Protein AF-0000000078267588 (afdb_homodimer)

Secondary structure (DSSP, 8-state):
----SSS-EEEEEHHHHHHHHHHHHTT-SSB--B-HHHHHHT-HHHHHHHHHHTT--EEEESSHHHHHHHHHH-TTSEEEESS---SHHHHHHHHHHT-EEEE-SHHHHHHHHHHHHHHTS-EEEEEEB-SSS-SSSB-GGGHHHHHHHHHT-SSEEEEEEE---SSTT-GGGHHHHHHHHHHHHHHHHHHHHTT---EEE---HHHHHH-GGG--SBB---GGGGT--TTTTSTTGGGGTTPPP-EEEEEEEEEEEEE-TT-EESGGG-EE-SSSEEEEEES--GGGT--GGGTTT-EEEETTEEEEEES---SS-EEEE-TT-TT--TT-EEEEEB-SSTTPBPHHHHHHHHTS-HHHHHHHHTTS-EEEE-/----SSS-EEEEEHHHHHHHHHHHHTT-SSB--B-HHHHHHT-HHHHHHHHHHTT--EEEESSHHHHHHHHHH-TTSEEEESS---SHHHHHHHHHHT-EEEE-SHHHHHHHHHHHHHHTS-EEEEEEB-SSS-SSSB-GGGHHHHHHHHHT-SSEEEEEEE---SSTT-GGGHHHHHHHHHHHHHHHHHHHHTT---EEE---HHHHHH-GGG--SBB---GGGGT--TTTTSTTGGGGTTPPP-EEEEEEEEEEEEE-TT-EESGGG-EE-SSSEEEEEES--GGGT--GGGTTT-EEEETTEEEEEES---SS-EEEE-TT-TT--TT-EEEEEB-SSTTPBPHHHHHHHHTS-HHHHHHHHTTS-EEEE-

Foldseek 3Di:
DFDDPFQKEKEFALVLLLQLVVVLCVLAVAEAEEQELCHLLRHLLSNLVSNVVSPHQHYEYEALVSQLVSCVSPVRHAYEHAPFDDDPVSLLSQLVSQHAYEDADLVSVVSNLVSNVVVVAAHEYEAEEELDQPDGHYHLVCLLVVLVSVVPGDRYAYAAYEYEADDLLPPVCVVVRVSSLVSQVSSVVSNVVSVHHYFYEYAEQSCSQRPSVRSTRYYYYRVSSQQDQSNPPHPSSVSSPPRDHGMWMKGWWADKDWDAFQDADDPPSPDTHNGTFIKTKTFAAVLLVLNQLLEQQAWKAFPNDTWTWYGTGDNGITMTTCRPPVPDDGGGMMTRAADDDPPGHHLQNSCVSNVHHSSSVSSRNSSHHYDYDD/DFDDPFQKEKEFALVLLLQLVVVLCVLAVAEAEEQELCHLLRHLLSNLVSNVVSPHQHYEYEALVSQLVSCVSPVRHAYEHAPFDDDPVSLLSQLVSQHAYEDADLVSVVSNLVSNVVVVAAHEYEAEEELDQPDGHYHLVCLLVSLVSVVPGDRYAYAAYEYEADDLLPPVCVVVRVSSLVSQVSSVVSNVVSVHHYFYEYAEQSCSQRPSVRSTRYYYYRVSSQQDQSNPPHPSSVSSPPRDHGMWMKGWWADKDWDAFQDFDDPPSPDTHNGTFIKTKTFAAVLLVLNQLLEQQAWKAFPNDTWTWYGTGDNGITMTTCRPPVVDDGGGMMTRAADDDPPGHHLQNSCVSNVHHSSSVSSRNSSHHYDYDD

Organism: Desulfomicrobium norvegicum (strain DSM 1741 / NCIMB 8310) (NCBI:txid52561)

Radius of gyration: 27.39 Å; Cα contacts (8 Å, |Δi|>4): 1934; chains: 2; bounding box: 54×85×65 Å

InterPro domains:
  IPR000821 Alanine racemase [MF_01201] (7-374)
  IPR000821 Alanine racemase [PR00992] (28-44)
  IPR000821 Alanine racemase [PR00992] (64-82)
  IPR000821 Alanine racemase [PR00992] (126-138)
  IPR000821 Alanine racemase [PR00992] (160-171)
  IPR000821 Alanine racemase [PR00992] (203-230)
  IPR000821 Alanine racemase [PR00992] (262-277)
  IPR000821 Alanine racemase [PR00992] (279-294)
  IPR000821 Alanine racemase [PR00992] (300-317)
  IPR000821 Alanine racemase [PR00992] (356-369)
  IPR000821 Alanine racemase [PTHR30511] (7-373)
  IPR000821 Alanine racemase [TIGR00492] (11-373)
  IPR001608 Alanine racemase, N-terminal [PF01168] (12-230)
  IPR009006 Alanine racemase/group IV decarboxylase, C-terminal [G3DSA:2.40.37.10] (233-374)
  IPR009006 Alanine racemase/group IV decarboxylase, C-terminal [SSF50621] (241-372)
  IPR011079 Alanine racemase, C-terminal [PF00842] (247-368)
  IPR011079 Alanine racemase, C-terminal [SM01005] (246-373)
  IPR020622 Alanine racemase, pyridoxal-phosphate attachment site [PS00395] (34-43)
  IPR029066 PLP-binding barrel [G3DSA:3.20.20.10] (14-232)
  IPR029066 PLP-binding barrel [SSF51419] (12-247)

Structure (mmCIF, N/CA/C/O backbone):
data_AF-0000000078267588-model_v1
#
loop_
_entity.id
_entity.type
_entity.pdbx_description
1 polymer 'Alanine racemase'
#
loop_
_atom_site.group_PDB
_atom_site.id
_atom_site.type_symbol
_atom_site.label_atom_id
_atom_site.label_alt_id
_atom_site.label_comp_id
_atom_site.label_asym_id
_atom_site.label_entity_id
_atom_site.label_seq_id
_atom_site.pdbx_PDB_ins_code
_atom_site.Cartn_x
_atom_site.Cartn_y
_atom_site.Cartn_z
_atom_site.occupancy
_atom_site.B_iso_or_equiv
_atom_site.auth_seq_id
_atom_site.auth_comp_id
_atom_site.auth_asym_id
_atom_site.auth_atom_id
_atom_site.pdbx_PDB_model_num
ATOM 1 N N . MET A 1 1 ? -3.193 7.891 -9.859 1 79.31 1 MET A N 1
ATOM 2 C CA . MET A 1 1 ? -2.951 6.621 -10.539 1 79.31 1 MET A CA 1
ATOM 3 C C . MET A 1 1 ? -3.145 5.445 -9.586 1 79.31 1 MET A C 1
ATOM 5 O O . MET A 1 1 ? -2.879 5.562 -8.391 1 79.31 1 MET A O 1
ATOM 9 N N . THR A 1 2 ? -3.877 4.469 -10.039 1 88.25 2 THR A N 1
ATOM 10 C CA . THR A 1 2 ? -4.246 3.309 -9.242 1 88.25 2 THR A CA 1
ATOM 11 C C . THR A 1 2 ? -3.574 2.047 -9.773 1 88.25 2 THR A C 1
ATOM 13 O O . THR A 1 2 ? -3.049 2.043 -10.891 1 88.25 2 THR A O 1
ATOM 16 N N . ILE A 1 3 ? -3.496 1.05 -8.938 1 94 3 ILE A N 1
ATOM 17 C CA . ILE A 1 3 ? -3.031 -0.275 -9.336 1 94 3 ILE A CA 1
ATOM 18 C C . ILE A 1 3 ? -3.82 -0.757 -10.555 1 94 3 ILE A C 1
ATOM 20 O O . ILE A 1 3 ? -5.055 -0.762 -10.539 1 94 3 ILE A O 1
ATOM 24 N N . CYS A 1 4 ? -3.168 -1.164 -11.602 1 89.81 4 CYS A N 1
ATOM 25 C CA . CYS A 1 4 ? -3.9 -1.398 -12.836 1 89.81 4 CYS A CA 1
ATOM 26 C C . CYS A 1 4 ? -3.832 -2.867 -13.242 1 89.81 4 CYS A C 1
ATOM 28 O O . CYS A 1 4 ? -4.258 -3.232 -14.336 1 89.81 4 CYS A O 1
ATOM 30 N N . TYR A 1 5 ? -3.406 -3.73 -12.383 1 90.44 5 TYR A N 1
ATOM 31 C CA . TYR A 1 5 ? -3.131 -5.098 -12.812 1 90.44 5 TYR A CA 1
ATOM 32 C C . TYR A 1 5 ? -3.992 -6.094 -12.047 1 90.44 5 TYR A C 1
ATOM 34 O O . TYR A 1 5 ? -3.645 -7.273 -11.945 1 90.44 5 TYR A O 1
ATOM 42 N N . ASN A 1 6 ? -5.098 -5.648 -11.383 1 95.38 6 ASN A N 1
ATOM 43 C CA . ASN A 1 6 ? -5.824 -6.555 -10.5 1 95.38 6 ASN A CA 1
ATOM 44 C C . ASN A 1 6 ? -7.328 -6.496 -10.75 1 95.38 6 ASN A C 1
ATOM 46 O O . ASN A 1 6 ? -7.777 -5.875 -11.719 1 95.38 6 ASN A O 1
ATOM 50 N N . HIS A 1 7 ? -8.078 -7.336 -9.977 1 96 7 HIS A N 1
ATOM 51 C CA . HIS A 1 7 ? -9.523 -7.414 -10.125 1 96 7 HIS A CA 1
ATOM 52 C C . HIS A 1 7 ? -10.234 -6.691 -8.984 1 96 7 HIS A C 1
ATOM 54 O O . HIS A 1 7 ? -11.461 -6.762 -8.867 1 96 7 HIS A O 1
ATOM 60 N N . VAL A 1 8 ? -9.492 -6 -8.188 1 98.25 8 VAL A N 1
ATOM 61 C CA . VAL A 1 8 ? -10.062 -5.285 -7.055 1 98.25 8 VAL A CA 1
ATOM 62 C C . VAL A 1 8 ? -10.711 -3.99 -7.531 1 98.25 8 VAL A C 1
ATOM 64 O O . VAL A 1 8 ? -10.188 -3.314 -8.422 1 98.25 8 VAL A O 1
ATOM 67 N N . ARG A 1 9 ? -11.836 -3.688 -6.969 1 98.12 9 ARG A N 1
ATOM 68 C CA . ARG A 1 9 ? -12.531 -2.439 -7.277 1 98.12 9 ARG A CA 1
ATOM 69 C C . ARG A 1 9 ? -12.875 -1.675 -6.004 1 98.12 9 ARG A C 1
ATOM 71 O O . ARG A 1 9 ? -13.328 -2.266 -5.023 1 98.12 9 ARG A O 1
ATOM 78 N N . THR A 1 10 ? -12.562 -0.437 -6.059 1 98.69 10 THR A N 1
ATOM 79 C CA . THR A 1 10 ? -12.891 0.474 -4.965 1 98.69 10 THR A CA 1
ATOM 80 C C . THR A 1 10 ? -14.047 1.394 -5.355 1 98.69 10 THR A C 1
ATOM 82 O O . THR A 1 10 ? -13.938 2.156 -6.32 1 98.69 10 THR A O 1
ATOM 85 N N . ARG A 1 11 ? -15.156 1.275 -4.684 1 98.62 11 ARG A N 1
ATOM 86 C CA . ARG A 1 11 ? -16.312 2.131 -4.941 1 98.62 11 ARG A CA 1
ATOM 87 C C . ARG A 1 11 ? -16.375 3.281 -3.941 1 98.62 11 ARG A C 1
ATOM 89 O O . ARG A 1 11 ? -16.359 3.059 -2.729 1 98.62 11 ARG A O 1
ATOM 96 N N . ILE A 1 12 ? -16.406 4.488 -4.453 1 98.81 12 ILE A N 1
ATOM 97 C CA . ILE A 1 12 ? -16.391 5.703 -3.641 1 98.81 12 ILE A CA 1
ATOM 98 C C . ILE A 1 12 ? -17.766 6.375 -3.705 1 98.81 12 ILE A C 1
ATOM 100 O O . ILE A 1 12 ? -18.312 6.578 -4.793 1 98.81 12 ILE A O 1
ATOM 104 N N . ARG A 1 13 ? -18.328 6.668 -2.598 1 98.44 13 ARG A N 1
ATOM 105 C CA . ARG A 1 13 ? -19.578 7.414 -2.5 1 98.44 13 ARG A CA 1
ATOM 106 C C . ARG A 1 13 ? -19.312 8.883 -2.197 1 98.44 13 ARG A C 1
ATOM 108 O O . ARG A 1 13 ? -19.297 9.289 -1.033 1 98.44 13 ARG A O 1
ATOM 115 N N . LEU A 1 14 ? -19.312 9.695 -3.199 1 98.56 14 LEU A N 1
ATOM 116 C CA . LEU A 1 14 ? -19.016 11.109 -3.041 1 98.56 14 LEU A CA 1
ATOM 117 C C . LEU A 1 14 ? -20.109 11.82 -2.256 1 98.56 14 LEU A C 1
ATOM 119 O O . LEU A 1 14 ? -19.828 12.758 -1.506 1 98.56 14 LEU A O 1
ATOM 123 N N . GLN A 1 15 ? -21.344 11.336 -2.43 1 98.62 15 GLN A N 1
ATOM 124 C CA . GLN A 1 15 ? -22.422 11.953 -1.676 1 98.62 15 GLN A CA 1
ATOM 125 C C . GLN A 1 15 ? -22.234 11.758 -0.175 1 98.62 15 GLN A C 1
ATOM 127 O O . GLN A 1 15 ? -22.578 12.641 0.619 1 98.62 15 GLN A O 1
ATOM 132 N N . ALA A 1 16 ? -21.766 10.602 0.195 1 98.75 16 ALA A N 1
ATOM 133 C CA . ALA A 1 16 ? -21.469 10.367 1.607 1 98.75 16 ALA A CA 1
ATOM 134 C C . ALA A 1 16 ? -20.406 11.336 2.113 1 98.75 16 ALA A C 1
ATOM 136 O O . ALA A 1 16 ? -20.484 11.82 3.244 1 98.75 16 ALA A O 1
ATOM 137 N N . LEU A 1 17 ? -19.422 11.586 1.288 1 98.69 17 LEU A N 1
ATOM 138 C CA . LEU A 1 17 ? -18.406 12.57 1.623 1 98.69 17 LEU A CA 1
ATOM 139 C C . LEU A 1 17 ? -19.016 13.945 1.865 1 98.69 17 LEU A C 1
ATOM 141 O O . LEU A 1 17 ? -18.688 14.617 2.842 1 98.69 17 LEU A O 1
ATOM 145 N N . VAL A 1 18 ? -19.922 14.344 1.019 1 98.75 18 VAL A N 1
ATOM 146 C CA . VAL A 1 18 ? -20.609 15.625 1.116 1 98.75 18 VAL A CA 1
ATOM 147 C C . VAL A 1 18 ? -21.5 15.648 2.359 1 98.75 18 VAL A C 1
ATOM 149 O O . VAL A 1 18 ? -21.547 16.641 3.082 1 98.75 18 VAL A O 1
ATOM 152 N N . ASP A 1 19 ? -22.219 14.531 2.598 1 98.81 19 ASP A N 1
ATOM 153 C CA . ASP A 1 19 ? -23.062 14.43 3.783 1 98.81 19 ASP A CA 1
ATOM 154 C C . ASP A 1 19 ? -22.234 14.586 5.059 1 98.81 19 ASP A C 1
ATOM 156 O O . ASP A 1 19 ? -22.656 15.25 6.004 1 98.81 19 ASP A O 1
ATOM 160 N N . ASN A 1 20 ? -21.109 13.914 5.098 1 98.88 20 ASN A N 1
ATOM 161 C CA . ASN A 1 20 ? -20.219 14.062 6.242 1 98.88 20 ASN A CA 1
ATOM 162 C C . ASN A 1 20 ? -19.75 15.508 6.406 1 98.88 20 ASN A C 1
ATOM 164 O O . ASN A 1 20 ? -19.703 16.031 7.523 1 98.88 20 ASN A O 1
ATOM 168 N N . TYR A 1 21 ? -19.438 16.188 5.273 1 98.81 21 TYR A N 1
ATOM 169 C CA . TYR A 1 21 ? -19.047 17.594 5.297 1 98.81 21 TYR A CA 1
ATOM 170 C C . TYR A 1 21 ? -20.156 18.453 5.879 1 98.81 21 TYR A C 1
ATOM 172 O O . TYR A 1 21 ? -19.891 19.328 6.711 1 98.81 21 TYR A O 1
ATOM 180 N N . ARG A 1 22 ? -21.328 18.188 5.516 1 98.5 22 ARG A N 1
ATOM 181 C CA . ARG A 1 22 ? -22.469 18.922 6.016 1 98.5 22 ARG A CA 1
ATOM 182 C C . ARG A 1 22 ? -22.672 18.688 7.508 1 98.5 22 ARG A C 1
ATOM 184 O O . ARG A 1 22 ? -23 19.609 8.258 1 98.5 22 ARG A O 1
ATOM 191 N N . LEU A 1 23 ? -22.531 17.422 7.875 1 98.44 23 LEU A N 1
ATOM 192 C CA . LEU A 1 23 ? -22.609 17.125 9.297 1 98.44 23 LEU A CA 1
ATOM 193 C C . LEU A 1 23 ? -21.578 17.906 10.078 1 98.44 23 LEU A C 1
ATOM 195 O O . LEU A 1 23 ? -21.875 18.469 11.141 1 98.44 23 LEU A O 1
ATOM 199 N N . ILE A 1 24 ? -20.375 17.984 9.586 1 98.62 24 ILE A N 1
ATOM 200 C CA . ILE A 1 24 ? -19.281 18.688 10.227 1 98.62 24 ILE A CA 1
ATOM 201 C C . ILE A 1 24 ? -19.594 20.188 10.281 1 98.62 24 ILE A C 1
ATOM 203 O O . ILE A 1 24 ? -19.297 20.859 11.273 1 98.62 24 ILE A O 1
ATOM 207 N N . LEU A 1 25 ? -20.172 20.719 9.195 1 97.88 25 LEU A N 1
ATOM 208 C CA . LEU A 1 25 ? -20.578 22.125 9.141 1 97.88 25 LEU A CA 1
ATOM 209 C C . LEU A 1 25 ? -21.516 22.469 10.297 1 97.88 25 LEU A C 1
ATOM 211 O O . LEU A 1 25 ? -21.531 23.609 10.773 1 97.88 25 LEU A O 1
ATOM 215 N N . GLY A 1 26 ? -22.234 21.469 10.719 1 96.5 26 GLY A N 1
ATOM 216 C CA . GLY A 1 26 ? -23.125 21.672 11.852 1 96.5 26 GLY A CA 1
ATOM 217 C C . GLY A 1 26 ? -22.375 21.797 13.18 1 96.5 26 GLY A C 1
ATOM 218 O O . GLY A 1 26 ? -22.938 22.281 14.164 1 96.5 26 GLY A O 1
ATOM 219 N N . ARG A 1 27 ? -21.125 21.375 13.211 1 95.06 27 ARG A N 1
ATOM 220 C CA . ARG A 1 27 ? -20.312 21.391 14.422 1 95.06 27 ARG A CA 1
ATOM 221 C C . ARG A 1 27 ? -19.281 22.516 14.383 1 95.06 27 ARG A C 1
ATOM 223 O O . ARG A 1 27 ? -18.812 22.969 15.43 1 95.06 27 ARG A O 1
ATOM 230 N N . ALA A 1 28 ? -18.766 22.766 13.195 1 95.44 28 ALA A N 1
ATOM 231 C CA . ALA A 1 28 ? -17.688 23.719 12.984 1 95.44 28 ALA A CA 1
ATOM 232 C C . ALA A 1 28 ? -18.062 24.766 11.93 1 95.44 28 ALA A C 1
ATOM 234 O O . ALA A 1 28 ? -18.656 24.422 10.906 1 95.44 28 ALA A O 1
ATOM 235 N N . MET A 1 29 ? -17.719 26.016 12.141 1 93.06 29 MET A N 1
ATOM 236 C CA . MET A 1 29 ? -18.219 27.125 11.344 1 93.06 29 MET A CA 1
ATOM 237 C C . MET A 1 29 ? -17.484 27.203 10.008 1 93.06 29 MET A C 1
ATOM 239 O O . MET A 1 29 ? -18.062 27.594 8.992 1 93.06 29 MET A O 1
ATOM 243 N N . ASN A 1 30 ? -16.25 26.906 10 1 97.69 30 ASN A N 1
ATOM 244 C CA . ASN A 1 30 ? -15.438 27.109 8.805 1 97.69 30 ASN A CA 1
ATOM 245 C C . ASN A 1 30 ? -14.484 25.938 8.57 1 97.69 30 ASN A C 1
ATOM 247 O O . ASN A 1 30 ? -13.266 26.109 8.555 1 97.69 30 ASN A O 1
ATOM 251 N N . PRO A 1 31 ? -15.102 24.797 8.273 1 98.44 31 PRO A N 1
ATOM 252 C CA . PRO A 1 31 ? -14.242 23.641 8.031 1 98.44 31 PRO A CA 1
ATOM 253 C C . PRO A 1 31 ? -13.492 23.734 6.703 1 98.44 31 PRO A C 1
ATOM 255 O O . PRO A 1 31 ? -14.094 24.062 5.676 1 98.44 31 PRO A O 1
ATOM 258 N N . ALA A 1 32 ? -12.188 23.531 6.734 1 98.81 32 ALA A N 1
ATOM 259 C CA . ALA A 1 32 ? -11.336 23.344 5.562 1 98.81 32 ALA A CA 1
ATOM 260 C C . ALA A 1 32 ? -11.031 21.875 5.328 1 98.81 32 ALA A C 1
ATOM 262 O O . ALA A 1 32 ? -10.117 21.312 5.941 1 98.81 32 ALA A O 1
ATOM 263 N N . PRO A 1 33 ? -11.766 21.219 4.406 1 98.81 33 PRO A N 1
ATOM 264 C CA . PRO A 1 33 ? -11.562 19.781 4.168 1 98.81 33 PRO A CA 1
ATOM 265 C C . PRO A 1 33 ? -10.109 19.438 3.875 1 98.81 33 PRO A C 1
ATOM 267 O O . PRO A 1 33 ? -9.461 20.094 3.055 1 98.81 33 PRO A O 1
ATOM 270 N N . VAL A 1 34 ? -9.648 18.422 4.574 1 98.88 34 VAL A N 1
ATOM 271 C CA . VAL A 1 34 ? -8.32 17.875 4.305 1 98.88 34 VAL A CA 1
ATOM 272 C C . VAL A 1 34 ? -8.43 16.719 3.32 1 98.88 34 VAL A C 1
ATOM 274 O O . VAL A 1 34 ? -8.977 15.664 3.656 1 98.88 34 VAL A O 1
ATOM 277 N N . ILE A 1 35 ? -7.887 16.891 2.145 1 98.5 35 ILE A N 1
ATOM 278 C CA . ILE A 1 35 ? -8.008 15.875 1.096 1 98.5 35 ILE A CA 1
ATOM 279 C C . ILE A 1 35 ? -6.629 15.508 0.566 1 98.5 35 ILE A C 1
ATOM 281 O O . ILE A 1 35 ? -6.418 15.445 -0.647 1 98.5 35 ILE A O 1
ATOM 285 N N . LYS A 1 36 ? -5.668 15.359 1.482 1 98.38 36 LYS A N 1
ATOM 286 C CA . LYS A 1 36 ? -4.309 14.969 1.118 1 98.38 36 LYS A CA 1
ATOM 287 C C . LYS A 1 36 ? -4.219 13.477 0.836 1 98.38 36 LYS A C 1
ATOM 289 O O . LYS A 1 36 ? -5.16 12.727 1.114 1 98.38 36 LYS A O 1
ATOM 294 N N . SER A 1 37 ? -3.027 13.016 0.185 1 98.25 37 SER A N 1
ATOM 295 C CA . SER A 1 37 ? -2.793 11.617 -0.172 1 98.25 37 SER A CA 1
ATOM 296 C C . SER A 1 37 ? -3.914 11.078 -1.051 1 98.25 37 SER A C 1
ATOM 298 O O . SER A 1 37 ? -4.484 10.023 -0.762 1 98.25 37 SER A O 1
ATOM 300 N N . ASP A 1 38 ? -4.223 11.891 -2.107 1 98.19 38 ASP A N 1
ATOM 301 C CA . ASP A 1 38 ? -5.293 11.555 -3.045 1 98.19 38 ASP A CA 1
ATOM 302 C C . ASP A 1 38 ? -6.633 11.43 -2.328 1 98.19 38 ASP A C 1
ATOM 304 O O . ASP A 1 38 ? -7.379 10.477 -2.555 1 98.19 38 ASP A O 1
ATOM 308 N N . ALA A 1 39 ? -6.91 12.367 -1.43 1 98.44 39 ALA A N 1
ATOM 309 C CA . ALA A 1 39 ? -8.117 12.398 -0.603 1 98.44 39 ALA A CA 1
ATOM 310 C C . ALA A 1 39 ? -8.266 11.102 0.19 1 98.44 39 ALA A C 1
ATOM 312 O O . ALA A 1 39 ? -9.32 10.461 0.148 1 98.44 39 ALA A O 1
ATOM 313 N N . TYR A 1 40 ? -7.195 10.773 0.908 1 98.38 40 TYR A N 1
ATOM 314 C CA . TYR A 1 40 ? -7.152 9.547 1.693 1 98.38 40 TYR A CA 1
ATOM 315 C C . TYR A 1 40 ? -7.539 8.344 0.845 1 98.38 40 TYR A C 1
ATOM 317 O O . TYR A 1 40 ? -8.203 7.422 1.33 1 98.38 40 TYR A O 1
ATOM 325 N N . GLY A 1 41 ? -7.234 8.375 -0.43 1 98.19 41 GLY A N 1
ATOM 326 C CA . GLY A 1 41 ? -7.508 7.25 -1.309 1 98.19 41 GLY A CA 1
ATOM 327 C C . GLY 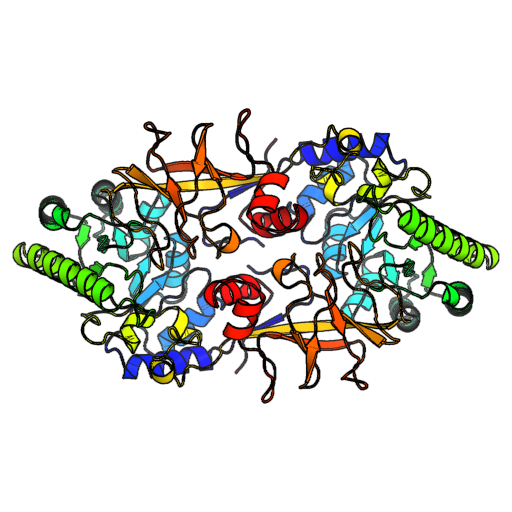A 1 41 ? -8.844 7.359 -2.023 1 98.19 41 GLY A C 1
ATOM 328 O O . GLY A 1 41 ? -9.25 6.438 -2.736 1 98.19 41 GLY A O 1
ATOM 329 N N . HIS A 1 42 ? -9.547 8.492 -1.935 1 98.62 42 HIS A N 1
ATOM 330 C CA . HIS A 1 42 ? -10.883 8.617 -2.498 1 98.62 42 HIS A CA 1
ATOM 331 C C . HIS A 1 42 ? -10.852 9.344 -3.838 1 98.62 42 HIS A C 1
ATOM 333 O O . HIS A 1 42 ? -11.891 9.508 -4.484 1 98.62 42 HIS A O 1
ATOM 339 N N . GLY A 1 43 ? -9.68 9.766 -4.312 1 98.12 43 GLY A N 1
ATOM 340 C CA . GLY A 1 43 ? -9.562 10.555 -5.531 1 98.12 43 GLY A CA 1
ATOM 341 C C . GLY A 1 43 ? -9.672 12.047 -5.293 1 98.12 43 GLY A C 1
ATOM 342 O O . GLY A 1 43 ? -10.766 12.57 -5.098 1 98.12 43 GLY A O 1
ATOM 343 N N . LEU A 1 44 ? -8.523 12.742 -5.41 1 98.19 44 LEU A N 1
ATOM 344 C CA . LEU A 1 44 ? -8.438 14.148 -5.023 1 98.19 44 LEU A CA 1
ATOM 345 C C . LEU A 1 44 ? -9.305 15.016 -5.926 1 98.19 44 LEU A C 1
ATOM 347 O O . LEU A 1 44 ? -10.117 15.805 -5.441 1 98.19 44 LEU A O 1
ATOM 351 N N . PRO A 1 45 ? -9.258 14.883 -7.246 1 97.94 45 PRO A N 1
ATOM 352 C CA . PRO A 1 45 ? -10.047 15.781 -8.094 1 97.94 45 PRO A CA 1
ATOM 353 C C . PRO A 1 45 ? -11.555 15.633 -7.859 1 97.94 45 PRO A C 1
ATOM 355 O O . PRO A 1 45 ? -12.258 16.641 -7.715 1 97.94 45 PRO A O 1
ATOM 358 N N . GLU A 1 46 ? -12.031 14.336 -7.805 1 98.44 46 GLU A N 1
ATOM 359 C CA . GLU A 1 46 ? -13.461 14.086 -7.625 1 98.44 46 GLU A CA 1
ATOM 360 C C . GLU A 1 46 ? -13.93 14.547 -6.25 1 98.44 46 GLU A C 1
ATOM 362 O O . GLU A 1 46 ? -14.984 15.172 -6.129 1 98.44 46 GLU A O 1
ATOM 367 N N . ALA A 1 47 ? -13.141 14.273 -5.23 1 98.5 47 ALA A N 1
ATOM 368 C CA . ALA A 1 47 ? -13.484 14.711 -3.877 1 98.5 47 ALA A CA 1
ATOM 369 C C . ALA A 1 47 ? -13.508 16.234 -3.781 1 98.5 47 ALA A C 1
ATOM 371 O O . ALA A 1 47 ? -14.438 16.812 -3.201 1 98.5 47 ALA A O 1
ATOM 372 N N . ALA A 1 48 ? -12.492 16.859 -4.363 1 98.56 48 ALA A N 1
ATOM 373 C CA . ALA A 1 48 ? -12.383 18.312 -4.336 1 98.56 48 ALA A CA 1
ATOM 374 C C . ALA A 1 48 ? -13.594 18.969 -5 1 98.56 48 ALA A C 1
ATOM 376 O O . ALA A 1 48 ? -14.172 19.922 -4.453 1 98.56 48 ALA A O 1
ATOM 377 N N . GLY A 1 49 ? -13.906 18.484 -6.148 1 98.5 49 GLY A N 1
ATOM 378 C CA . GLY A 1 49 ? -15.062 19.016 -6.852 1 98.5 49 GLY A CA 1
ATOM 379 C C . GLY A 1 49 ? -16.344 18.906 -6.059 1 98.5 49 GLY A C 1
ATOM 380 O O . GLY A 1 49 ? -17.125 19.859 -5.973 1 98.5 49 GLY A O 1
ATOM 381 N N . ALA A 1 50 ? -16.562 17.734 -5.488 1 98.62 50 ALA A N 1
ATOM 382 C CA . ALA A 1 50 ? -17.781 17.484 -4.723 1 98.62 50 ALA A CA 1
ATOM 383 C C . ALA A 1 50 ? -17.859 18.391 -3.498 1 98.62 50 ALA A C 1
ATOM 385 O O . ALA A 1 50 ? -18.922 18.953 -3.199 1 98.62 50 ALA A O 1
ATOM 386 N N . LEU A 1 51 ? -16.781 18.531 -2.838 1 98.69 51 LEU A N 1
ATOM 387 C CA . LEU A 1 51 ? -16.75 19.328 -1.617 1 98.69 51 LEU A CA 1
ATOM 388 C C . LEU A 1 51 ? -16.875 20.812 -1.934 1 98.69 51 LEU A C 1
ATOM 390 O O . LEU A 1 51 ? -17.516 21.562 -1.188 1 98.69 51 LEU A O 1
ATOM 394 N N . PHE A 1 52 ? -16.25 21.25 -3.008 1 98.69 52 PHE A N 1
ATOM 395 C CA . PHE A 1 52 ? -16.391 22.641 -3.432 1 98.69 52 PHE A CA 1
ATOM 396 C C . PHE A 1 52 ? -17.844 22.953 -3.768 1 98.69 52 PHE A C 1
ATOM 398 O O . PHE A 1 52 ? -18.359 23.984 -3.363 1 98.69 52 PHE A O 1
ATOM 405 N N . ALA A 1 53 ? -18.453 22.062 -4.484 1 98.38 53 ALA A N 1
ATOM 406 C CA . ALA A 1 53 ? -19.859 22.234 -4.84 1 98.38 53 ALA A CA 1
ATOM 407 C C . ALA A 1 53 ? -20.734 22.281 -3.592 1 98.38 53 ALA A C 1
ATOM 409 O O . ALA A 1 53 ? -21.766 22.969 -3.58 1 98.38 53 ALA A O 1
ATOM 410 N N . ALA A 1 54 ? -20.297 21.656 -2.576 1 98.12 54 ALA A N 1
ATOM 411 C CA . ALA A 1 54 ? -21.047 21.609 -1.327 1 98.12 54 ALA A CA 1
ATOM 412 C C . ALA A 1 54 ? -20.766 22.844 -0.475 1 98.12 54 ALA A C 1
ATOM 414 O O . ALA A 1 54 ? -21.391 23.047 0.572 1 98.12 54 ALA A O 1
ATOM 415 N N . GLY A 1 55 ? -19.812 23.672 -0.851 1 97.81 55 GLY A N 1
ATOM 416 C CA . GLY A 1 55 ? -19.594 24.922 -0.156 1 97.81 55 GLY A CA 1
ATOM 417 C C . GLY A 1 55 ? -18.203 25.062 0.432 1 97.81 55 GLY A C 1
ATOM 418 O O . GLY A 1 55 ? -17.891 26.078 1.059 1 97.81 55 GLY A O 1
ATOM 419 N N . GLY A 1 56 ? -17.422 24.031 0.244 1 97.75 56 GLY A N 1
ATOM 420 C CA . GLY A 1 56 ? -16.047 24.156 0.697 1 97.75 56 GLY A CA 1
ATOM 421 C C . GLY A 1 56 ? -15.258 25.188 -0.092 1 97.75 56 GLY A C 1
ATOM 422 O O . GLY A 1 56 ? -15.156 25.094 -1.318 1 97.75 56 GLY A O 1
ATOM 423 N N . ARG A 1 57 ? -14.672 26.141 0.628 1 98.06 57 ARG A N 1
ATOM 424 C CA . ARG A 1 57 ? -13.977 27.219 -0.079 1 98.06 57 ARG A CA 1
ATOM 425 C C . ARG A 1 57 ? -12.484 27.188 0.218 1 98.06 57 ARG A C 1
ATOM 427 O O . ARG A 1 57 ? -11.68 27.688 -0.572 1 98.06 57 ARG A O 1
ATOM 434 N N . THR A 1 58 ? -12.07 26.688 1.335 1 98.69 58 THR A N 1
ATOM 435 C CA . THR A 1 58 ? -10.688 26.391 1.7 1 98.69 58 THR A CA 1
ATOM 436 C C . THR A 1 58 ? -10.469 24.891 1.838 1 98.69 58 THR A C 1
ATOM 438 O O . THR A 1 58 ? -11.281 24.188 2.453 1 98.69 58 THR A O 1
ATOM 441 N N . MET A 1 59 ? -9.438 24.344 1.185 1 98.81 59 MET A N 1
ATOM 442 C CA . MET A 1 59 ? -9.117 22.922 1.254 1 98.81 59 MET A CA 1
ATOM 443 C C . MET A 1 59 ? -7.621 22.719 1.442 1 98.81 59 MET A C 1
ATOM 445 O O . MET A 1 59 ? -6.82 23.594 1.108 1 98.81 59 MET A O 1
ATOM 449 N N . ALA A 1 60 ? -7.297 21.609 2.016 1 98.81 60 ALA A N 1
ATOM 450 C CA . ALA A 1 60 ? -5.891 21.359 2.311 1 98.81 60 ALA A CA 1
ATOM 451 C C . ALA A 1 60 ? -5.43 20.047 1.67 1 98.81 60 ALA A C 1
ATOM 453 O O . ALA A 1 60 ? -6.156 19.047 1.69 1 98.81 60 ALA A O 1
ATOM 454 N N . ALA A 1 61 ? -4.297 20.062 1.069 1 98.38 61 ALA A N 1
ATOM 455 C CA . ALA A 1 61 ? -3.586 18.891 0.565 1 98.38 61 ALA A CA 1
ATOM 456 C C . ALA A 1 61 ? -2.24 18.719 1.267 1 98.38 61 ALA A C 1
ATOM 458 O O . ALA A 1 61 ? -1.913 19.484 2.182 1 98.38 61 ALA A O 1
ATOM 459 N N . GLY A 1 62 ? -1.541 17.672 0.886 1 98.12 62 GLY A N 1
ATOM 460 C CA . GLY A 1 62 ? -0.288 17.375 1.564 1 98.12 62 GLY A CA 1
ATOM 461 C C . GLY A 1 62 ? 0.896 18.125 0.974 1 98.12 62 GLY A C 1
ATOM 462 O O . GLY A 1 62 ? 1.219 19.234 1.406 1 98.12 62 GLY A O 1
ATOM 463 N N . THR A 1 63 ? 1.457 17.656 -0.093 1 98.06 63 THR A N 1
ATOM 464 C CA . THR A 1 63 ? 2.621 18.234 -0.749 1 98.06 63 THR A CA 1
ATOM 465 C C . THR A 1 63 ? 2.215 19.422 -1.625 1 98.06 63 THR A C 1
ATOM 467 O O . THR A 1 63 ? 1.038 19.562 -1.962 1 98.06 63 THR A O 1
ATOM 470 N N . VAL A 1 64 ? 3.225 20.219 -1.995 1 98.5 64 VAL A N 1
ATOM 471 C CA . VAL A 1 64 ? 2.977 21.344 -2.902 1 98.5 64 VAL A CA 1
ATOM 472 C C . VAL A 1 64 ? 2.471 20.812 -4.242 1 98.5 64 VAL A C 1
ATOM 474 O O . VAL A 1 64 ? 1.562 21.391 -4.844 1 98.5 64 VAL A O 1
ATOM 477 N N . GLY A 1 65 ? 3.021 19.719 -4.684 1 97.62 65 GLY A N 1
ATOM 478 C CA . GLY A 1 65 ? 2.555 19.109 -5.918 1 97.62 65 GLY A CA 1
ATOM 479 C C . GLY A 1 65 ? 1.089 18.719 -5.879 1 97.62 65 GLY A C 1
ATOM 480 O O . GLY A 1 65 ? 0.35 18.969 -6.832 1 97.62 65 GLY A O 1
ATOM 481 N N . GLU A 1 66 ? 0.718 18.109 -4.828 1 97.5 66 GLU A N 1
ATOM 482 C CA . GLU A 1 66 ? -0.681 17.734 -4.652 1 97.5 66 GLU A CA 1
ATOM 483 C C . GLU A 1 66 ? -1.582 18.953 -4.574 1 97.5 66 GLU A C 1
ATOM 485 O O . GLU A 1 66 ? -2.693 18.953 -5.105 1 97.5 66 GLU A O 1
ATOM 490 N N . ALA A 1 67 ? -1.146 19.938 -3.883 1 98.56 67 ALA A N 1
ATOM 491 C CA . ALA A 1 67 ? -1.888 21.203 -3.789 1 98.56 67 ALA A CA 1
ATOM 492 C C . ALA A 1 67 ? -2.062 21.828 -5.164 1 98.56 67 ALA A C 1
ATOM 494 O O . ALA A 1 67 ? -3.098 22.438 -5.449 1 98.56 67 ALA A O 1
ATOM 495 N N . ALA A 1 68 ? -1.037 21.719 -5.984 1 98.25 68 ALA A N 1
ATOM 496 C CA . ALA A 1 68 ? -1.124 22.234 -7.344 1 98.25 68 ALA A CA 1
ATOM 497 C C . ALA A 1 68 ? -2.232 21.547 -8.133 1 98.25 68 ALA A C 1
ATOM 499 O O . ALA A 1 68 ? -2.996 22.203 -8.844 1 98.25 68 ALA A O 1
ATOM 500 N N . VAL A 1 69 ? -2.318 20.25 -7.965 1 97.5 69 VAL A N 1
ATOM 501 C CA . VAL A 1 69 ? -3.379 19.484 -8.617 1 97.5 69 VAL A CA 1
ATOM 502 C C . VAL A 1 69 ? -4.738 19.969 -8.109 1 97.5 69 VAL A C 1
ATOM 504 O O . VAL A 1 69 ? -5.684 20.109 -8.891 1 97.5 69 VAL A O 1
ATOM 507 N N . LEU A 1 70 ? -4.82 20.109 -6.824 1 98.12 70 LEU A N 1
ATOM 508 C CA . LEU A 1 70 ? -6.051 20.609 -6.215 1 98.12 70 LEU A CA 1
ATOM 509 C C . LEU A 1 70 ? -6.422 21.969 -6.781 1 98.12 70 LEU A C 1
ATOM 511 O O . LEU A 1 70 ? -7.578 22.203 -7.141 1 98.12 70 LEU A O 1
ATOM 515 N N . LYS A 1 71 ? -5.469 22.891 -6.895 1 98.06 71 LYS A N 1
ATOM 516 C CA . LYS A 1 71 ? -5.688 24.234 -7.438 1 98.06 71 LYS A CA 1
ATOM 517 C C . LYS A 1 71 ? -6.156 24.172 -8.891 1 98.06 71 LYS A C 1
ATOM 519 O O . LYS A 1 71 ? -7 24.953 -9.312 1 98.06 71 LYS A O 1
ATOM 524 N N . ASP A 1 72 ? -5.586 23.234 -9.648 1 97.12 72 ASP A N 1
ATOM 525 C CA . ASP A 1 72 ? -5.984 23.047 -11.039 1 97.12 72 ASP A CA 1
ATOM 526 C C . ASP A 1 72 ? -7.406 22.516 -11.133 1 97.12 72 ASP A C 1
ATOM 528 O O . ASP A 1 72 ? -8.125 22.812 -12.086 1 97.12 72 ASP A O 1
ATOM 532 N N . THR A 1 73 ? -7.805 21.734 -10.18 1 97.44 73 THR A N 1
ATOM 533 C CA . THR A 1 73 ? -9.117 21.094 -10.172 1 97.44 73 THR A CA 1
ATOM 534 C C . THR A 1 73 ? -10.203 22.078 -9.789 1 97.44 73 THR A C 1
ATOM 536 O O . THR A 1 73 ? -11.273 22.109 -10.398 1 97.44 73 THR A O 1
ATOM 539 N N . VAL A 1 74 ? -9.891 22.828 -8.703 1 98.12 74 VAL A N 1
ATOM 540 C CA . VAL A 1 74 ? -10.805 23.875 -8.227 1 98.12 74 VAL A CA 1
ATOM 541 C C . VAL A 1 74 ? -10.047 25.188 -8.086 1 98.12 74 VAL A C 1
ATOM 543 O O . VAL A 1 74 ? -9.711 25.609 -6.977 1 98.12 74 VAL A O 1
ATOM 546 N N . PRO A 1 75 ? -9.945 25.969 -9.117 1 97.69 75 PRO A N 1
ATOM 547 C CA . PRO A 1 75 ? -9.109 27.172 -9.117 1 97.69 75 PRO A CA 1
ATOM 548 C C . PRO A 1 75 ? -9.602 28.234 -8.133 1 97.69 75 PRO A C 1
ATOM 550 O O . PRO A 1 75 ? -8.805 29.031 -7.641 1 97.69 75 PRO A O 1
ATOM 553 N N . GLU A 1 76 ? -10.852 28.203 -7.789 1 98 76 GLU A N 1
ATOM 554 C CA . GLU A 1 76 ? -11.43 29.234 -6.945 1 98 76 GLU A CA 1
ATOM 555 C C . GLU A 1 76 ? -11.18 28.953 -5.465 1 98 76 GLU A C 1
ATOM 557 O O . GLU A 1 76 ? -11.336 29.844 -4.625 1 98 76 GLU A O 1
ATOM 562 N N . ALA A 1 77 ? -10.805 27.781 -5.137 1 98.25 77 ALA A N 1
ATOM 563 C CA . ALA A 1 77 ? -10.609 27.406 -3.738 1 98.25 77 ALA A CA 1
ATOM 564 C C . ALA A 1 77 ? -9.297 27.984 -3.195 1 98.25 77 ALA A C 1
ATOM 566 O O . ALA A 1 77 ? -8.305 28.062 -3.92 1 98.25 77 ALA A O 1
ATOM 567 N N . GLU A 1 78 ? -9.328 28.484 -1.956 1 98.69 78 GLU A N 1
ATOM 568 C CA . GLU A 1 78 ? -8.07 28.656 -1.235 1 98.69 78 GLU A CA 1
ATOM 569 C C . GLU A 1 78 ? -7.445 27.312 -0.893 1 98.69 78 GLU A C 1
ATOM 571 O O . GLU A 1 78 ? -8.078 26.469 -0.246 1 98.69 78 GLU A O 1
ATOM 576 N N . VAL A 1 79 ? -6.234 27.062 -1.361 1 98.75 79 VAL A N 1
ATOM 577 C CA . VAL A 1 79 ? -5.617 25.75 -1.207 1 98.75 79 VAL A CA 1
ATOM 578 C C . VAL A 1 79 ? -4.414 25.844 -0.271 1 98.75 79 VAL A C 1
ATOM 580 O O . VAL A 1 79 ? -3.557 26.719 -0.444 1 98.75 79 VAL A O 1
ATOM 583 N N . ILE A 1 80 ? -4.395 24.969 0.717 1 98.88 80 ILE A N 1
ATOM 584 C CA . ILE A 1 80 ? -3.318 24.906 1.699 1 98.88 80 ILE A CA 1
ATOM 585 C C . ILE A 1 80 ? -2.445 23.688 1.446 1 98.88 80 ILE A C 1
ATOM 587 O O . ILE A 1 80 ? -2.957 22.578 1.256 1 98.88 80 ILE A O 1
ATOM 591 N N . SER A 1 81 ? -1.149 23.844 1.381 1 98.69 81 SER A N 1
ATOM 592 C CA . SER A 1 81 ? -0.205 22.734 1.392 1 98.69 81 SER A CA 1
ATOM 593 C C . SER A 1 81 ? 0.324 22.469 2.797 1 98.69 81 SER A C 1
ATOM 595 O O . SER A 1 81 ? 1.127 23.25 3.32 1 98.69 81 SER A O 1
ATOM 597 N N . LEU A 1 82 ? -0.02 21.328 3.314 1 98.56 82 LEU A N 1
ATOM 598 C CA . LEU A 1 82 ? 0.217 21.047 4.727 1 98.56 82 LEU A CA 1
ATOM 599 C C . LEU A 1 82 ? 1.676 20.672 4.969 1 98.56 82 LEU A C 1
ATOM 601 O O . LEU A 1 82 ? 2.193 20.859 6.07 1 98.56 82 LEU A O 1
ATOM 605 N N . LEU A 1 83 ? 2.365 20.141 4.004 1 98.06 83 LEU A N 1
ATOM 606 C CA . LEU A 1 83 ? 3.768 19.781 4.172 1 98.06 83 LEU A CA 1
ATOM 607 C C . LEU A 1 83 ? 4.676 20.969 3.846 1 98.06 83 LEU A C 1
ATOM 609 O O . LEU A 1 83 ? 5.852 20.969 4.215 1 98.06 83 LEU A O 1
ATOM 613 N N . GLY A 1 84 ? 4.145 21.953 3.076 1 98.06 84 GLY A N 1
ATOM 614 C CA . GLY A 1 84 ? 4.941 23.109 2.684 1 98.06 84 GLY A CA 1
ATOM 615 C C . GLY A 1 84 ? 5.996 22.781 1.646 1 98.06 84 GLY A C 1
ATOM 616 O O . GLY A 1 84 ? 6.152 21.625 1.259 1 98.06 84 GLY A O 1
ATOM 617 N N . PRO A 1 85 ? 6.676 23.812 1.182 1 98.12 85 PRO A N 1
ATOM 618 C CA . PRO A 1 85 ? 7.711 23.625 0.161 1 98.12 85 PRO A CA 1
ATOM 619 C C . PRO A 1 85 ? 8.992 23.016 0.729 1 98.12 85 PRO A C 1
ATOM 621 O O . PRO A 1 85 ? 9.391 23.359 1.848 1 98.12 85 PRO A O 1
ATOM 624 N N . LEU A 1 86 ? 9.625 22.172 -0.062 1 96.62 86 LEU A N 1
ATOM 625 C CA . LEU A 1 86 ? 10.797 21.469 0.431 1 96.62 86 LEU A CA 1
ATOM 626 C C . LEU A 1 86 ? 11.984 21.656 -0.509 1 96.62 86 LEU A C 1
ATOM 628 O O . LEU A 1 86 ? 13.133 21.406 -0.128 1 96.62 86 LEU A O 1
ATOM 632 N N . ASP A 1 87 ? 11.734 22.047 -1.748 1 95.44 87 ASP A N 1
ATOM 633 C CA . ASP A 1 87 ? 12.797 22.266 -2.727 1 95.44 87 ASP A CA 1
ATOM 634 C C . ASP A 1 87 ? 12.469 23.438 -3.645 1 95.44 87 ASP A C 1
ATOM 636 O O . ASP A 1 87 ? 11.422 24.078 -3.506 1 95.44 87 ASP A O 1
ATOM 640 N N . ALA A 1 88 ? 13.375 23.75 -4.543 1 96.25 88 ALA A N 1
ATOM 641 C CA . ALA A 1 88 ? 13.25 24.938 -5.391 1 96.25 88 ALA A CA 1
ATOM 642 C C . ALA A 1 88 ? 11.969 24.875 -6.227 1 96.25 88 ALA A C 1
ATOM 644 O O . ALA A 1 88 ? 11.297 25.891 -6.418 1 96.25 88 ALA A O 1
ATOM 645 N N . GLY A 1 89 ? 11.664 23.688 -6.719 1 97 89 GLY A N 1
ATOM 646 C CA . GLY A 1 89 ? 10.445 23.531 -7.488 1 97 89 GLY A CA 1
ATOM 647 C C . GLY A 1 89 ? 9.188 23.812 -6.68 1 97 89 GLY A C 1
ATOM 648 O O . GLY A 1 89 ? 8.258 24.453 -7.184 1 97 89 GLY A O 1
ATOM 649 N N . ASP A 1 90 ? 9.172 23.391 -5.496 1 98.12 90 ASP A N 1
ATOM 650 C CA . ASP A 1 90 ? 8.047 23.656 -4.605 1 98.12 90 ASP A CA 1
ATOM 651 C C . ASP A 1 90 ? 7.879 25.141 -4.359 1 98.12 90 ASP A C 1
ATOM 653 O O . ASP A 1 90 ? 6.762 25.672 -4.418 1 98.12 90 ASP A O 1
ATOM 657 N N . TYR A 1 91 ? 9 25.797 -4.031 1 98.44 91 TYR A N 1
ATOM 658 C CA . TYR A 1 91 ? 8.938 27.234 -3.742 1 98.44 91 TYR A CA 1
ATOM 659 C C . TYR A 1 91 ? 8.391 28 -4.934 1 98.44 91 TYR A C 1
ATOM 661 O O . TYR A 1 91 ? 7.531 28.875 -4.773 1 98.44 91 TYR A O 1
ATOM 669 N N . ALA A 1 92 ? 8.867 27.672 -6.098 1 98.19 92 ALA A N 1
ATOM 670 C CA . ALA A 1 92 ? 8.375 28.328 -7.309 1 98.19 92 ALA A CA 1
ATOM 671 C C . ALA A 1 92 ? 6.887 28.031 -7.516 1 98.19 92 ALA A C 1
ATOM 673 O O . ALA A 1 92 ? 6.117 28.938 -7.848 1 98.19 92 ALA A O 1
ATOM 674 N N . CYS A 1 93 ? 6.496 26.797 -7.309 1 98.12 93 CYS A N 1
ATOM 675 C CA . CYS A 1 93 ? 5.125 26.359 -7.535 1 98.12 93 CYS A CA 1
ATOM 676 C C . CYS A 1 93 ? 4.164 27.078 -6.594 1 98.12 93 CYS A C 1
ATOM 678 O O . CYS A 1 93 ? 3.082 27.5 -7.008 1 98.12 93 CYS A O 1
ATOM 680 N N . VAL A 1 94 ? 4.555 27.188 -5.371 1 98.31 94 VAL A N 1
ATOM 681 C CA . VAL A 1 94 ? 3.746 27.875 -4.371 1 98.31 94 VAL A CA 1
ATOM 682 C C . VAL A 1 94 ? 3.441 29.297 -4.836 1 98.31 94 VAL A C 1
ATOM 684 O O . VAL A 1 94 ? 2.303 29.75 -4.734 1 98.31 94 VAL A O 1
ATOM 687 N N . CYS A 1 95 ? 4.445 29.984 -5.336 1 97.69 95 CYS A N 1
ATOM 688 C CA . CYS A 1 95 ? 4.312 31.375 -5.781 1 97.69 95 CYS A CA 1
ATOM 689 C C . CYS A 1 95 ? 3.488 31.453 -7.062 1 97.69 95 CYS A C 1
ATOM 691 O O . CYS A 1 95 ? 2.633 32.344 -7.199 1 97.69 95 CYS A O 1
ATOM 693 N N . GLU A 1 96 ? 3.699 30.484 -7.914 1 96.25 96 GLU A N 1
ATOM 694 C CA . GLU A 1 96 ? 3.074 30.516 -9.234 1 96.25 96 GLU A CA 1
ATOM 695 C C . GLU A 1 96 ? 1.591 30.172 -9.148 1 96.25 96 GLU A C 1
ATOM 697 O O . GLU A 1 96 ? 0.784 30.672 -9.93 1 96.25 96 GLU A O 1
ATOM 702 N N . ARG A 1 97 ? 1.19 29.328 -8.227 1 96.31 97 ARG A N 1
ATOM 703 C CA . ARG A 1 97 ? -0.163 28.781 -8.211 1 96.31 97 ARG A CA 1
ATOM 704 C C . ARG A 1 97 ? -0.986 29.391 -7.082 1 96.31 97 ARG A C 1
ATOM 706 O O . ARG A 1 97 ? -2.127 28.984 -6.852 1 96.31 97 ARG A O 1
ATOM 713 N N . ASP A 1 98 ? -0.437 30.328 -6.344 1 95.88 98 ASP A N 1
ATOM 714 C CA . ASP A 1 98 ? -1.131 30.969 -5.234 1 95.88 98 ASP A CA 1
ATOM 715 C C . ASP A 1 98 ? -1.58 29.938 -4.195 1 95.88 98 ASP A C 1
ATOM 717 O O . ASP A 1 98 ? -2.762 29.891 -3.846 1 95.88 98 ASP A O 1
ATOM 721 N N . ILE A 1 99 ? -0.695 29.109 -3.789 1 98.5 99 ILE A N 1
ATOM 722 C CA . ILE A 1 99 ? -0.917 28.109 -2.752 1 98.5 99 ILE A CA 1
ATOM 723 C C . ILE A 1 99 ? -0.499 28.672 -1.395 1 98.5 99 ILE A C 1
ATOM 725 O O . ILE A 1 99 ? 0.56 29.281 -1.272 1 98.5 99 ILE A O 1
ATOM 729 N N . VAL A 1 100 ? -1.396 28.594 -0.391 1 98.75 100 VAL A N 1
ATOM 730 C CA . VAL A 1 100 ? -1.003 28.922 0.976 1 98.75 100 VAL A CA 1
ATOM 731 C C . VAL A 1 100 ? -0.143 27.797 1.549 1 98.75 100 VAL A C 1
ATOM 733 O O . VAL A 1 100 ? -0.637 26.703 1.798 1 98.75 100 VAL A O 1
ATOM 736 N N . ALA A 1 101 ? 1.094 28.062 1.805 1 98.12 101 ALA A N 1
ATOM 737 C CA . ALA A 1 101 ? 2.008 27 2.213 1 98.12 101 ALA A CA 1
ATOM 738 C C . ALA A 1 101 ? 2.242 27.031 3.721 1 98.12 101 ALA A C 1
ATOM 740 O O . ALA A 1 101 ? 2.408 28.109 4.309 1 98.12 101 ALA A O 1
ATOM 741 N N . PHE A 1 102 ? 2.207 25.844 4.293 1 98.62 102 PHE A N 1
ATOM 742 C CA . PHE A 1 102 ? 2.674 25.734 5.668 1 98.62 102 PHE A CA 1
ATOM 743 C C . PHE A 1 102 ? 4.164 26.031 5.762 1 98.62 102 PHE A C 1
ATOM 745 O O . PHE A 1 102 ? 4.957 25.547 4.961 1 98.62 102 PHE A O 1
ATOM 752 N N . VAL A 1 103 ? 4.52 26.828 6.738 1 98.62 103 VAL A N 1
ATOM 753 C CA . VAL A 1 103 ? 5.91 27.172 7.008 1 98.62 103 VAL A CA 1
ATOM 754 C C . VAL A 1 103 ? 6.207 26.984 8.492 1 98.62 103 VAL A C 1
ATOM 756 O O . VAL A 1 103 ? 5.457 27.469 9.352 1 98.62 103 VAL A O 1
ATOM 759 N N . GLY A 1 104 ? 7.266 26.25 8.75 1 98.06 104 GLY A N 1
ATOM 760 C CA . GLY A 1 104 ? 7.617 25.969 10.133 1 98.06 104 GLY A CA 1
ATOM 761 C C . GLY A 1 104 ? 9.078 26.219 10.438 1 98.06 104 GLY A C 1
ATOM 762 O O . GLY A 1 104 ? 9.594 25.75 11.461 1 98.06 104 GLY A O 1
ATOM 763 N N . ALA A 1 105 ? 9.789 26.906 9.523 1 97.44 105 ALA A N 1
ATOM 764 C CA . ALA A 1 105 ? 11.188 27.281 9.695 1 97.44 105 ALA A CA 1
ATOM 765 C C . ALA A 1 105 ? 11.492 28.625 9.062 1 97.44 105 ALA A C 1
ATOM 767 O O . ALA A 1 105 ? 10.953 28.953 8 1 97.44 105 ALA A O 1
ATOM 768 N N . THR A 1 106 ? 12.383 29.375 9.742 1 97.5 106 THR A N 1
ATOM 769 C CA . THR A 1 106 ? 12.75 30.703 9.25 1 97.5 106 THR A CA 1
ATOM 770 C C . THR A 1 106 ? 13.328 30.625 7.844 1 97.5 106 THR A C 1
ATOM 772 O O . THR A 1 106 ? 13.055 31.469 7 1 97.5 106 THR A O 1
ATOM 775 N N . GLU A 1 107 ? 14.086 29.609 7.598 1 96.75 107 GLU A N 1
ATOM 776 C CA . GLU A 1 107 ? 14.688 29.422 6.281 1 96.75 107 GLU A CA 1
ATOM 777 C C . GLU A 1 107 ? 13.617 29.328 5.195 1 96.75 107 GLU A C 1
ATOM 779 O O . GLU A 1 107 ? 13.812 29.844 4.086 1 96.75 107 GLU A O 1
ATOM 784 N N . GLN A 1 108 ? 12.555 28.734 5.43 1 98.06 108 GLN A N 1
ATOM 785 C CA . GLN A 1 108 ? 11.461 28.625 4.469 1 98.06 108 GLN A CA 1
ATOM 786 C C . GLN A 1 108 ? 10.891 30 4.141 1 98.06 108 GLN A C 1
ATOM 788 O O . GLN A 1 108 ? 10.57 30.281 2.984 1 98.06 108 GLN A O 1
ATOM 793 N N . LEU A 1 109 ? 10.727 30.828 5.195 1 98.5 109 LEU A N 1
ATOM 794 C CA . LEU A 1 109 ? 10.227 32.188 4.988 1 98.5 109 LEU A CA 1
ATOM 795 C C . LEU A 1 109 ? 11.156 32.969 4.062 1 98.5 109 LEU A C 1
ATOM 797 O O . LEU A 1 109 ? 10.688 33.656 3.143 1 98.5 109 LEU A O 1
ATOM 801 N N . LEU A 1 110 ? 12.422 32.812 4.324 1 98.38 110 LEU A N 1
ATOM 802 C CA . LEU A 1 110 ? 13.406 33.562 3.543 1 98.38 110 LEU A CA 1
ATOM 803 C C . LEU A 1 110 ? 13.438 33.062 2.102 1 98.38 110 LEU A C 1
ATOM 805 O O . LEU A 1 110 ? 13.523 33.844 1.168 1 98.38 110 LEU A O 1
ATOM 809 N N . LEU A 1 111 ? 13.367 31.781 1.918 1 98.19 111 LEU A N 1
ATOM 810 C CA . LEU A 1 111 ? 13.367 31.203 0.578 1 98.19 111 LEU A CA 1
ATOM 811 C C . LEU A 1 111 ? 12.094 31.578 -0.175 1 98.19 111 LEU A C 1
ATOM 813 O O . LEU A 1 111 ? 12.133 31.797 -1.389 1 98.19 111 LEU A O 1
ATOM 817 N N . LEU A 1 112 ? 10.977 31.656 0.516 1 98.62 112 LEU A N 1
ATOM 818 C CA . LEU A 1 112 ? 9.727 32.094 -0.098 1 98.62 112 LEU A CA 1
ATOM 819 C C . LEU A 1 112 ? 9.812 33.562 -0.52 1 98.62 112 LEU A C 1
ATOM 821 O O . LEU A 1 112 ? 9.289 33.938 -1.569 1 98.62 112 LEU A O 1
ATOM 825 N N . GLU A 1 113 ? 10.43 34.375 0.368 1 98.56 113 GLU A N 1
ATOM 826 C CA . GLU A 1 113 ? 10.633 35.781 0.026 1 98.56 113 GLU A CA 1
ATOM 827 C C . GLU A 1 113 ? 11.383 35.906 -1.296 1 98.56 113 GLU A C 1
ATOM 829 O O . GLU A 1 113 ? 10.984 36.688 -2.158 1 98.56 113 GLU A O 1
ATOM 834 N N . GLU A 1 114 ? 12.43 35.156 -1.404 1 98.25 114 GLU A N 1
ATOM 835 C CA . GLU A 1 114 ? 13.234 35.188 -2.621 1 98.25 114 GLU A CA 1
ATOM 836 C C . GLU A 1 114 ? 12.43 34.719 -3.83 1 98.25 114 GLU A C 1
ATOM 838 O O . GLU A 1 114 ? 12.445 35.344 -4.879 1 98.25 114 GLU A O 1
ATOM 843 N N . ALA A 1 115 ? 11.758 33.594 -3.703 1 98.12 115 ALA A N 1
ATOM 844 C CA . ALA A 1 115 ? 10.969 33.031 -4.801 1 98.12 115 ALA A CA 1
ATOM 845 C C . ALA A 1 115 ? 9.859 34 -5.223 1 98.12 115 ALA A C 1
ATOM 847 O O . ALA A 1 115 ? 9.602 34.156 -6.418 1 98.12 115 ALA A O 1
ATOM 848 N N . ALA A 1 116 ? 9.219 34.562 -4.246 1 98.31 116 ALA A N 1
ATOM 849 C CA . ALA A 1 116 ? 8.117 35.5 -4.516 1 98.31 116 ALA A CA 1
ATOM 850 C C . ALA A 1 116 ? 8.617 36.75 -5.211 1 98.31 116 ALA A C 1
ATOM 852 O O . ALA A 1 116 ? 7.969 37.25 -6.133 1 98.31 116 ALA A O 1
ATOM 853 N N . ARG A 1 117 ? 9.695 37.25 -4.734 1 97.75 117 ARG A N 1
ATOM 854 C CA . ARG A 1 117 ? 10.305 38.406 -5.383 1 97.75 117 ARG A CA 1
ATOM 855 C C . ARG A 1 117 ? 10.586 38.125 -6.852 1 97.75 117 ARG A C 1
ATOM 857 O O . ARG A 1 117 ? 10.273 38.938 -7.719 1 97.75 117 ARG A O 1
ATOM 864 N N . HIS A 1 118 ? 11.164 37 -7.129 1 96.94 118 HIS A N 1
ATOM 865 C CA . HIS A 1 118 ? 11.484 36.594 -8.492 1 96.94 118 HIS A CA 1
ATOM 866 C C . HIS A 1 118 ? 10.219 36.469 -9.336 1 96.94 118 HIS A C 1
ATOM 868 O O . HIS A 1 118 ? 10.227 36.812 -10.523 1 96.94 118 HIS A O 1
ATOM 874 N N . ALA A 1 119 ? 9.195 35.969 -8.734 1 96.38 119 ALA A N 1
ATOM 875 C CA . ALA A 1 119 ? 7.93 35.781 -9.445 1 96.38 119 ALA A CA 1
ATOM 876 C C . ALA A 1 119 ? 7.133 37.062 -9.539 1 96.38 119 ALA A C 1
ATOM 878 O O . ALA A 1 119 ? 6.148 37.156 -10.273 1 96.38 119 ALA A O 1
ATOM 879 N N . GLY A 1 120 ? 7.473 38.094 -8.812 1 96.88 120 GLY A N 1
ATOM 880 C CA . GLY A 1 120 ? 6.77 39.344 -8.805 1 96.88 120 GLY A CA 1
ATOM 881 C C . GLY A 1 120 ? 5.414 39.281 -8.125 1 96.88 120 GLY A C 1
ATOM 882 O O . GLY A 1 120 ? 4.445 39.875 -8.594 1 96.88 120 GLY A O 1
ATOM 883 N N . THR A 1 121 ? 5.34 38.469 -7.102 1 97.44 121 THR A N 1
ATOM 884 C CA . THR A 1 121 ? 4.07 38.281 -6.402 1 97.44 121 THR A CA 1
ATOM 885 C C . THR A 1 121 ? 4.27 38.344 -4.891 1 97.44 121 THR A C 1
ATOM 887 O O . THR A 1 121 ? 5.391 38.531 -4.414 1 97.44 121 THR A O 1
ATOM 890 N N . THR A 1 122 ? 3.201 38.406 -4.152 1 97.62 122 THR A N 1
ATOM 891 C CA . THR A 1 122 ? 3.186 38.219 -2.709 1 97.62 122 THR A CA 1
ATOM 892 C C . THR A 1 122 ? 2.547 36.875 -2.346 1 97.62 122 THR A C 1
ATOM 894 O O . THR A 1 122 ? 1.451 36.562 -2.812 1 97.62 122 THR A O 1
ATOM 897 N N . VAL A 1 123 ? 3.229 36.125 -1.596 1 97.94 123 VAL A N 1
ATOM 898 C CA . VAL A 1 123 ? 2.752 34.781 -1.269 1 97.94 123 VAL A CA 1
ATOM 899 C C . VAL A 1 123 ? 2.17 34.781 0.144 1 97.94 123 VAL A C 1
ATOM 901 O O . VAL A 1 123 ? 2.67 35.469 1.033 1 97.94 123 VAL A O 1
ATOM 904 N N . ARG A 1 124 ? 1.035 34.031 0.334 1 98.06 124 ARG A N 1
ATOM 905 C CA . ARG A 1 124 ? 0.427 33.812 1.644 1 98.06 124 ARG A CA 1
ATOM 906 C C . ARG A 1 124 ? 0.974 32.562 2.307 1 98.06 124 ARG A C 1
ATOM 908 O O . ARG A 1 124 ? 1.212 31.547 1.637 1 98.06 124 ARG A O 1
ATOM 915 N N . VAL A 1 125 ? 1.241 32.656 3.59 1 98.75 125 VAL A N 1
ATOM 916 C CA . VAL A 1 125 ? 1.758 31.5 4.293 1 98.75 125 VAL A CA 1
ATOM 917 C C . VAL A 1 125 ? 0.912 31.219 5.535 1 98.75 125 VAL A C 1
ATOM 919 O O . VAL A 1 125 ? 0.245 32.125 6.051 1 98.75 125 VAL A O 1
ATOM 922 N N . ALA A 1 126 ? 0.81 29.984 5.887 1 98.88 126 ALA A N 1
ATOM 923 C CA . ALA A 1 126 ? 0.307 29.516 7.18 1 98.88 126 ALA A CA 1
ATOM 924 C C . ALA A 1 126 ? 1.454 29.156 8.117 1 98.88 126 ALA A C 1
ATOM 926 O O . ALA A 1 126 ? 2.219 28.219 7.828 1 98.88 126 ALA A O 1
ATOM 927 N N . LEU A 1 127 ? 1.59 29.875 9.18 1 98.88 127 LEU A N 1
ATOM 928 C CA . LEU A 1 127 ? 2.646 29.594 10.148 1 98.88 127 LEU A CA 1
ATOM 929 C C . LEU A 1 127 ? 2.311 28.375 10.992 1 98.88 127 LEU A C 1
ATOM 931 O O . LEU A 1 127 ? 1.304 28.359 11.703 1 98.88 127 LEU A O 1
ATOM 935 N N . LYS A 1 128 ? 3.105 27.406 10.875 1 98.81 128 LYS A N 1
ATOM 936 C CA . LYS A 1 128 ? 2.928 26.188 11.656 1 98.81 128 LYS A CA 1
ATOM 937 C C . LYS A 1 128 ? 3.773 26.234 12.93 1 98.81 128 LYS A C 1
ATOM 939 O O . LYS A 1 128 ? 4.984 26.438 12.867 1 98.81 128 LYS A O 1
ATOM 944 N N . PHE A 1 129 ? 3.16 26.047 14.031 1 98.69 129 PHE A N 1
ATOM 945 C CA . PHE A 1 129 ? 3.861 25.969 15.305 1 98.69 129 PHE A CA 1
ATOM 946 C C . PHE A 1 129 ? 3.66 24.594 15.945 1 98.69 129 PHE A C 1
ATOM 948 O O . PHE A 1 129 ? 2.578 24.016 15.852 1 98.69 129 PHE A O 1
ATOM 955 N N . ASP A 1 130 ? 4.664 24.094 16.516 1 98.06 130 ASP A N 1
ATOM 956 C CA . ASP A 1 130 ? 4.57 22.844 17.266 1 98.06 130 ASP A CA 1
ATOM 957 C C . ASP A 1 130 ? 4.137 23.094 18.703 1 98.06 130 ASP A C 1
ATOM 959 O O . ASP A 1 130 ? 4.883 23.688 19.484 1 98.06 130 ASP A O 1
ATOM 963 N N . THR A 1 131 ? 3.029 22.547 19.016 1 98 131 THR A N 1
ATOM 964 C CA . THR A 1 131 ? 2.521 22.781 20.375 1 98 131 THR A CA 1
ATOM 965 C C . THR A 1 131 ? 2.621 21.516 21.219 1 98 131 THR A C 1
ATOM 967 O O . THR A 1 131 ? 2.223 21.516 22.391 1 98 131 THR A O 1
ATOM 970 N N . GLY A 1 132 ? 3.158 20.484 20.594 1 95.62 132 GLY A N 1
ATOM 971 C CA . GLY A 1 132 ? 3.254 19.328 21.469 1 95.62 132 GLY A CA 1
ATOM 972 C C . GLY A 1 132 ? 3.52 18.031 20.703 1 95.62 132 GLY A C 1
ATOM 973 O O . GLY A 1 132 ? 3.924 17.031 21.297 1 95.62 132 GLY A O 1
ATOM 974 N N . MET A 1 133 ? 3.352 17.938 19.406 1 95.5 133 MET A N 1
ATOM 975 C CA . MET A 1 133 ? 3.521 16.734 18.609 1 95.5 133 MET A CA 1
ATOM 976 C C . MET A 1 133 ? 4.996 16.484 18.312 1 95.5 133 MET A C 1
ATOM 978 O O . MET A 1 133 ? 5.375 15.383 17.922 1 95.5 133 MET A O 1
ATOM 982 N N . ALA A 1 134 ? 5.836 17.5 18.453 1 95.38 134 ALA A N 1
ATOM 983 C CA . ALA A 1 134 ? 7.254 17.422 18.109 1 95.38 134 ALA A CA 1
ATOM 984 C C . ALA A 1 134 ? 7.441 16.875 16.703 1 95.38 134 ALA A C 1
ATOM 986 O O . ALA A 1 134 ? 8.188 15.914 16.5 1 95.38 134 ALA A O 1
ATOM 987 N N . ARG A 1 135 ? 6.805 17.406 15.734 1 93.38 135 ARG A N 1
ATOM 988 C CA . ARG A 1 135 ? 6.836 16.969 14.336 1 93.38 135 ARG A CA 1
ATOM 989 C C . ARG A 1 135 ? 7.273 18.109 13.422 1 93.38 135 ARG A C 1
ATOM 991 O O . ARG A 1 135 ? 8.461 18.25 13.125 1 93.38 135 ARG A O 1
ATOM 998 N N . LEU A 1 136 ? 6.387 19 13.016 1 95.06 136 LEU A N 1
ATOM 999 C CA . LEU A 1 136 ? 6.746 20.141 12.18 1 95.06 136 LEU A CA 1
ATOM 1000 C C . LEU A 1 136 ? 6.367 21.453 12.867 1 95.06 136 LEU A C 1
ATOM 1002 O O . LEU A 1 136 ? 5.488 21.484 13.734 1 95.06 136 LEU A O 1
ATOM 1006 N N . GLY A 1 137 ? 7.113 22.531 12.5 1 97.94 137 GLY A N 1
ATOM 1007 C CA . GLY A 1 137 ? 6.684 23.859 12.898 1 97.94 137 GLY A CA 1
ATOM 1008 C C . GLY A 1 137 ? 7.684 24.562 13.789 1 97.94 137 GLY A C 1
ATOM 1009 O O . GLY A 1 137 ? 8.633 23.953 14.289 1 97.94 137 GLY A O 1
ATOM 1010 N N . PHE A 1 138 ? 7.473 25.828 14.039 1 98.25 138 PHE A N 1
ATOM 1011 C CA . PHE A 1 138 ? 8.242 26.641 14.969 1 98.25 138 PHE A CA 1
ATOM 1012 C C . PHE A 1 138 ? 7.961 26.234 16.406 1 98.25 138 PHE A C 1
ATOM 1014 O O . PHE A 1 138 ? 6.879 25.734 16.719 1 98.25 138 PHE A O 1
ATOM 1021 N N . ALA A 1 139 ? 8.961 26.422 17.234 1 97.12 139 ALA A N 1
ATOM 1022 C CA . ALA A 1 139 ? 8.695 26.297 18.656 1 97.12 139 ALA A CA 1
ATOM 1023 C C . ALA A 1 139 ? 7.809 27.438 19.156 1 97.12 139 ALA A C 1
ATOM 1025 O O . ALA A 1 139 ? 7.812 28.531 18.594 1 97.12 139 ALA A O 1
ATOM 1026 N N . PRO A 1 140 ? 7.07 27.156 20.234 1 97 140 PRO A N 1
ATOM 1027 C CA . PRO A 1 140 ? 6.176 28.188 20.734 1 97 140 PRO A CA 1
ATOM 1028 C C . PRO A 1 140 ? 6.91 29.484 21.094 1 97 140 PRO A C 1
ATOM 1030 O O . PRO A 1 140 ? 6.391 30.578 20.859 1 97 140 PRO A O 1
ATOM 1033 N N . ASP A 1 141 ? 8.117 29.406 21.562 1 96.25 141 ASP A N 1
ATOM 1034 C CA . ASP A 1 141 ? 8.844 30.578 22.047 1 96.25 141 ASP A CA 1
ATOM 1035 C C . ASP A 1 141 ? 9.5 31.328 20.875 1 96.25 141 ASP A C 1
ATOM 1037 O O . ASP A 1 141 ? 10.117 32.375 21.078 1 96.25 141 ASP A O 1
ATOM 1041 N N . GLU A 1 142 ? 9.281 30.828 19.688 1 97.69 142 GLU A N 1
ATOM 1042 C CA . GLU A 1 142 ? 9.852 31.469 18.5 1 97.69 142 GLU A CA 1
ATOM 1043 C C . GLU A 1 142 ? 8.867 32.469 17.891 1 97.69 142 GLU A C 1
ATOM 1045 O O . GLU A 1 142 ? 9.203 33.156 16.938 1 97.69 142 GLU A O 1
ATOM 1050 N N . ALA A 1 143 ? 7.684 32.594 18.438 1 98.25 143 ALA A N 1
ATOM 1051 C CA . ALA A 1 143 ? 6.609 33.375 17.828 1 98.25 143 ALA A CA 1
ATOM 1052 C C . ALA A 1 143 ? 7.043 34.812 17.594 1 98.25 143 ALA A C 1
ATOM 1054 O O . ALA A 1 143 ? 6.84 35.375 16.516 1 98.25 143 ALA A O 1
ATOM 1055 N N . ALA A 1 144 ? 7.645 35.438 18.578 1 97.94 144 ALA A N 1
ATOM 1056 C CA . ALA A 1 144 ? 8.086 36.812 18.453 1 97.94 144 ALA A CA 1
ATOM 1057 C C . ALA A 1 144 ? 9.156 36.938 17.375 1 97.94 144 ALA A C 1
ATOM 1059 O O . ALA A 1 144 ? 9.133 37.906 16.578 1 97.94 144 ALA A O 1
ATOM 1060 N N . GLY A 1 145 ? 10.07 36.031 17.391 1 98.12 145 GLY A N 1
ATOM 1061 C CA . GLY A 1 145 ? 11.109 36.031 16.375 1 98.12 145 GLY A CA 1
ATOM 1062 C C . GLY A 1 145 ? 10.57 35.875 14.969 1 98.12 145 GLY A C 1
ATOM 1063 O O . GLY A 1 145 ? 11.07 36.5 14.031 1 98.12 145 GLY A O 1
ATOM 1064 N N . VAL A 1 146 ? 9.617 35 14.812 1 98.56 146 VAL A N 1
ATOM 1065 C CA . VAL A 1 146 ? 8.969 34.812 13.516 1 98.56 146 VAL A CA 1
ATOM 1066 C C . VAL A 1 146 ? 8.32 36.125 13.062 1 98.56 146 VAL A C 1
ATOM 1068 O O . VAL A 1 146 ? 8.438 36.5 11.891 1 98.56 146 VAL A O 1
ATOM 1071 N N . ALA A 1 147 ? 7.617 36.812 13.969 1 98.25 147 ALA A N 1
ATOM 1072 C CA . ALA A 1 147 ? 7.016 38.094 13.656 1 98.25 147 ALA A CA 1
ATOM 1073 C C . ALA A 1 147 ? 8.07 39.094 13.211 1 98.25 147 ALA A C 1
ATOM 1075 O O . ALA A 1 147 ? 7.863 39.844 12.25 1 98.25 147 ALA A O 1
ATOM 1076 N N . ASP A 1 148 ? 9.219 39.094 13.938 1 98.06 148 ASP A N 1
ATOM 1077 C CA . ASP A 1 148 ? 10.32 39.969 13.562 1 98.06 148 ASP A CA 1
ATOM 1078 C C . ASP A 1 148 ? 10.789 39.656 12.133 1 98.06 148 ASP A C 1
ATOM 1080 O O . ASP A 1 148 ? 11.023 40.594 11.359 1 98.06 148 ASP A O 1
ATOM 1084 N N . THR A 1 149 ? 10.953 38.406 11.859 1 98.25 149 THR A N 1
ATOM 1085 C CA . THR A 1 149 ? 11.375 38 10.523 1 98.25 149 THR A CA 1
ATOM 1086 C C . THR A 1 149 ? 10.391 38.5 9.469 1 98.25 149 THR A C 1
ATOM 1088 O O . THR A 1 149 ? 10.789 39.062 8.445 1 98.25 149 THR A O 1
ATOM 1091 N N . LEU A 1 150 ? 9.141 38.344 9.695 1 98.25 150 LEU A N 1
ATOM 1092 C CA . LEU A 1 150 ? 8.086 38.688 8.75 1 98.25 150 LEU A CA 1
ATOM 1093 C C . LEU A 1 150 ? 8.07 40.219 8.523 1 98.25 150 LEU A C 1
ATOM 1095 O O . LEU A 1 150 ? 7.758 40.656 7.426 1 98.25 150 LEU A O 1
ATOM 1099 N N . ASP A 1 151 ? 8.352 40.969 9.547 1 96.81 151 ASP A N 1
ATOM 1100 C CA . ASP A 1 151 ? 8.391 42.438 9.453 1 96.81 151 ASP A CA 1
ATOM 1101 C C . ASP A 1 151 ? 9.414 42.906 8.414 1 96.81 151 ASP A C 1
ATOM 1103 O O . ASP A 1 151 ? 9.266 43.969 7.816 1 96.81 151 ASP A O 1
ATOM 1107 N N . GLY A 1 152 ? 10.383 42.094 8.211 1 96.5 152 GLY A N 1
ATOM 1108 C CA . GLY A 1 152 ? 11.445 42.469 7.281 1 96.5 152 GLY A CA 1
ATOM 1109 C C . GLY A 1 152 ? 11.211 41.906 5.883 1 96.5 152 GLY A C 1
ATOM 1110 O O . GLY A 1 152 ? 12.023 42.156 4.98 1 96.5 152 GLY A O 1
ATOM 1111 N N . LEU A 1 153 ? 10.133 41.25 5.695 1 97.94 153 LEU A N 1
ATOM 1112 C CA . LEU A 1 153 ? 9.844 40.656 4.398 1 97.94 153 LEU A CA 1
ATOM 1113 C C . LEU A 1 153 ? 8.781 41.438 3.65 1 97.94 153 LEU A C 1
ATOM 1115 O O . LEU A 1 153 ? 7.852 41.969 4.266 1 97.94 153 LEU A O 1
ATOM 1119 N N . GLU A 1 154 ? 8.922 41.531 2.371 1 98.06 154 GLU A N 1
ATOM 1120 C CA . GLU A 1 154 ? 8.031 42.344 1.56 1 98.06 154 GLU A CA 1
ATOM 1121 C C . GLU A 1 154 ? 7.039 41.5 0.777 1 98.06 154 GLU A C 1
ATOM 1123 O O . GLU A 1 154 ? 5.934 41.938 0.463 1 98.06 154 GLU A O 1
ATOM 1128 N N . HIS A 1 155 ? 7.438 40.281 0.51 1 98.25 155 HIS A N 1
ATOM 1129 C CA . HIS A 1 155 ? 6.66 39.5 -0.444 1 98.25 155 HIS A CA 1
ATOM 1130 C C . HIS A 1 155 ? 6.031 38.281 0.225 1 98.25 155 HIS A C 1
ATOM 1132 O O . HIS A 1 155 ? 5.473 37.406 -0.451 1 98.25 155 HIS A O 1
ATOM 1138 N N . VAL A 1 156 ? 6.145 38.156 1.489 1 98.44 156 VAL A N 1
ATOM 1139 C CA . VAL A 1 156 ? 5.543 37.062 2.246 1 98.44 156 VAL A CA 1
ATOM 1140 C C . VAL A 1 156 ? 4.562 37.625 3.273 1 98.44 156 VAL A C 1
ATOM 1142 O O . VAL A 1 156 ? 4.918 38.5 4.062 1 98.44 156 VAL A O 1
ATOM 1145 N N . ARG A 1 157 ? 3.361 37.125 3.234 1 97.88 157 ARG A N 1
ATOM 1146 C CA . ARG A 1 157 ? 2.326 37.562 4.168 1 97.88 157 ARG A CA 1
ATOM 1147 C C . ARG A 1 157 ? 1.767 36.375 4.953 1 97.88 157 ARG A C 1
ATOM 1149 O O . ARG A 1 157 ? 1.25 35.438 4.363 1 97.88 157 ARG A O 1
ATOM 1156 N N . ALA A 1 158 ? 1.862 36.469 6.234 1 98.44 158 ALA A N 1
ATOM 1157 C CA . ALA A 1 158 ? 1.229 35.438 7.074 1 98.44 158 ALA A CA 1
ATOM 1158 C C . ALA A 1 158 ? -0.279 35.656 7.152 1 98.44 158 ALA A C 1
ATOM 1160 O O . ALA A 1 158 ? -0.741 36.75 7.523 1 98.44 158 ALA A O 1
ATOM 1161 N N . THR A 1 159 ? -1.026 34.625 6.801 1 98.25 159 THR A N 1
ATOM 1162 C CA . THR A 1 159 ? -2.479 34.781 6.812 1 98.25 159 THR A CA 1
ATOM 1163 C C . THR A 1 159 ? -3.115 33.781 7.773 1 98.25 159 THR A C 1
ATOM 1165 O O . THR A 1 159 ? -4.293 33.906 8.117 1 98.25 159 THR A O 1
ATOM 1168 N N . MET A 1 160 ? -2.383 32.781 8.211 1 98.69 160 MET A N 1
ATOM 1169 C CA . MET A 1 160 ? -2.875 31.734 9.117 1 98.69 160 MET A CA 1
ATOM 1170 C C . MET A 1 160 ? -1.796 31.312 10.109 1 98.69 160 MET A C 1
ATOM 1172 O O . MET A 1 160 ? -0.604 31.469 9.836 1 98.69 160 MET A O 1
ATOM 1176 N N . THR A 1 161 ? -2.188 30.938 11.211 1 98.81 161 THR A N 1
ATOM 1177 C CA . THR A 1 161 ? -1.36 30.234 12.188 1 98.81 161 THR A CA 1
ATOM 1178 C C . THR A 1 161 ? -2.002 28.906 12.57 1 98.81 161 THR A C 1
ATOM 1180 O O . THR A 1 161 ? -3.191 28.844 12.891 1 98.81 161 THR A O 1
ATOM 1183 N N . CYS A 1 162 ? -1.214 27.891 12.5 1 98.75 162 CYS A N 1
ATOM 1184 C CA . CYS A 1 162 ? -1.761 26.547 12.664 1 98.75 162 CYS A CA 1
ATOM 1185 C C . CYS A 1 162 ? -0.884 25.719 13.594 1 98.75 162 CYS A C 1
ATOM 1187 O O . CYS A 1 162 ? 0.298 26.016 13.773 1 98.75 162 CYS A O 1
ATOM 1189 N N . SER A 1 163 ? -1.441 24.781 14.18 1 98.62 163 SER A N 1
ATOM 1190 C CA . SER A 1 163 ? -0.789 23.688 14.883 1 98.62 163 SER A CA 1
ATOM 1191 C C . SER A 1 163 ? -1.56 22.375 14.711 1 98.62 163 SER A C 1
ATOM 1193 O O . SER A 1 163 ? -2.42 22.266 13.836 1 98.62 163 SER A O 1
ATOM 1195 N N . HIS A 1 164 ? -1.116 21.344 15.344 1 97.94 164 HIS A N 1
ATOM 1196 C CA . HIS A 1 164 ? -1.784 20.047 15.273 1 97.94 164 HIS A CA 1
ATOM 1197 C C . HIS A 1 164 ? -1.846 19.391 16.641 1 97.94 164 HIS A C 1
ATOM 1199 O O . HIS A 1 164 ? -0.884 19.453 17.406 1 97.94 164 HIS A O 1
ATOM 1205 N N . LEU A 1 165 ? -2.932 18.75 16.906 1 98.38 165 LEU A N 1
ATOM 1206 C CA . LEU A 1 165 ? -3.15 18.109 18.188 1 98.38 165 LEU A CA 1
ATOM 1207 C C . LEU A 1 165 ? -2.713 16.656 18.156 1 98.38 165 LEU A C 1
ATOM 1209 O O . LEU A 1 165 ? -3.039 15.922 17.219 1 98.38 165 LEU A O 1
ATOM 1213 N N . ALA A 1 166 ? -2.119 16.203 19.219 1 97.56 166 ALA A N 1
ATOM 1214 C CA . ALA A 1 166 ? -1.514 14.875 19.281 1 97.56 166 ALA A CA 1
ATOM 1215 C C . ALA A 1 166 ? -2.533 13.828 19.719 1 97.56 166 ALA A C 1
ATOM 1217 O O . ALA A 1 166 ? -2.416 12.656 19.359 1 97.56 166 ALA A O 1
ATOM 1218 N N . THR A 1 167 ? -3.537 14.234 20.531 1 98.12 167 THR A N 1
ATOM 1219 C CA . THR A 1 167 ? -4.363 13.227 21.188 1 98.12 167 THR A CA 1
ATOM 1220 C C . THR A 1 167 ? -5.816 13.695 21.281 1 98.12 167 THR A C 1
ATOM 1222 O O . THR A 1 167 ? -6.5 13.422 22.266 1 98.12 167 THR A O 1
ATOM 1225 N N . ALA A 1 168 ? -6.234 14.453 20.328 1 98.12 168 ALA A N 1
ATOM 1226 C CA . ALA A 1 168 ? -7.582 15.016 20.375 1 98.12 168 ALA A CA 1
ATOM 1227 C C . ALA A 1 168 ? -8.641 13.922 20.312 1 98.12 168 ALA A C 1
ATOM 1229 O O . ALA A 1 168 ? -9.805 14.156 20.641 1 98.12 168 ALA A O 1
ATOM 1230 N N . ASP A 1 169 ? -8.266 12.719 19.859 1 97.56 169 ASP A N 1
ATOM 1231 C CA . ASP A 1 169 ? -9.195 11.609 19.688 1 97.56 169 ASP A CA 1
ATOM 1232 C C . ASP A 1 169 ? -9.219 10.727 20.938 1 97.56 169 ASP A C 1
ATOM 1234 O O . ASP A 1 169 ? -9.922 9.711 20.984 1 97.56 169 ASP A O 1
ATOM 1238 N N . ASP A 1 170 ? -8.453 11.047 21.969 1 97.94 170 ASP A N 1
ATOM 1239 C CA . ASP A 1 170 ? -8.352 10.227 23.172 1 97.94 170 ASP A CA 1
ATOM 1240 C C . ASP A 1 170 ? -8.977 10.93 24.375 1 97.94 170 ASP A C 1
ATOM 1242 O O . ASP A 1 170 ? -8.367 11.812 24.969 1 97.94 170 ASP A O 1
ATOM 1246 N N . PRO A 1 171 ? -10.141 10.445 24.797 1 97.81 171 PRO A N 1
ATOM 1247 C CA . PRO A 1 171 ? -10.797 11.078 25.938 1 97.81 171 PRO A CA 1
ATOM 1248 C C . PRO A 1 171 ? -9.945 11.023 27.203 1 97.81 171 PRO A C 1
ATOM 1250 O O . PRO A 1 171 ? -10.164 11.805 28.141 1 97.81 171 PRO A O 1
ATOM 1253 N N . GLY A 1 172 ? -9.031 10.125 27.234 1 97.69 172 GLY A N 1
ATOM 1254 C CA . GLY A 1 172 ? -8.172 9.992 28.406 1 97.69 172 GLY A CA 1
ATOM 1255 C C . GLY A 1 172 ? -7.027 10.992 28.406 1 97.69 172 GLY A C 1
ATOM 1256 O O . GLY A 1 172 ? -6.273 11.07 29.391 1 97.69 172 GLY A O 1
ATOM 1257 N N . GLN A 1 173 ? -6.918 11.844 27.422 1 97.88 173 GLN A N 1
ATOM 1258 C CA . GLN A 1 173 ? -5.789 12.766 27.297 1 97.88 173 GLN A CA 1
ATOM 1259 C C . GLN A 1 173 ? -6.266 14.203 27.109 1 97.88 173 GLN A C 1
ATOM 1261 O O . GLN A 1 173 ? -5.617 14.984 26.406 1 97.88 173 GLN A O 1
ATOM 1266 N N . VAL A 1 174 ? -7.367 14.523 27.656 1 98 174 VAL A N 1
ATOM 1267 C CA . VAL A 1 174 ? -7.988 15.836 27.516 1 98 174 VAL A CA 1
ATOM 1268 C C . VAL A 1 174 ? -7.055 16.922 28.047 1 98 174 VAL A C 1
ATOM 1270 O O . VAL A 1 174 ? -6.977 18.016 27.5 1 98 174 VAL A O 1
ATOM 1273 N N . GLU A 1 175 ? -6.367 16.609 29.156 1 98.06 175 GLU A N 1
ATOM 1274 C CA . GLU A 1 175 ? -5.48 17.594 29.766 1 98.06 175 GLU A CA 1
ATOM 1275 C C . GLU A 1 175 ? -4.348 17.984 28.812 1 98.06 175 GLU A C 1
ATOM 1277 O O . GLU A 1 175 ? -3.979 19.156 28.719 1 98.06 175 GLU A O 1
ATOM 1282 N N . TYR A 1 176 ? -3.803 17.016 28.172 1 98.25 176 TYR A N 1
ATOM 1283 C CA . TYR A 1 176 ? -2.725 17.312 27.234 1 98.25 176 TYR A CA 1
ATOM 1284 C C . TYR A 1 176 ? -3.23 18.141 26.078 1 98.25 176 TYR A C 1
ATOM 1286 O O . TYR A 1 176 ? -2.529 19.047 25.594 1 98.25 176 TYR A O 1
ATOM 1294 N N . VAL A 1 177 ? -4.426 17.859 25.594 1 98.56 177 VAL A N 1
ATOM 1295 C CA . VAL A 1 177 ? -5.047 18.641 24.531 1 98.56 177 VAL A CA 1
ATOM 1296 C C . VAL A 1 177 ? -5.211 20.094 24.969 1 98.56 177 VAL A C 1
ATOM 1298 O O . VAL A 1 177 ? -4.906 21.016 24.219 1 98.56 177 VAL A O 1
ATOM 1301 N N . ARG A 1 178 ? -5.652 20.266 26.156 1 98.19 178 ARG A N 1
ATOM 1302 C CA . ARG A 1 178 ? -5.824 21.609 26.719 1 98.19 178 ARG A CA 1
ATOM 1303 C C . ARG A 1 178 ? -4.488 22.344 26.797 1 98.19 178 ARG A C 1
ATOM 1305 O O . ARG A 1 178 ? -4.402 23.531 26.5 1 98.19 178 ARG A O 1
ATOM 1312 N N . GLU A 1 179 ? -3.51 21.609 27.219 1 98.31 179 GLU A N 1
ATOM 1313 C CA . GLU A 1 179 ? -2.176 22.188 27.281 1 98.31 179 GLU A CA 1
ATOM 1314 C C . GLU A 1 179 ? -1.709 22.672 25.906 1 98.31 179 GLU A C 1
ATOM 1316 O O . GLU A 1 179 ? -1.141 23.766 25.797 1 98.31 179 GLU A O 1
ATOM 1321 N N . GLN A 1 180 ? -1.914 21.891 24.891 1 98.56 180 GLN A N 1
ATOM 1322 C CA . GLN A 1 180 ? -1.576 22.312 23.547 1 98.56 180 GLN A CA 1
ATOM 1323 C C . GLN A 1 180 ? -2.371 23.547 23.141 1 98.56 180 GLN A C 1
ATOM 1325 O O . GLN A 1 180 ? -1.832 24.453 22.5 1 98.56 180 GLN A O 1
ATOM 1330 N N . GLY A 1 181 ? -3.654 23.484 23.484 1 98.75 181 GLY A N 1
ATOM 1331 C CA . GLY A 1 181 ? -4.496 24.641 23.203 1 98.75 181 GLY A CA 1
ATOM 1332 C C . GLY A 1 181 ? -3.996 25.922 23.859 1 98.75 181 GLY A C 1
ATOM 1333 O O . GLY A 1 181 ? -3.984 26.984 23.234 1 98.75 181 GLY A O 1
ATOM 1334 N N . ASP A 1 182 ? -3.572 25.812 25.125 1 98.62 182 ASP A N 1
ATOM 1335 C CA . ASP A 1 182 ? -3.053 26.969 25.859 1 98.62 182 ASP A CA 1
ATOM 1336 C C . ASP A 1 182 ? -1.782 27.5 25.203 1 98.62 182 ASP A C 1
ATOM 1338 O O . ASP A 1 182 ? -1.604 28.719 25.094 1 98.62 182 ASP A O 1
ATOM 1342 N N . ARG A 1 183 ? -0.896 26.625 24.828 1 98.56 183 ARG A N 1
ATOM 1343 C CA . ARG A 1 183 ? 0.319 27.047 24.125 1 98.56 183 ARG A CA 1
ATOM 1344 C C . ARG A 1 183 ? -0.016 27.766 22.828 1 98.56 183 ARG A C 1
ATOM 1346 O O . ARG A 1 183 ? 0.583 28.797 22.516 1 98.56 183 ARG A O 1
ATOM 1353 N N . PHE A 1 184 ? -0.996 27.25 22.141 1 98.75 184 PHE A N 1
ATOM 1354 C CA . PHE A 1 184 ? -1.411 27.844 20.891 1 98.75 184 PHE A CA 1
ATOM 1355 C C . PHE A 1 184 ? -1.972 29.25 21.109 1 98.75 184 PHE A C 1
ATOM 1357 O O . PHE A 1 184 ? -1.662 30.172 20.359 1 98.75 184 PHE A O 1
ATOM 1364 N N . ALA A 1 185 ? -2.77 29.359 22.125 1 98.56 185 ALA A N 1
ATOM 1365 C CA . ALA A 1 185 ? -3.352 30.641 22.453 1 98.56 185 ALA A CA 1
ATOM 1366 C C . ALA A 1 185 ? -2.266 31.672 22.766 1 98.56 185 ALA A C 1
ATOM 1368 O O . ALA A 1 185 ? -2.385 32.844 22.391 1 98.56 185 ALA A O 1
ATOM 1369 N N . ARG A 1 186 ? -1.234 31.25 23.453 1 98.5 186 ARG A N 1
ATOM 1370 C CA . ARG A 1 186 ? -0.129 32.156 23.766 1 98.5 186 ARG A CA 1
ATOM 1371 C C . ARG A 1 186 ? 0.603 32.594 22.5 1 98.5 186 ARG A C 1
ATOM 1373 O O . ARG A 1 186 ? 1.006 33.75 22.375 1 98.5 186 ARG A O 1
ATOM 1380 N N . ILE A 1 187 ? 0.788 31.672 21.594 1 98.75 187 ILE A N 1
ATOM 1381 C CA . ILE A 1 187 ? 1.414 31.969 20.312 1 98.75 187 ILE A CA 1
ATOM 1382 C C . ILE A 1 187 ? 0.599 33.031 19.578 1 98.75 187 ILE A C 1
ATOM 1384 O O . ILE A 1 187 ? 1.148 34.031 19.094 1 98.75 187 ILE A O 1
ATOM 1388 N N . LEU A 1 188 ? -0.711 32.812 19.5 1 98.62 188 LEU A N 1
ATOM 1389 C CA . LEU A 1 188 ? -1.603 33.75 18.812 1 98.62 188 LEU A CA 1
ATOM 1390 C C . LEU A 1 188 ? -1.519 35.156 19.438 1 98.62 188 LEU A C 1
ATOM 1392 O O . LEU A 1 188 ? -1.449 36.156 18.719 1 98.62 188 LEU 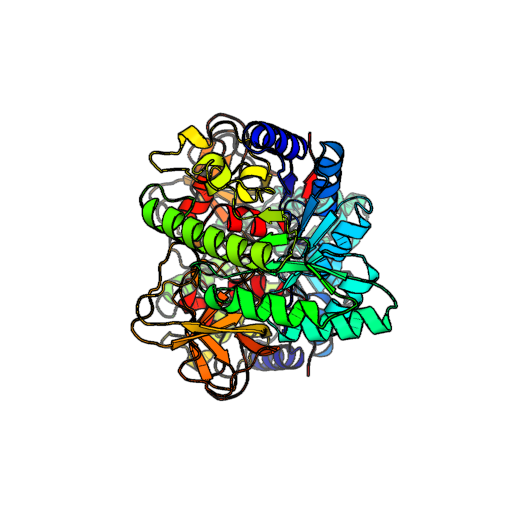A O 1
ATOM 1396 N N . LYS A 1 189 ? -1.567 35.156 20.734 1 98.38 189 LYS A N 1
ATOM 1397 C CA . LYS A 1 189 ? -1.479 36.438 21.453 1 98.38 189 LYS A CA 1
ATOM 1398 C C . LYS A 1 189 ? -0.204 37.188 21.078 1 98.38 189 LYS A C 1
ATOM 1400 O O . LYS A 1 189 ? -0.239 38.375 20.828 1 98.38 189 LYS A O 1
ATOM 1405 N N . THR A 1 190 ? 0.885 36.469 21.078 1 98.44 190 THR A N 1
ATOM 1406 C CA . THR A 1 190 ? 2.172 37.062 20.719 1 98.44 190 THR A CA 1
ATOM 1407 C C . THR A 1 190 ? 2.143 37.594 19.297 1 98.44 190 THR A C 1
ATOM 1409 O O . THR A 1 190 ? 2.578 38.719 19.062 1 98.44 190 THR A O 1
ATOM 1412 N N . LEU A 1 191 ? 1.652 36.812 18.344 1 98.44 191 LEU A N 1
ATOM 1413 C CA . LEU A 1 191 ? 1.613 37.219 16.938 1 98.44 191 LEU A CA 1
ATOM 1414 C C . LEU A 1 191 ? 0.695 38.438 16.75 1 98.44 191 LEU A C 1
ATOM 1416 O O . LEU A 1 191 ? 1.039 39.375 16.016 1 98.44 191 LEU A O 1
ATOM 1420 N N . HIS A 1 192 ? -0.458 38.406 17.422 1 97.62 192 HIS A N 1
ATOM 1421 C CA . HIS A 1 192 ? -1.403 39.531 17.312 1 97.62 192 HIS A CA 1
ATOM 1422 C C . HIS A 1 192 ? -0.821 40.812 17.922 1 97.62 192 HIS A C 1
ATOM 1424 O O . HIS A 1 192 ? -1.021 41.875 17.375 1 97.62 192 HIS A O 1
ATOM 1430 N N . ALA A 1 193 ? -0.199 40.656 19 1 97.44 193 ALA A N 1
ATOM 1431 C CA . ALA A 1 193 ? 0.425 41.781 19.641 1 97.44 193 ALA A CA 1
ATOM 1432 C C . ALA A 1 193 ? 1.461 42.438 18.734 1 97.44 193 ALA A C 1
ATOM 1434 O O . ALA A 1 193 ? 1.738 43.656 18.859 1 97.44 193 ALA A O 1
ATOM 1435 N N . ARG A 1 194 ? 1.979 41.656 17.875 1 96.56 194 ARG A N 1
ATOM 1436 C CA . ARG A 1 194 ? 2.98 42.156 16.938 1 96.56 194 ARG A CA 1
ATOM 1437 C C . ARG A 1 194 ? 2.326 42.656 15.648 1 96.56 194 ARG A C 1
ATOM 1439 O O . ARG A 1 194 ? 3.014 42.969 14.664 1 96.56 194 ARG A O 1
ATOM 1446 N N . GLY A 1 195 ? 0.991 42.719 15.586 1 95.75 195 GLY A N 1
ATOM 1447 C CA . GLY A 1 195 ? 0.249 43.312 14.492 1 95.75 195 GLY A CA 1
ATOM 1448 C C . GLY A 1 195 ? -0.09 42.344 13.383 1 95.75 195 GLY A C 1
ATOM 1449 O O . GLY A 1 195 ? -0.559 42.75 12.312 1 95.75 195 GLY A O 1
ATOM 1450 N N . LEU A 1 196 ? 0.216 41.062 13.562 1 96.69 196 LEU A N 1
ATOM 1451 C CA . LEU A 1 196 ? -0.129 40.062 12.547 1 96.69 196 LEU A CA 1
ATOM 1452 C C . LEU A 1 196 ? -1.596 39.656 12.656 1 96.69 196 LEU A C 1
ATOM 1454 O O . LEU A 1 196 ? -2.035 39.188 13.711 1 96.69 196 LEU A O 1
ATOM 1458 N N . ASP A 1 197 ? -2.385 39.875 11.68 1 95.06 197 ASP A N 1
ATOM 1459 C CA . ASP A 1 197 ? -3.773 39.438 11.578 1 95.06 197 ASP A CA 1
ATOM 1460 C C . ASP A 1 197 ? -3.875 38.094 10.914 1 95.06 197 ASP A C 1
ATOM 1462 O O . ASP A 1 197 ? -3.988 37.969 9.688 1 95.06 197 ASP A O 1
ATOM 1466 N N . VAL A 1 198 ? -3.861 37 11.602 1 97.94 198 VAL A N 1
ATOM 1467 C CA . VAL A 1 198 ? -3.814 35.656 11.094 1 97.94 198 VAL A CA 1
ATOM 1468 C C . VAL A 1 198 ? -5.039 34.875 11.578 1 97.94 198 VAL A C 1
ATOM 1470 O O . VAL A 1 198 ? -5.484 35.062 12.711 1 97.94 198 VAL A O 1
ATOM 1473 N N . ARG A 1 199 ? -5.66 34.062 10.656 1 97.88 199 ARG A N 1
ATOM 1474 C CA . ARG A 1 199 ? -6.648 33.094 11.078 1 97.88 199 ARG A CA 1
ATOM 1475 C C . ARG A 1 199 ? -5.988 31.953 11.859 1 97.88 199 ARG A C 1
ATOM 1477 O O . ARG A 1 199 ? -4.879 31.531 11.523 1 97.88 199 ARG A O 1
ATOM 1484 N N . ALA A 1 200 ? -6.684 31.531 12.844 1 98.62 200 ALA A N 1
ATOM 1485 C CA . ALA A 1 200 ? -6.156 30.469 13.688 1 98.62 200 ALA A CA 1
ATOM 1486 C C . ALA A 1 200 ? -6.793 29.125 13.328 1 98.62 200 ALA A C 1
ATOM 1488 O O . ALA A 1 200 ? -8.008 29.047 13.117 1 98.62 200 ALA A O 1
ATOM 1489 N N . SER A 1 201 ? -6.012 28.078 13.203 1 98.75 201 SER A N 1
ATOM 1490 C CA . SER A 1 201 ? -6.496 26.734 12.898 1 98.75 201 SER A CA 1
ATOM 1491 C C . SER A 1 201 ? -5.793 25.688 13.766 1 98.75 201 SER A C 1
ATOM 1493 O O . SER A 1 201 ? -4.578 25.516 13.664 1 98.75 201 SER A O 1
ATOM 1495 N N . LEU A 1 202 ? -6.547 24.984 14.531 1 98.69 202 LEU A N 1
ATOM 1496 C CA . LEU A 1 202 ? -5.973 24 15.438 1 98.69 202 LEU A CA 1
ATOM 1497 C C . LEU A 1 202 ? -6.754 22.703 15.383 1 98.69 202 LEU A C 1
ATOM 1499 O O . LEU A 1 202 ? -6.172 21.609 15.484 1 98.69 202 LEU A O 1
ATOM 1503 N N . ALA A 1 203 ? -8.062 22.75 15.156 1 98.56 203 ALA A N 1
ATOM 1504 C CA . ALA A 1 203 ? -8.977 21.641 15.359 1 98.56 203 ALA A CA 1
ATOM 1505 C C . ALA A 1 203 ? -8.906 20.656 14.195 1 98.56 203 ALA A C 1
ATOM 1507 O O . ALA A 1 203 ? -9.18 21.031 13.047 1 98.56 203 ALA A O 1
ATOM 1508 N N . ASN A 1 204 ? -8.477 19.469 14.508 1 98.31 204 ASN A N 1
ATOM 1509 C CA . ASN A 1 204 ? -8.648 18.344 13.602 1 98.31 204 ASN A CA 1
ATOM 1510 C C . ASN A 1 204 ? -9.984 17.641 13.828 1 98.31 204 ASN A C 1
ATOM 1512 O O . ASN A 1 204 ? -10.828 18.125 14.578 1 98.31 204 ASN A O 1
ATOM 1516 N N . SER A 1 205 ? -10.203 16.5 13.188 1 98.56 205 SER A N 1
ATOM 1517 C CA . SER A 1 205 ? -11.484 15.805 13.312 1 98.56 205 SER A CA 1
ATOM 1518 C C . SER A 1 205 ? -11.828 15.539 14.773 1 98.56 205 SER A C 1
ATOM 1520 O O . SER A 1 205 ? -12.945 15.812 15.219 1 98.56 205 SER A O 1
ATOM 1522 N N . GLY A 1 206 ? -10.859 14.977 15.531 1 98.31 206 GLY A N 1
ATOM 1523 C CA . GLY A 1 206 ? -11.109 14.719 16.938 1 98.31 206 GLY A CA 1
ATOM 1524 C C . GLY A 1 206 ? -11.531 15.953 17.703 1 98.31 206 GLY A C 1
ATOM 1525 O O . GLY A 1 206 ? -12.477 15.914 18.5 1 98.31 206 GLY A O 1
ATOM 1526 N N . ALA A 1 207 ? -10.875 17.047 17.469 1 98.62 207 ALA A N 1
ATOM 1527 C CA . ALA A 1 207 ? -11.148 18.281 18.203 1 98.62 207 ALA A CA 1
ATOM 1528 C C . ALA A 1 207 ? -12.469 18.906 17.766 1 98.62 207 ALA A C 1
ATOM 1530 O O . ALA A 1 207 ? -13.18 19.5 18.562 1 98.62 207 ALA A O 1
ATOM 1531 N N . ILE A 1 208 ? -12.797 18.75 16.484 1 98.62 208 ILE A N 1
ATOM 1532 C CA . ILE A 1 208 ? -14.055 19.281 15.984 1 98.62 208 ILE A CA 1
ATOM 1533 C C . ILE A 1 208 ? -15.219 18.688 16.766 1 98.62 208 ILE A C 1
ATOM 1535 O O . ILE A 1 208 ? -16.141 19.406 17.188 1 98.62 208 ILE A O 1
ATOM 1539 N N . PHE A 1 209 ? -15.109 17.438 17.094 1 98.06 209 PHE A N 1
ATOM 1540 C CA . PHE A 1 209 ? -16.219 16.734 17.734 1 98.06 209 PHE A CA 1
ATOM 1541 C C . PHE A 1 209 ? -16.047 16.703 19.25 1 98.06 209 PHE A C 1
ATOM 1543 O O . PHE A 1 209 ? -17.016 16.656 19.984 1 98.06 209 PHE A O 1
ATOM 1550 N N . GLY A 1 210 ? -14.828 16.844 19.688 1 98 210 GLY A N 1
ATOM 1551 C CA . GLY A 1 210 ? -14.594 16.562 21.109 1 98 210 GLY A CA 1
ATOM 1552 C C . GLY A 1 210 ? -14.133 17.781 21.891 1 98 210 GLY A C 1
ATOM 1553 O O . GLY A 1 210 ? -14.18 17.781 23.109 1 98 210 GLY A O 1
ATOM 1554 N N . HIS A 1 211 ? -13.648 18.797 21.234 1 98.06 211 HIS A N 1
ATOM 1555 C CA . HIS A 1 211 ? -13.062 19.953 21.891 1 98.06 211 HIS A CA 1
ATOM 1556 C C . HIS A 1 211 ? -13.5 21.25 21.203 1 98.06 211 HIS A C 1
ATOM 1558 O O . HIS A 1 211 ? -12.664 21.984 20.672 1 98.06 211 HIS A O 1
ATOM 1564 N N . PRO A 1 212 ? -14.797 21.641 21.344 1 96.75 212 PRO A N 1
ATOM 1565 C CA . PRO A 1 212 ? -15.328 22.797 20.625 1 96.75 212 PRO A CA 1
ATOM 1566 C C . PRO A 1 212 ? -14.617 24.094 20.984 1 96.75 212 PRO A C 1
ATOM 1568 O O . PRO A 1 212 ? -14.578 25.031 20.188 1 96.75 212 PRO A O 1
ATOM 1571 N N . ASP A 1 213 ? -13.984 24.141 22.141 1 97.06 213 ASP A N 1
ATOM 1572 C CA . ASP A 1 213 ? -13.281 25.328 22.594 1 97.06 213 ASP A CA 1
ATOM 1573 C C . ASP A 1 213 ? -12.008 25.562 21.781 1 97.06 213 ASP A C 1
ATOM 1575 O O . ASP A 1 213 ? -11.414 26.641 21.859 1 97.06 213 ASP A O 1
ATOM 1579 N N . LEU A 1 214 ? -11.648 24.641 20.922 1 98.25 214 LEU A N 1
ATOM 1580 C CA . LEU A 1 214 ? -10.398 24.734 20.172 1 98.25 214 LEU A CA 1
ATOM 1581 C C . LEU A 1 214 ? -10.664 24.922 18.688 1 98.25 214 LEU A C 1
ATOM 1583 O O . LEU A 1 214 ? -9.773 24.75 17.859 1 98.25 214 LEU A O 1
ATOM 1587 N N . HIS A 1 215 ? -11.859 25.281 18.266 1 98.19 215 HIS A N 1
ATOM 1588 C CA . HIS A 1 215 ? -12.25 25.359 16.875 1 98.19 215 HIS A CA 1
ATOM 1589 C C . HIS A 1 215 ? -11.523 26.5 16.172 1 98.19 215 HIS A C 1
ATOM 1591 O O . HIS A 1 215 ? -11.148 26.375 15 1 98.19 215 HIS A O 1
ATOM 1597 N N . HIS A 1 216 ? -11.367 27.688 16.922 1 97.94 216 HIS A N 1
ATOM 1598 C CA . HIS A 1 216 ? -10.758 28.891 16.359 1 97.94 216 HIS A CA 1
ATOM 1599 C C . HIS A 1 216 ? -11.406 29.266 15.031 1 97.94 216 HIS A C 1
ATOM 1601 O O . HIS A 1 216 ? -12.625 29.188 14.883 1 97.94 216 HIS A O 1
ATOM 1607 N N . ASP A 1 217 ? -10.625 29.875 14.086 1 98.25 217 ASP A N 1
ATOM 1608 C CA . ASP A 1 217 ? -11.203 30.5 12.906 1 98.25 217 ASP A CA 1
ATOM 1609 C C . ASP A 1 217 ? -11.43 29.469 11.797 1 98.25 217 ASP A C 1
ATOM 1611 O O . ASP A 1 217 ? -12.32 29.641 10.953 1 98.25 217 ASP A O 1
ATOM 1615 N N . LEU A 1 218 ? -10.641 28.469 11.703 1 98.44 218 LEU A N 1
ATOM 1616 C CA . LEU A 1 218 ? -10.648 27.469 10.648 1 98.44 218 LEU A CA 1
ATOM 1617 C C . LEU A 1 218 ? -10.398 26.078 11.234 1 98.44 218 LEU A C 1
ATOM 1619 O O . LEU A 1 218 ? -9.5 25.891 12.047 1 98.44 218 LEU A O 1
ATOM 1623 N N . GLN A 1 219 ? -11.258 25.078 10.898 1 98.69 219 GLN A N 1
ATOM 1624 C CA . GLN A 1 219 ? -11.094 23.703 11.352 1 98.69 219 GLN A CA 1
ATOM 1625 C C . GLN A 1 219 ? -10.672 22.797 10.195 1 98.69 219 GLN A C 1
ATOM 1627 O O . GLN A 1 219 ? -10.992 23.062 9.039 1 98.69 219 GLN A O 1
ATOM 1632 N N . ARG A 1 220 ? -9.969 21.781 10.469 1 98.75 220 ARG A N 1
ATOM 1633 C CA . ARG A 1 220 ? -9.414 20.922 9.43 1 98.75 220 ARG A CA 1
ATOM 1634 C C . ARG A 1 220 ? -9.867 19.469 9.609 1 98.75 220 ARG A C 1
ATOM 1636 O O . ARG A 1 220 ? -9.109 18.625 10.094 1 98.75 220 ARG A O 1
ATOM 1643 N N . PRO A 1 221 ? -11.062 19.172 9.18 1 98.75 221 PRO A N 1
ATOM 1644 C CA . PRO A 1 221 ? -11.523 17.781 9.234 1 98.75 221 PRO A CA 1
ATOM 1645 C C . PRO A 1 221 ? -10.836 16.875 8.219 1 98.75 221 PRO A C 1
ATOM 1647 O O . PRO A 1 221 ? -10.773 17.219 7.031 1 98.75 221 PRO A O 1
ATOM 1650 N N . GLY A 1 222 ? -10.297 15.781 8.68 1 98.56 222 GLY A N 1
ATOM 1651 C CA . GLY A 1 222 ? -9.734 14.742 7.836 1 98.56 222 GLY A CA 1
ATOM 1652 C C . GLY A 1 222 ? -10.555 13.469 7.836 1 98.56 222 GLY A C 1
ATOM 1653 O O . GLY A 1 222 ? -11.492 13.328 7.043 1 98.56 222 GLY A O 1
ATOM 1654 N N . ILE A 1 223 ? -10.367 12.586 8.875 1 98.75 223 ILE A N 1
ATOM 1655 C CA . ILE A 1 223 ? -10.922 11.242 8.891 1 98.75 223 ILE A CA 1
ATOM 1656 C C . ILE A 1 223 ? -12.445 11.305 8.977 1 98.75 223 ILE A C 1
ATOM 1658 O O . ILE A 1 223 ? -13.148 10.461 8.422 1 98.75 223 ILE A O 1
ATOM 1662 N N . ALA A 1 224 ? -12.992 12.32 9.625 1 98.81 224 ALA A N 1
ATOM 1663 C CA . ALA A 1 224 ? -14.438 12.469 9.773 1 98.81 224 ALA A CA 1
ATOM 1664 C C . ALA A 1 224 ? -15.102 12.672 8.414 1 98.81 224 ALA A C 1
ATOM 1666 O O . ALA A 1 224 ? -16.219 12.188 8.188 1 98.81 224 ALA A O 1
ATOM 1667 N N . LEU A 1 225 ? -14.438 13.352 7.516 1 98.69 225 LEU A N 1
ATOM 1668 C CA . LEU A 1 225 ? -14.961 13.57 6.172 1 98.69 225 LEU A CA 1
ATOM 1669 C C . LEU A 1 225 ? -15.203 12.242 5.465 1 98.69 225 LEU A C 1
ATOM 1671 O O . LEU A 1 225 ? -16.125 12.125 4.648 1 98.69 225 LEU A O 1
ATOM 1675 N N . TYR A 1 226 ? -14.422 11.281 5.848 1 98.81 226 TYR A N 1
ATOM 1676 C CA . TYR A 1 226 ? -14.422 10.016 5.125 1 98.81 226 TYR A CA 1
ATOM 1677 C C . TYR A 1 226 ? -15.195 8.945 5.887 1 98.81 226 TYR A C 1
ATOM 1679 O O . TYR A 1 226 ? -15.117 7.758 5.566 1 98.81 226 TYR A O 1
ATOM 1687 N N . GLY A 1 227 ? -15.891 9.383 6.898 1 98.56 227 GLY A N 1
ATOM 1688 C CA . GLY A 1 227 ? -16.812 8.5 7.598 1 98.56 227 GLY A CA 1
ATOM 1689 C C . GLY A 1 227 ? -16.203 7.859 8.836 1 98.56 227 GLY A C 1
ATOM 1690 O O . GLY A 1 227 ? -16.844 7.059 9.508 1 98.56 227 GLY A O 1
ATOM 1691 N N . GLY A 1 228 ? -14.945 8.18 9.117 1 98.38 228 GLY A N 1
ATOM 1692 C CA . GLY A 1 228 ? -14.32 7.652 10.312 1 98.38 228 GLY A CA 1
ATOM 1693 C C . GLY A 1 228 ? -14.68 8.43 11.57 1 98.38 228 GLY A C 1
ATOM 1694 O O . GLY A 1 228 ? -14.508 9.648 11.617 1 98.38 228 GLY A O 1
ATOM 1695 N N . ASN A 1 229 ? -15.195 7.742 12.547 1 98.25 229 ASN A N 1
ATOM 1696 C CA . ASN A 1 229 ? -15.414 8.328 13.867 1 98.25 229 ASN A CA 1
ATOM 1697 C C . ASN A 1 229 ? -14.117 8.383 14.672 1 98.25 229 ASN A C 1
ATOM 1699 O O . ASN A 1 229 ? -13.57 7.348 15.055 1 98.25 229 ASN A O 1
ATOM 1703 N N . PRO A 1 230 ? -13.617 9.578 14.969 1 97.88 230 PRO A N 1
ATOM 1704 C CA . PRO A 1 230 ? -12.344 9.664 15.688 1 97.88 230 PRO A CA 1
ATOM 1705 C C . PRO A 1 230 ? -12.398 9.023 17.078 1 97.88 230 PRO A C 1
ATOM 1707 O O . PRO A 1 230 ? -11.359 8.742 17.672 1 97.88 230 PRO A O 1
ATOM 1710 N N . PHE A 1 231 ? -13.609 8.75 17.578 1 98.25 231 PHE A N 1
ATOM 1711 C CA . PHE A 1 231 ? -13.75 8.273 18.938 1 98.25 231 PHE A CA 1
ATOM 1712 C C . PHE A 1 231 ? -14.25 6.832 18.969 1 98.25 231 PHE A C 1
ATOM 1714 O O . PHE A 1 231 ? -14.75 6.355 19.984 1 98.25 231 PHE A O 1
ATOM 1721 N N . HIS A 1 232 ? -14.203 6.199 17.844 1 97.62 232 HIS A N 1
ATOM 1722 C CA . HIS A 1 232 ? -14.656 4.812 17.781 1 97.62 232 HIS A CA 1
ATOM 1723 C C . HIS A 1 232 ? -14.023 3.982 18.891 1 97.62 232 HIS A C 1
ATOM 1725 O O . HIS A 1 232 ? -12.805 4.031 19.094 1 97.62 232 HIS A O 1
ATOM 1731 N N . GLY A 1 233 ? -14.805 3.242 19.562 1 97 233 GLY A N 1
ATOM 1732 C CA . GLY A 1 233 ? -14.32 2.324 20.578 1 97 233 GLY A CA 1
ATOM 1733 C C . GLY A 1 233 ? -14.016 3.006 21.891 1 97 233 GLY A C 1
ATOM 1734 O O . GLY A 1 233 ? -13.531 2.367 22.828 1 97 233 GLY A O 1
ATOM 1735 N N . THR A 1 234 ? -14.219 4.281 22.031 1 97.88 234 THR A N 1
ATOM 1736 C CA . THR A 1 234 ? -13.977 5.008 23.281 1 97.88 234 THR A CA 1
ATOM 1737 C C . THR A 1 234 ? -15.297 5.434 23.906 1 97.88 234 THR A C 1
ATOM 1739 O O . THR A 1 234 ? -16.359 5.293 23.297 1 97.88 234 THR A O 1
ATOM 1742 N N . PRO A 1 235 ? -15.266 5.977 25.141 1 97.88 235 PRO A N 1
ATOM 1743 C CA . PRO A 1 235 ? -16.484 6.465 25.781 1 97.88 235 PRO A CA 1
ATOM 1744 C C . PRO A 1 235 ? -17.094 7.664 25.062 1 97.88 235 PRO A C 1
ATOM 1746 O O . PRO A 1 235 ? -18.234 8.039 25.344 1 97.88 235 PRO A O 1
ATOM 1749 N N . TRP A 1 236 ? -16.375 8.266 24.094 1 98.31 236 TRP A N 1
ATOM 1750 C CA . TRP A 1 236 ? -16.859 9.438 23.391 1 98.31 236 TRP A CA 1
ATOM 1751 C C . TRP A 1 236 ? -17.391 9.062 22 1 98.31 236 TRP A C 1
ATOM 1753 O O . TRP A 1 236 ? -17.578 9.93 21.141 1 98.31 236 TRP A O 1
ATOM 1763 N N . GLU A 1 237 ? -17.562 7.836 21.766 1 97.94 237 GLU A N 1
ATOM 1764 C CA . GLU A 1 237 ? -17.953 7.359 20.453 1 97.94 237 GLU A CA 1
ATOM 1765 C C . GLU A 1 237 ? -19.219 8.062 19.953 1 97.94 237 GLU A C 1
ATOM 1767 O O . GLU A 1 237 ? -19.359 8.344 18.766 1 97.94 237 GLU A O 1
ATOM 1772 N N . GLU A 1 238 ? -20.141 8.398 20.828 1 97.69 238 GLU A N 1
ATOM 1773 C CA . GLU A 1 238 ? -21.406 9.023 20.469 1 97.69 238 GLU A CA 1
ATOM 1774 C C . GLU A 1 238 ? -21.203 10.398 19.859 1 97.69 238 GLU A C 1
ATOM 1776 O O . GLU A 1 238 ? -22.047 10.875 19.094 1 97.69 238 GLU A O 1
ATOM 1781 N N . LYS A 1 239 ? -20.094 11.031 20.094 1 96.56 239 LYS A N 1
ATOM 1782 C CA . LYS A 1 239 ? -19.812 12.375 19.594 1 96.56 239 LYS A CA 1
ATOM 1783 C C . LYS A 1 239 ? -19.594 12.359 18.078 1 96.56 239 LYS A C 1
ATOM 1785 O O . LYS A 1 239 ? -19.734 13.391 17.422 1 96.56 239 LYS A O 1
ATOM 1790 N N . GLY A 1 240 ? -19.203 11.203 17.594 1 95.38 240 GLY A N 1
ATOM 1791 C CA . GLY A 1 240 ? -18.953 11.109 16.172 1 95.38 240 GLY A CA 1
ATOM 1792 C C . GLY A 1 240 ? -19.984 10.297 15.422 1 95.38 240 GLY A C 1
ATOM 1793 O O . GLY A 1 240 ? -19.734 9.82 14.312 1 95.38 240 GLY A O 1
ATOM 1794 N N . VAL A 1 241 ? -21.172 10.133 16 1 95.25 241 VAL A N 1
ATOM 1795 C CA . VAL A 1 241 ? -22.234 9.352 15.375 1 95.25 241 VAL A CA 1
ATOM 1796 C C . VAL A 1 241 ? -22.812 10.117 14.195 1 95.25 241 VAL A C 1
ATOM 1798 O O . VAL A 1 241 ? -22.844 11.352 14.203 1 95.25 241 VAL A O 1
ATOM 1801 N N . GLY A 1 242 ? -23.203 9.445 13.156 1 97 242 GLY A N 1
ATOM 1802 C CA . GLY A 1 242 ? -23.844 10.062 12 1 97 242 GLY A CA 1
ATOM 1803 C C . GLY A 1 242 ? -22.953 10.117 10.781 1 97 242 GLY A C 1
ATOM 1804 O O . GLY A 1 242 ? -23.422 10.328 9.664 1 97 242 GLY A O 1
ATOM 1805 N N . LEU A 1 243 ? -21.688 9.906 10.984 1 98.25 243 LEU A N 1
ATOM 1806 C CA . LEU A 1 243 ? -20.75 9.883 9.859 1 98.25 243 LEU A CA 1
ATOM 1807 C C . LEU A 1 243 ? -20.984 8.656 8.984 1 98.25 243 LEU A C 1
ATOM 1809 O O . LEU A 1 243 ? -21.172 7.547 9.492 1 98.25 243 LEU A O 1
ATOM 1813 N N . LYS A 1 244 ? -20.969 8.867 7.691 1 98.12 244 LYS A N 1
ATOM 1814 C CA . LYS A 1 244 ? -21.312 7.824 6.73 1 98.12 244 LYS A CA 1
ATOM 1815 C C . LYS A 1 244 ? -20.062 7.246 6.066 1 98.12 244 LYS A C 1
ATOM 1817 O O . LYS A 1 244 ? -19.141 7.98 5.734 1 98.12 244 LYS A O 1
ATOM 1822 N N . PRO A 1 245 ? -20.109 5.891 5.887 1 97.94 245 PRO A N 1
ATOM 1823 C CA . PRO A 1 245 ? -19 5.281 5.137 1 97.94 245 PRO A CA 1
ATOM 1824 C C . PRO A 1 245 ? -18.922 5.789 3.699 1 97.94 245 PRO A C 1
ATOM 1826 O O . PRO A 1 245 ? -19.938 5.969 3.041 1 97.94 245 PRO A O 1
ATOM 1829 N N . THR A 1 246 ? -17.688 5.977 3.223 1 98.75 246 THR A N 1
ATOM 1830 C CA . THR A 1 246 ? -17.516 6.609 1.921 1 98.75 246 THR A CA 1
ATOM 1831 C C . THR A 1 246 ? -16.859 5.645 0.938 1 98.75 246 THR A C 1
ATOM 1833 O O . THR A 1 246 ? -16.766 5.938 -0.257 1 98.75 246 THR A O 1
ATOM 1836 N N . MET A 1 247 ? -16.438 4.48 1.388 1 98.81 247 MET A N 1
ATOM 1837 C CA . MET A 1 247 ? -15.648 3.586 0.546 1 98.81 247 MET A CA 1
ATOM 1838 C C . MET A 1 247 ? -16.078 2.137 0.734 1 98.81 247 MET A C 1
ATOM 1840 O O . MET A 1 247 ? -16.344 1.703 1.857 1 98.81 247 MET A O 1
ATOM 1844 N N . GLN A 1 248 ? -16.234 1.435 -0.281 1 98.62 248 GLN A N 1
ATOM 1845 C CA . GLN A 1 248 ? -16.359 -0.02 -0.288 1 98.62 248 GLN A CA 1
ATOM 1846 C C . GLN A 1 248 ? -15.344 -0.65 -1.234 1 98.62 248 GLN A C 1
ATOM 1848 O O . GLN A 1 248 ? -15.031 -0.087 -2.287 1 98.62 248 GLN A O 1
ATOM 1853 N N . VAL A 1 249 ? -14.828 -1.772 -0.907 1 98.94 249 VAL A N 1
ATOM 1854 C CA . VAL A 1 249 ? -13.82 -2.441 -1.72 1 98.94 249 VAL A CA 1
ATOM 1855 C C . VAL A 1 249 ? -14.188 -3.912 -1.899 1 98.94 249 VAL A C 1
ATOM 1857 O O . VAL A 1 249 ? -14.477 -4.609 -0.924 1 98.94 249 VAL A O 1
ATOM 1860 N N . SER A 1 250 ? -14.203 -4.34 -3.117 1 98.81 250 SER A N 1
ATOM 1861 C CA . SER A 1 250 ? -14.594 -5.719 -3.402 1 98.81 250 SER A CA 1
ATOM 1862 C C . SER A 1 250 ? -13.703 -6.332 -4.48 1 98.81 250 SER A C 1
ATOM 1864 O O . SER A 1 250 ? -12.938 -5.621 -5.137 1 98.81 250 SER A O 1
ATOM 1866 N N . SER A 1 251 ? -13.711 -7.582 -4.523 1 98.56 251 SER A N 1
ATOM 1867 C CA . SER A 1 251 ? -13.164 -8.398 -5.598 1 98.56 251 SER A CA 1
ATOM 1868 C C . SER A 1 251 ? -14.086 -9.562 -5.941 1 98.56 251 SER A C 1
ATOM 1870 O O . SER A 1 251 ? -15.305 -9.406 -5.965 1 98.56 251 SER A O 1
ATOM 1872 N N . ARG A 1 252 ? -13.461 -10.711 -6.371 1 98.12 252 ARG A N 1
ATOM 1873 C CA . ARG A 1 252 ? -14.32 -11.805 -6.805 1 98.12 252 ARG A CA 1
ATOM 1874 C C . ARG A 1 252 ? -13.758 -13.148 -6.355 1 98.12 252 ARG A C 1
ATOM 1876 O O . ARG A 1 252 ? -12.547 -13.312 -6.234 1 98.12 252 ARG A O 1
ATOM 1883 N N . LEU A 1 253 ? -14.68 -14.078 -6.129 1 98.19 253 LEU A N 1
ATOM 1884 C CA . LEU A 1 253 ? -14.305 -15.477 -5.926 1 98.19 253 LEU A CA 1
ATOM 1885 C C . LEU A 1 253 ? -13.836 -16.109 -7.23 1 98.19 253 LEU A C 1
ATOM 1887 O O . LEU A 1 253 ? -14.531 -16.031 -8.25 1 98.19 253 LEU A O 1
ATOM 1891 N N . MET A 1 254 ? -12.68 -16.719 -7.188 1 97.62 254 MET A N 1
ATOM 1892 C CA . MET A 1 254 ? -12.109 -17.297 -8.406 1 97.62 254 MET A CA 1
ATOM 1893 C C . MET A 1 254 ? -12.438 -18.781 -8.516 1 97.62 254 MET A C 1
ATOM 1895 O O . MET A 1 254 ? -12.719 -19.281 -9.609 1 97.62 254 MET A O 1
ATOM 1899 N N . GLN A 1 255 ? -12.297 -19.453 -7.402 1 97.25 255 GLN A N 1
ATOM 1900 C CA . GLN A 1 255 ? -12.461 -20.906 -7.379 1 97.25 255 GLN A CA 1
ATOM 1901 C C . GLN A 1 255 ? -12.945 -21.375 -6.012 1 97.25 255 GLN A C 1
ATOM 1903 O O . GLN A 1 255 ? -12.711 -20.719 -5 1 97.25 255 GLN A O 1
ATOM 1908 N N . ILE A 1 256 ? -13.711 -22.406 -6 1 97.56 256 ILE A N 1
ATOM 1909 C CA . ILE A 1 256 ? -14.195 -23.047 -4.785 1 97.56 256 ILE A CA 1
ATOM 1910 C C . ILE A 1 256 ? -13.797 -24.531 -4.789 1 97.56 256 ILE A C 1
ATOM 1912 O O . ILE A 1 256 ? -13.875 -25.188 -5.824 1 97.56 256 ILE A O 1
ATOM 1916 N N . ARG A 1 257 ? -13.352 -25.016 -3.641 1 95.69 257 ARG A N 1
ATOM 1917 C CA . ARG A 1 257 ? -13.023 -26.422 -3.525 1 95.69 257 ARG A CA 1
ATOM 1918 C C . ARG A 1 257 ? -13.43 -26.969 -2.158 1 95.69 257 ARG A C 1
ATOM 1920 O O . ARG A 1 257 ? -13.469 -26.234 -1.177 1 95.69 257 ARG A O 1
ATOM 1927 N N . THR A 1 258 ? -13.766 -28.203 -2.174 1 96.62 258 THR A N 1
ATOM 1928 C CA . THR A 1 258 ? -13.938 -28.922 -0.922 1 96.62 258 THR A CA 1
ATOM 1929 C C . THR A 1 258 ? -12.648 -29.641 -0.53 1 96.62 258 THR A C 1
ATOM 1931 O O . THR A 1 258 ? -12.086 -30.391 -1.325 1 96.62 258 THR A O 1
ATOM 1934 N N . ILE A 1 259 ? -12.188 -29.406 0.688 1 97.31 259 ILE A N 1
ATOM 1935 C CA . ILE A 1 259 ? -10.945 -30.031 1.116 1 97.31 259 ILE A CA 1
ATOM 1936 C C . ILE A 1 259 ? -11.219 -30.969 2.293 1 97.31 259 ILE A C 1
ATOM 1938 O O . ILE A 1 259 ? -12.102 -30.688 3.115 1 97.31 259 ILE A O 1
ATOM 1942 N N . PRO A 1 260 ? -10.562 -32.094 2.326 1 96.75 260 PRO A N 1
ATOM 1943 C CA . PRO A 1 260 ? -10.758 -33.031 3.436 1 96.75 260 PRO A CA 1
ATOM 1944 C C . PRO A 1 260 ? -10.117 -32.531 4.734 1 96.75 260 PRO A C 1
ATOM 1946 O O . PRO A 1 260 ? -9.297 -31.625 4.719 1 96.75 260 PRO A O 1
ATOM 1949 N N . ALA A 1 261 ? -10.539 -33.156 5.832 1 97.75 261 ALA A N 1
ATOM 1950 C CA . ALA A 1 261 ? -9.867 -32.938 7.109 1 97.75 261 ALA A CA 1
ATOM 1951 C C . ALA A 1 261 ? -8.367 -33.188 6.996 1 97.75 261 ALA A C 1
ATOM 1953 O O . ALA A 1 261 ? -7.945 -34.156 6.336 1 97.75 261 ALA A O 1
ATOM 1954 N N . GLY A 1 262 ? -7.613 -32.25 7.547 1 97.75 262 GLY A N 1
ATOM 1955 C CA . GLY A 1 262 ? -6.172 -32.438 7.578 1 97.75 262 GLY A CA 1
ATOM 1956 C C . GLY A 1 262 ? -5.445 -31.703 6.469 1 97.75 262 GLY A C 1
ATOM 1957 O O . GLY A 1 262 ? -4.227 -31.531 6.531 1 97.75 262 GLY A O 1
ATOM 1958 N N . GLN A 1 263 ? -6.141 -31.328 5.426 1 97.25 263 GLN A N 1
ATOM 1959 C CA . GLN A 1 263 ? -5.516 -30.578 4.344 1 97.25 263 GLN A CA 1
ATOM 1960 C C . GLN A 1 263 ? -5.188 -29.156 4.781 1 97.25 263 GLN A C 1
ATOM 1962 O O . GLN A 1 263 ? -6.027 -28.453 5.359 1 97.25 263 GLN A O 1
ATOM 1967 N N . SER A 1 264 ? -3.912 -28.719 4.516 1 97.75 264 SER A N 1
ATOM 1968 C CA . SER A 1 264 ? -3.5 -27.359 4.828 1 97.75 264 SER A CA 1
ATOM 1969 C C . SER A 1 264 ? -3.838 -26.406 3.688 1 97.75 264 SER A C 1
ATOM 1971 O O . SER A 1 264 ? -4.145 -26.828 2.576 1 97.75 264 SER A O 1
ATOM 1973 N N . VAL A 1 265 ? -3.895 -25.125 4.02 1 97.56 265 VAL A N 1
ATOM 1974 C CA . VAL A 1 265 ? -4.277 -24.109 3.053 1 97.56 265 VAL A CA 1
ATOM 1975 C C . VAL A 1 265 ? -3.188 -23.047 2.965 1 97.56 265 VAL A C 1
ATOM 1977 O O . VAL A 1 265 ? -2.715 -22.547 3.988 1 97.56 265 VAL A O 1
ATOM 1980 N N . SER A 1 266 ? -2.75 -22.75 1.741 1 96.12 266 SER A N 1
ATOM 1981 C CA . SER A 1 266 ? -1.912 -21.594 1.434 1 96.12 266 SER A CA 1
ATOM 1982 C C . SER A 1 266 ? -0.469 -21.828 1.87 1 96.12 266 SER A C 1
ATOM 1984 O O . SER A 1 266 ? -0.079 -22.953 2.166 1 96.12 266 SER A O 1
ATOM 1986 N N . TYR A 1 267 ? 0.359 -20.766 1.779 1 96.75 267 TYR A N 1
ATOM 1987 C CA . TYR A 1 267 ? 1.781 -20.812 2.102 1 96.75 267 TYR A CA 1
ATOM 1988 C C . TYR A 1 267 ? 1.995 -21.141 3.574 1 96.75 267 TYR A C 1
ATOM 1990 O O . TYR A 1 267 ? 1.261 -20.656 4.438 1 96.75 267 TYR A O 1
ATOM 1998 N N . GLY A 1 268 ? 3.029 -21.906 3.818 1 96.62 268 GLY A N 1
ATOM 1999 C CA . GLY A 1 268 ? 3.48 -22.141 5.18 1 96.62 268 GLY A CA 1
ATOM 2000 C C . GLY A 1 268 ? 2.588 -23.094 5.945 1 96.62 268 GLY A C 1
ATOM 2001 O O . GLY A 1 268 ? 2.91 -23.5 7.066 1 96.62 268 GLY A O 1
ATOM 2002 N N . ARG A 1 269 ? 1.454 -23.453 5.328 1 97.44 269 ARG A N 1
ATOM 2003 C CA . ARG A 1 269 ? 0.535 -24.406 5.941 1 97.44 269 ARG A CA 1
ATOM 2004 C C . ARG A 1 269 ? 0.111 -23.938 7.332 1 97.44 269 ARG A C 1
ATOM 2006 O O . ARG A 1 269 ? 0.131 -24.719 8.289 1 97.44 269 ARG A O 1
ATOM 2013 N N . THR A 1 270 ? -0.264 -22.656 7.457 1 97.5 270 THR A N 1
ATOM 2014 C CA . THR A 1 270 ? -0.544 -22.094 8.766 1 97.5 270 THR A CA 1
ATOM 2015 C C . THR A 1 270 ? -1.977 -22.391 9.195 1 97.5 270 THR A C 1
ATOM 2017 O O . THR A 1 270 ? -2.377 -22.078 10.32 1 97.5 270 THR A O 1
ATOM 2020 N N . PHE A 1 271 ? -2.789 -22.891 8.281 1 98.31 271 PHE A N 1
ATOM 2021 C CA . PHE A 1 271 ? -4.133 -23.375 8.578 1 98.31 271 PHE A CA 1
ATOM 2022 C C . PHE A 1 271 ? -4.301 -24.812 8.102 1 98.31 271 PHE A C 1
ATOM 2024 O O . PHE A 1 271 ? -3.857 -25.172 7.008 1 98.31 271 PHE A O 1
ATOM 2031 N N . THR A 1 272 ? -4.906 -25.609 8.891 1 98.25 272 THR A N 1
ATOM 2032 C CA . THR A 1 272 ? -5.258 -26.984 8.562 1 98.25 272 THR A CA 1
ATOM 2033 C C . THR A 1 272 ? -6.742 -27.234 8.805 1 98.25 272 THR A C 1
ATOM 2035 O O . THR A 1 272 ? -7.266 -26.906 9.875 1 98.25 272 THR A O 1
ATOM 2038 N N . ALA A 1 273 ? -7.391 -27.828 7.855 1 98.06 273 ALA A N 1
ATOM 2039 C CA . ALA A 1 273 ? -8.828 -28.062 7.949 1 98.06 273 ALA A CA 1
ATOM 2040 C C . ALA A 1 273 ? -9.148 -29.062 9.07 1 98.06 273 ALA A C 1
ATOM 2042 O O . ALA A 1 273 ? -8.664 -30.188 9.062 1 98.06 273 ALA A O 1
ATOM 2043 N N . PRO A 1 274 ? -9.992 -28.609 10 1 97.75 274 PRO A N 1
ATOM 2044 C CA . PRO A 1 274 ? -10.352 -29.531 11.086 1 97.75 274 PRO A CA 1
ATOM 2045 C C . PRO A 1 274 ? -11.352 -30.594 10.641 1 97.75 274 PRO A C 1
ATOM 2047 O O . PRO A 1 274 ? -11.484 -31.625 11.297 1 97.75 274 PRO A O 1
ATOM 2050 N N . ALA A 1 275 ? -12.102 -30.406 9.648 1 97.94 275 ALA A N 1
ATOM 2051 C CA . ALA A 1 275 ? -13.086 -31.266 8.984 1 97.94 275 ALA A CA 1
ATOM 2052 C C . ALA A 1 275 ? -13.188 -30.922 7.496 1 97.94 275 ALA A C 1
ATOM 2054 O O . ALA A 1 275 ? -12.531 -30 7.02 1 97.94 275 ALA A O 1
ATOM 2055 N N . GLU A 1 276 ? -13.906 -31.766 6.879 1 97.75 276 GLU A N 1
ATOM 2056 C CA . GLU A 1 276 ? -14.172 -31.422 5.484 1 97.75 276 GLU A CA 1
ATOM 2057 C C . GLU A 1 276 ? -14.812 -30.047 5.371 1 97.75 276 GLU A C 1
ATOM 2059 O O . GLU A 1 276 ? -15.734 -29.719 6.121 1 97.75 276 GLU A O 1
ATOM 2064 N N . MET A 1 277 ? -14.289 -29.203 4.465 1 96.69 277 MET A N 1
ATOM 2065 C CA . MET A 1 277 ? -14.867 -27.875 4.375 1 96.69 277 MET A CA 1
ATOM 2066 C C . MET A 1 277 ? -14.734 -27.312 2.959 1 96.69 277 MET A C 1
ATOM 2068 O O . MET A 1 277 ? -13.875 -27.766 2.193 1 96.69 277 MET A O 1
ATOM 2072 N N . ARG A 1 278 ? -15.625 -26.359 2.662 1 97.81 278 ARG A N 1
ATOM 2073 C CA . ARG A 1 278 ? -15.578 -25.625 1.401 1 97.81 278 ARG A CA 1
ATOM 2074 C C . ARG A 1 278 ? -14.719 -24.375 1.527 1 97.81 278 ARG A C 1
ATOM 2076 O O . ARG A 1 278 ? -14.93 -23.562 2.43 1 97.81 278 ARG A O 1
ATOM 2083 N N . VAL A 1 279 ? -13.742 -24.281 0.646 1 98.38 279 VAL A N 1
ATOM 2084 C CA . VAL A 1 279 ? -12.805 -23.172 0.66 1 98.38 279 VAL A CA 1
ATOM 2085 C C . VAL A 1 279 ? -12.906 -22.391 -0.645 1 98.38 279 VAL A C 1
ATOM 2087 O O . VAL A 1 279 ? -13.047 -22.969 -1.721 1 98.38 279 VAL A O 1
ATOM 2090 N N . GLY A 1 280 ? -12.984 -21.062 -0.513 1 98.69 280 GLY A N 1
ATOM 2091 C CA . GLY A 1 280 ? -12.961 -20.172 -1.668 1 98.69 280 GLY A CA 1
ATOM 2092 C C . GLY A 1 280 ? -11.656 -19.422 -1.814 1 98.69 280 GLY A C 1
ATOM 2093 O O . GLY A 1 280 ? -11.031 -19.047 -0.818 1 98.69 280 GLY A O 1
ATOM 2094 N N . ILE A 1 281 ? -11.25 -19.219 -3.045 1 98.69 281 ILE A N 1
ATOM 2095 C CA . ILE A 1 281 ? -10.078 -18.391 -3.334 1 98.69 281 ILE A CA 1
ATOM 2096 C C . ILE A 1 281 ? -10.516 -17.062 -3.93 1 98.69 281 ILE A C 1
ATOM 2098 O O . ILE A 1 281 ? -11.211 -17.031 -4.949 1 98.69 281 ILE A O 1
ATOM 2102 N N . VAL A 1 282 ? -10.117 -15.984 -3.303 1 98.88 282 VAL A N 1
ATOM 2103 C CA . VAL A 1 282 ? -10.492 -14.633 -3.693 1 98.88 282 VAL A CA 1
ATOM 2104 C C . VAL A 1 282 ? -9.328 -13.969 -4.441 1 98.88 282 VAL A C 1
ATOM 2106 O O . VAL A 1 282 ? -8.172 -14.125 -4.055 1 98.88 282 VAL A O 1
ATOM 2109 N N . ALA A 1 283 ? -9.656 -13.195 -5.461 1 98.5 283 ALA A N 1
ATOM 2110 C CA . ALA A 1 283 ? -8.656 -12.5 -6.262 1 98.5 283 ALA A CA 1
ATOM 2111 C C . ALA A 1 283 ? -8.203 -11.211 -5.582 1 98.5 283 ALA A C 1
ATOM 2113 O O . ALA A 1 283 ? -8.414 -10.117 -6.105 1 98.5 283 ALA A O 1
ATOM 2114 N N . VAL A 1 284 ? -7.527 -11.32 -4.504 1 98.75 284 VAL A N 1
ATOM 2115 C CA . VAL A 1 284 ? -6.969 -10.172 -3.797 1 98.75 284 VAL A CA 1
ATOM 2116 C C . VAL A 1 284 ? -5.816 -10.625 -2.902 1 98.75 284 VAL A C 1
ATOM 2118 O O . VAL A 1 284 ? -5.859 -11.719 -2.336 1 98.75 284 VAL A O 1
ATOM 2121 N N . GLY A 1 285 ? -4.816 -9.828 -2.768 1 98.75 285 GLY A N 1
ATOM 2122 C CA . GLY A 1 285 ? -3.699 -10.094 -1.874 1 98.75 285 GLY A CA 1
ATOM 2123 C C . GLY A 1 285 ? -2.908 -8.852 -1.521 1 98.75 285 GLY A C 1
ATOM 2124 O O . GLY A 1 285 ? -3.379 -7.727 -1.723 1 98.75 285 GLY A O 1
ATOM 2125 N N . TYR A 1 286 ? -1.705 -9.102 -0.947 1 98.75 286 TYR A N 1
ATOM 2126 C CA . TYR A 1 286 ? -0.983 -7.969 -0.373 1 98.75 286 TYR A CA 1
ATOM 2127 C C . TYR A 1 286 ? -0.454 -7.051 -1.466 1 98.75 286 TYR A C 1
ATOM 2129 O O . TYR A 1 286 ? -0.224 -5.859 -1.228 1 98.75 286 TYR A O 1
ATOM 2137 N N . ALA A 1 287 ? -0.239 -7.508 -2.713 1 98.56 287 ALA A N 1
ATOM 2138 C CA . ALA A 1 287 ? 0.177 -6.637 -3.807 1 98.56 287 ALA A CA 1
ATOM 2139 C C . ALA A 1 287 ? -0.958 -5.711 -4.234 1 98.56 287 ALA A C 1
ATOM 2141 O O . ALA A 1 287 ? -0.736 -4.742 -4.961 1 98.56 287 ALA A O 1
ATOM 2142 N N . ASP A 1 288 ? -2.164 -6.02 -3.777 1 98.5 288 ASP A N 1
ATOM 2143 C CA . ASP A 1 288 ? -3.342 -5.191 -4.023 1 98.5 288 ASP A CA 1
ATOM 2144 C C . ASP A 1 288 ? -3.658 -4.316 -2.811 1 98.5 288 ASP A C 1
ATOM 2146 O O . ASP A 1 288 ? -4.762 -3.783 -2.693 1 98.5 288 ASP A O 1
ATOM 2150 N N . ASN A 1 289 ? -2.736 -4.281 -1.918 1 98.56 289 ASN A N 1
ATOM 2151 C CA . ASN A 1 289 ? -2.814 -3.471 -0.708 1 98.56 289 ASN A CA 1
ATOM 2152 C C . ASN A 1 289 ? -3.814 -4.047 0.291 1 98.56 289 ASN A C 1
ATOM 2154 O O . ASN A 1 289 ? -4.43 -3.305 1.059 1 98.56 289 ASN A O 1
ATOM 2158 N N . TYR A 1 290 ? -4.141 -5.324 0.187 1 98.88 290 TYR A N 1
ATOM 2159 C CA . TYR A 1 290 ? -4.77 -6.102 1.249 1 98.88 290 TYR A CA 1
ATOM 2160 C C . TYR A 1 290 ? -3.727 -6.855 2.066 1 98.88 290 TYR A C 1
ATOM 2162 O O . TYR A 1 290 ? -3.303 -7.949 1.684 1 98.88 290 TYR A O 1
ATOM 2170 N N . SER A 1 291 ? -3.43 -6.375 3.182 1 98.81 291 SER A N 1
ATOM 2171 C CA . SER A 1 291 ? -2.211 -6.641 3.938 1 98.81 291 SER A CA 1
ATOM 2172 C C . SER A 1 291 ? -2.076 -8.125 4.262 1 98.81 291 SER A C 1
ATOM 2174 O O . SER A 1 291 ? -3.057 -8.781 4.621 1 98.81 291 SER A O 1
ATOM 2176 N N . ARG A 1 292 ? -0.817 -8.609 4.199 1 98.75 292 ARG A N 1
ATOM 2177 C CA . ARG A 1 292 ? -0.515 -9.961 4.664 1 98.75 292 ARG A CA 1
ATOM 2178 C C . ARG A 1 292 ? -0.792 -10.102 6.156 1 98.75 292 ARG A C 1
ATOM 2180 O O . ARG A 1 292 ? -1.056 -11.203 6.645 1 98.75 292 ARG A O 1
ATOM 2187 N N . GLY A 1 293 ? -0.759 -8.969 6.883 1 98.44 293 GLY A N 1
ATOM 2188 C CA . GLY A 1 293 ? -1.036 -8.961 8.312 1 98.44 293 GLY A CA 1
ATOM 2189 C C . GLY A 1 293 ? -2.451 -9.391 8.648 1 98.44 293 GLY A C 1
ATOM 2190 O O . GLY A 1 293 ? -2.762 -9.672 9.805 1 98.44 293 GLY A O 1
ATOM 2191 N N . LEU A 1 294 ? -3.324 -9.523 7.695 1 98.81 294 LEU A N 1
ATOM 2192 C CA . LEU A 1 294 ? -4.719 -9.898 7.887 1 98.81 294 LEU A CA 1
ATOM 2193 C C . LEU A 1 294 ? -4.879 -11.414 7.883 1 98.81 294 LEU A C 1
ATOM 2195 O O . LEU A 1 294 ? -5.969 -11.938 8.125 1 98.81 294 LEU A O 1
ATOM 2199 N N . SER A 1 295 ? -3.797 -12.141 7.652 1 98.81 295 SER A N 1
ATOM 2200 C CA . SER A 1 295 ? -3.791 -13.602 7.566 1 98.81 295 SER A CA 1
ATOM 2201 C C . SER A 1 295 ? -4.398 -14.227 8.812 1 98.81 295 SER A C 1
ATOM 2203 O O . SER A 1 295 ? -3.955 -13.961 9.93 1 98.81 295 SER A O 1
ATOM 2205 N N . GLY A 1 296 ? -5.379 -15.016 8.578 1 98.19 296 GLY A N 1
ATOM 2206 C CA . GLY A 1 296 ? -5.973 -15.789 9.656 1 98.19 296 GLY A CA 1
ATOM 2207 C C . GLY A 1 296 ? -6.734 -14.945 10.656 1 98.19 296 GLY A C 1
ATOM 2208 O O . GLY A 1 296 ? -7.148 -15.43 11.711 1 98.19 296 GLY A O 1
ATOM 2209 N N . LYS A 1 297 ? -6.953 -13.641 10.422 1 98.44 297 LYS A N 1
ATOM 2210 C CA . LYS A 1 297 ? -7.562 -12.734 11.391 1 98.44 297 LYS A CA 1
ATOM 2211 C C . LYS A 1 297 ? -8.82 -12.086 10.82 1 98.44 297 LYS A C 1
ATOM 2213 O O . LYS A 1 297 ? -9.781 -11.836 11.547 1 98.44 297 LYS A O 1
ATOM 2218 N N . ALA A 1 298 ? -8.836 -11.852 9.555 1 98.81 298 ALA A N 1
ATOM 2219 C CA . ALA A 1 298 ? -9.859 -11.008 8.938 1 98.81 298 ALA A CA 1
ATOM 2220 C C . ALA A 1 298 ? -11.047 -11.844 8.469 1 98.81 298 ALA A C 1
ATOM 2222 O O . ALA A 1 298 ? -10.992 -13.078 8.469 1 98.81 298 ALA A O 1
ATOM 2223 N N . ARG A 1 299 ? -12.086 -11.203 8.188 1 98.75 299 ARG A N 1
ATOM 2224 C CA . ARG A 1 299 ? -13.266 -11.734 7.508 1 98.75 299 ARG A CA 1
ATOM 2225 C C . ARG A 1 299 ? -13.602 -10.914 6.27 1 98.75 299 ARG A C 1
ATOM 2227 O O . ARG A 1 299 ? -13.219 -9.75 6.172 1 98.75 299 ARG A O 1
ATOM 2234 N N . MET A 1 300 ? -14.219 -11.555 5.383 1 98.88 300 MET A N 1
ATOM 2235 C CA . MET A 1 300 ? -14.812 -10.891 4.227 1 98.88 300 MET A CA 1
ATOM 2236 C C . MET A 1 300 ? -16.328 -11.078 4.211 1 98.88 300 MET A C 1
ATOM 2238 O O . MET A 1 300 ? -16.875 -11.797 5.051 1 98.88 300 MET A O 1
ATOM 2242 N N . LEU A 1 301 ? -16.984 -10.297 3.352 1 98.88 301 LEU A N 1
ATOM 2243 C CA . LEU A 1 301 ? -18.438 -10.375 3.27 1 98.88 301 LEU A CA 1
ATOM 2244 C C . LEU A 1 301 ? -18.875 -10.945 1.924 1 98.88 301 LEU A C 1
ATOM 2246 O O . LEU A 1 301 ? -18.547 -10.383 0.875 1 98.88 301 LEU A O 1
ATOM 2250 N N . LEU A 1 302 ? -19.578 -12.055 1.964 1 98.69 302 LEU A N 1
ATOM 2251 C CA . LEU A 1 302 ? -20.094 -12.734 0.783 1 98.69 302 LEU A CA 1
ATOM 2252 C C . LEU A 1 302 ? -21.578 -13.094 0.968 1 98.69 302 LEU A C 1
ATOM 2254 O O . LEU A 1 302 ? -21.922 -13.812 1.903 1 98.69 302 LEU A O 1
ATOM 2258 N N . HIS A 1 303 ? -22.422 -12.586 0.093 1 97.88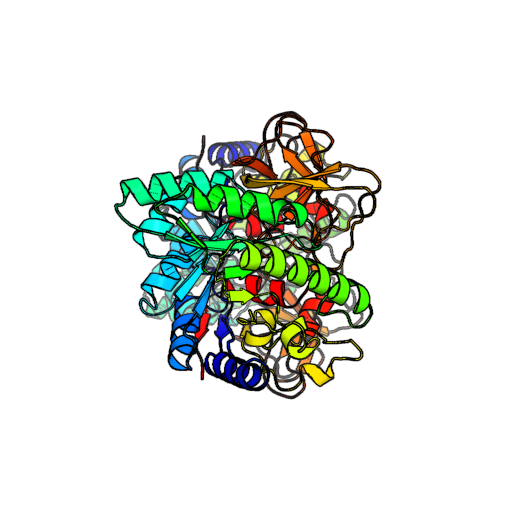 303 HIS A N 1
ATOM 2259 C CA . HIS A 1 303 ? -23.859 -12.852 0.156 1 97.88 303 HIS A CA 1
ATOM 2260 C C . HIS A 1 303 ? -24.422 -12.5 1.528 1 97.88 303 HIS A C 1
ATOM 2262 O O . HIS A 1 303 ? -25.203 -13.266 2.094 1 97.88 303 HIS A O 1
ATOM 2268 N N . GLY A 1 304 ? -23.953 -11.398 2.018 1 97.19 304 GLY A N 1
ATOM 2269 C CA . GLY A 1 304 ? -24.484 -10.867 3.271 1 97.19 304 GLY A CA 1
ATOM 2270 C C . GLY A 1 304 ? -23.984 -11.625 4.488 1 97.19 304 GLY A C 1
ATOM 2271 O O . GLY A 1 304 ? -24.438 -11.383 5.605 1 97.19 304 GLY A O 1
ATOM 2272 N N . LYS A 1 305 ? -23.031 -12.523 4.309 1 97.88 305 LYS A N 1
ATOM 2273 C CA . LYS A 1 305 ? -22.484 -13.312 5.41 1 97.88 305 LYS A CA 1
ATOM 2274 C C . LYS A 1 305 ? -20.984 -13.102 5.551 1 97.88 305 LYS A C 1
ATOM 2276 O O . LYS A 1 305 ? -20.281 -12.961 4.551 1 97.88 305 LYS A O 1
ATOM 2281 N N . ARG A 1 306 ? -20.562 -13.117 6.812 1 98.44 306 ARG A N 1
ATOM 2282 C CA . ARG A 1 306 ? -19.125 -13.023 7.082 1 98.44 306 ARG A CA 1
ATOM 2283 C C . ARG A 1 306 ? -18.438 -14.352 6.824 1 98.44 306 ARG A C 1
ATOM 2285 O O . ARG A 1 306 ? -18.906 -15.406 7.246 1 98.44 306 ARG A O 1
ATOM 2292 N N . VAL A 1 307 ? -17.359 -14.344 6.133 1 98.75 307 VAL A N 1
ATOM 2293 C CA . VAL A 1 307 ? -16.578 -15.547 5.879 1 98.75 307 VAL A CA 1
ATOM 2294 C C . VAL A 1 307 ? -15.133 -15.336 6.34 1 98.75 307 VAL A C 1
ATOM 2296 O O . VAL A 1 307 ? -14.484 -14.367 5.93 1 98.75 307 VAL A O 1
ATOM 2299 N N . PRO A 1 308 ? -14.562 -16.188 7.141 1 98.81 308 PRO A N 1
ATOM 2300 C CA . PRO A 1 308 ? -13.211 -16.016 7.688 1 98.81 308 PRO A CA 1
ATOM 2301 C C . PRO A 1 308 ? -12.125 -16.188 6.633 1 98.81 308 PRO A C 1
ATOM 2303 O O . PRO A 1 308 ? -12.234 -17.047 5.762 1 98.81 308 PRO A O 1
ATOM 2306 N N . VAL A 1 309 ? -11.094 -15.383 6.691 1 98.88 309 VAL A N 1
ATOM 2307 C CA . VAL A 1 309 ? -9.875 -15.57 5.918 1 98.88 309 VAL A CA 1
ATOM 2308 C C . VAL A 1 309 ? -9.078 -16.75 6.484 1 98.88 309 VAL A C 1
ATOM 2310 O O . VAL A 1 309 ? -8.867 -16.828 7.695 1 98.88 309 VAL A O 1
ATOM 2313 N N . LEU A 1 310 ? -8.633 -17.641 5.574 1 98.69 310 LEU A N 1
ATOM 2314 C CA . LEU A 1 310 ? -7.895 -18.828 5.984 1 98.69 310 LEU A CA 1
ATOM 2315 C C . LEU A 1 310 ? -6.434 -18.734 5.555 1 98.69 310 LEU A C 1
ATOM 2317 O O . LEU A 1 310 ? -6.141 -18.359 4.418 1 98.69 310 LEU A O 1
ATOM 2321 N N . GLY A 1 311 ? -5.543 -19.156 6.469 1 97.94 311 GLY A N 1
ATOM 2322 C CA . GLY A 1 311 ? -4.133 -19.219 6.121 1 97.94 311 GLY A CA 1
ATOM 2323 C C . GLY A 1 311 ? -3.525 -17.859 5.832 1 97.94 311 GLY A C 1
ATOM 2324 O O . GLY A 1 311 ? -3.879 -16.875 6.473 1 97.94 311 GLY A O 1
ATOM 2325 N N . ARG A 1 312 ? -2.535 -17.859 4.891 1 98.25 312 ARG A N 1
ATOM 2326 C CA . ARG A 1 312 ? -1.791 -16.641 4.586 1 98.25 312 ARG A CA 1
ATOM 2327 C C . ARG A 1 312 ? -2.443 -15.867 3.443 1 98.25 312 ARG A C 1
ATOM 2329 O O . ARG A 1 312 ? -2.875 -16.469 2.453 1 98.25 312 ARG A O 1
ATOM 2336 N N . VAL A 1 313 ? -2.576 -14.57 3.629 1 98.75 313 VAL A N 1
ATOM 2337 C CA . VAL A 1 313 ? -2.822 -13.711 2.479 1 98.75 313 VAL A CA 1
ATOM 2338 C C . VAL A 1 313 ? -1.636 -13.781 1.519 1 98.75 313 VAL A C 1
ATOM 2340 O O . VAL A 1 313 ? -0.5 -13.492 1.904 1 98.75 313 VAL A O 1
ATOM 2343 N N . CYS A 1 314 ? -1.865 -14.18 0.29 1 98.44 314 CYS A N 1
ATOM 2344 C CA . CYS A 1 314 ? -0.815 -14.281 -0.717 1 98.44 314 CYS A CA 1
ATOM 2345 C C . CYS A 1 314 ? -0.674 -12.977 -1.496 1 98.44 314 CYS A C 1
ATOM 2347 O O . CYS A 1 314 ? -1.12 -11.93 -1.038 1 98.44 314 CYS A O 1
ATOM 2349 N N . MET A 1 315 ? 0.085 -13.008 -2.605 1 98.38 315 MET A N 1
ATOM 2350 C CA . MET A 1 315 ? 0.398 -11.789 -3.348 1 98.38 315 MET A CA 1
ATOM 2351 C C . MET A 1 315 ? -0.853 -11.219 -4.004 1 98.38 315 MET A C 1
ATOM 2353 O O . MET A 1 315 ? -1.138 -10.023 -3.871 1 98.38 315 MET A O 1
ATOM 2357 N N . GLN A 1 316 ? -1.647 -12.164 -4.648 1 98.5 316 GLN A N 1
ATOM 2358 C CA . GLN A 1 316 ? -2.85 -11.695 -5.332 1 98.5 316 GLN A CA 1
ATOM 2359 C C . GLN A 1 316 ? -4.035 -12.609 -5.043 1 98.5 316 GLN A C 1
ATOM 2361 O O . GLN A 1 316 ? -5.035 -12.586 -5.762 1 98.5 316 GLN A O 1
ATOM 2366 N N . LEU A 1 317 ? -3.902 -13.477 -4.047 1 98.62 317 LEU A N 1
ATOM 2367 C CA . LEU A 1 317 ? -4.941 -14.453 -3.713 1 98.62 317 LEU A CA 1
ATOM 2368 C C . LEU A 1 317 ? -5.117 -14.555 -2.201 1 98.62 317 LEU A C 1
ATOM 2370 O O . LEU A 1 317 ? -4.145 -14.477 -1.45 1 98.62 317 LEU A O 1
ATOM 2374 N N . THR A 1 318 ? -6.344 -14.789 -1.811 1 98.81 318 THR A N 1
ATOM 2375 C CA . THR A 1 318 ? -6.672 -15.031 -0.41 1 98.81 318 THR A CA 1
ATOM 2376 C C . THR A 1 318 ? -7.727 -16.125 -0.286 1 98.81 318 THR A C 1
ATOM 2378 O O . THR A 1 318 ? -8.711 -16.141 -1.03 1 98.81 318 THR A O 1
ATOM 2381 N N . ALA A 1 319 ? -7.496 -17.047 0.594 1 98.81 319 ALA A N 1
ATOM 2382 C CA . ALA A 1 319 ? -8.461 -18.125 0.824 1 98.81 319 ALA A CA 1
ATOM 2383 C C . ALA A 1 319 ? -9.469 -17.734 1.903 1 98.81 319 ALA A C 1
ATOM 2385 O O . ALA A 1 319 ? -9.117 -17.062 2.877 1 98.81 319 ALA A O 1
ATOM 2386 N N . VAL A 1 320 ? -10.703 -18.172 1.77 1 98.88 320 VAL A N 1
ATOM 2387 C CA . VAL A 1 320 ? -11.742 -17.906 2.76 1 98.88 320 VAL A CA 1
ATOM 2388 C C . VAL A 1 320 ? -12.531 -19.188 3.027 1 98.88 320 VAL A C 1
ATOM 2390 O O . VAL A 1 320 ? -12.594 -20.078 2.176 1 98.88 320 VAL A O 1
ATOM 2393 N N . ASP A 1 321 ? -13.133 -19.281 4.188 1 98.81 321 ASP A N 1
ATOM 2394 C CA . ASP A 1 321 ? -14.016 -20.375 4.598 1 98.81 321 ASP A CA 1
ATOM 2395 C C . ASP A 1 321 ? -15.43 -20.172 4.066 1 98.81 321 ASP A C 1
ATOM 2397 O O . ASP A 1 321 ? -16.109 -19.219 4.457 1 98.81 321 ASP A O 1
ATOM 2401 N N . LEU A 1 322 ? -15.914 -21.078 3.297 1 98.62 322 LEU A N 1
ATOM 2402 C CA . LEU A 1 322 ? -17.234 -20.922 2.697 1 98.62 322 LEU A CA 1
ATOM 2403 C C . LEU A 1 322 ? -18.234 -21.875 3.344 1 98.62 322 LEU A C 1
ATOM 2405 O O . LEU A 1 322 ? -19.328 -22.094 2.818 1 98.62 322 LEU A O 1
ATOM 2409 N N . SER A 1 323 ? -17.875 -22.5 4.43 1 97.62 323 SER A N 1
ATOM 2410 C CA . SER A 1 323 ? -18.75 -23.469 5.094 1 97.62 323 SER A CA 1
ATOM 2411 C C . SER A 1 323 ? -20.109 -22.875 5.41 1 97.62 323 SER A C 1
ATOM 2413 O O . SER A 1 323 ? -21.125 -23.562 5.387 1 97.62 323 SER A O 1
ATOM 2415 N N . GLY A 1 324 ? -20.203 -21.609 5.656 1 96.56 324 GLY A N 1
ATOM 2416 C CA . GLY A 1 324 ? -21.438 -20.953 6.051 1 96.56 324 GLY A CA 1
ATOM 2417 C C . GLY A 1 324 ? -22.188 -20.344 4.879 1 96.56 324 GLY A C 1
ATOM 2418 O O . GLY A 1 324 ? -23.219 -19.703 5.066 1 96.56 324 GLY A O 1
ATOM 2419 N N . VAL A 1 325 ? -21.703 -20.578 3.674 1 97.94 325 VAL A N 1
ATOM 2420 C CA . VAL A 1 325 ? -22.328 -19.953 2.512 1 97.94 325 VAL A CA 1
ATOM 2421 C C . VAL A 1 325 ? -22.453 -20.969 1.381 1 97.94 325 VAL A C 1
ATOM 2423 O O . VAL A 1 325 ? -21.812 -20.828 0.339 1 97.94 325 VAL A O 1
ATOM 2426 N N . PRO A 1 326 ? -23.328 -21.891 1.423 1 96.94 326 PRO A N 1
ATOM 2427 C CA . PRO A 1 326 ? -23.453 -22.969 0.44 1 96.94 326 PRO A CA 1
ATOM 2428 C C . PRO A 1 326 ? -23.797 -22.469 -0.956 1 96.94 326 PRO A C 1
ATOM 2430 O O . PRO A 1 326 ? -23.516 -23.141 -1.951 1 96.94 326 PRO A O 1
ATOM 2433 N N . GLU A 1 327 ? -24.359 -21.281 -1.067 1 97.81 327 GLU A N 1
ATOM 2434 C CA . GLU A 1 327 ? -24.781 -20.766 -2.361 1 97.81 327 GLU A CA 1
ATOM 2435 C C . GLU A 1 327 ? -23.625 -20.094 -3.098 1 97.81 327 GLU A C 1
ATOM 2437 O O . GLU A 1 327 ? -23.781 -19.656 -4.242 1 97.81 327 GLU A O 1
ATOM 2442 N N . ALA A 1 328 ? -22.484 -19.969 -2.418 1 98.38 328 ALA A N 1
ATOM 2443 C CA . ALA A 1 328 ? -21.328 -19.312 -3.027 1 98.38 328 ALA A CA 1
ATOM 2444 C C . ALA A 1 328 ? -20.953 -19.984 -4.352 1 98.38 328 ALA A C 1
ATOM 2446 O O . ALA A 1 328 ? -21 -21.203 -4.473 1 98.38 328 ALA A O 1
ATOM 2447 N N . ALA A 1 329 ? -20.562 -19.172 -5.332 1 97.56 329 ALA A N 1
ATOM 2448 C CA . ALA A 1 329 ? -20.141 -19.641 -6.645 1 97.56 329 ALA A CA 1
ATOM 2449 C C . ALA A 1 329 ? -18.969 -18.812 -7.172 1 97.56 329 ALA A C 1
ATOM 2451 O O . ALA A 1 329 ? -18.812 -17.641 -6.797 1 97.56 329 ALA A O 1
ATOM 2452 N N . ALA A 1 330 ? -18.188 -19.453 -8.039 1 96.62 330 ALA A N 1
ATOM 2453 C CA . ALA A 1 330 ? -17.141 -18.688 -8.727 1 96.62 330 ALA A CA 1
ATOM 2454 C C . ALA A 1 330 ? -17.734 -17.484 -9.438 1 96.62 330 ALA A C 1
ATOM 2456 O O . ALA A 1 330 ? -18.797 -17.562 -10.047 1 96.62 330 ALA A O 1
ATOM 2457 N N . GLY A 1 331 ? -17.062 -16.344 -9.305 1 97 331 GLY A N 1
ATOM 2458 C CA . GLY A 1 331 ? -17.547 -15.125 -9.93 1 97 331 GLY A CA 1
ATOM 2459 C C . GLY A 1 331 ? -18.297 -14.211 -8.969 1 97 331 GLY A C 1
ATOM 2460 O O . GLY A 1 331 ? -18.469 -13.023 -9.242 1 97 331 GLY A O 1
ATOM 2461 N N . ASP A 1 332 ? -18.688 -14.758 -7.832 1 98.38 332 ASP A N 1
ATOM 2462 C CA . ASP A 1 332 ? -19.422 -13.945 -6.855 1 98.38 332 ASP A CA 1
ATOM 2463 C C . ASP A 1 332 ? -18.562 -12.781 -6.367 1 98.38 332 ASP A C 1
ATOM 2465 O O . ASP A 1 332 ? -17.359 -12.93 -6.16 1 98.38 332 ASP A O 1
ATOM 2469 N N . GLU A 1 333 ? -19.234 -11.648 -6.219 1 98.44 333 GLU A N 1
ATOM 2470 C CA . GLU A 1 333 ? -18.578 -10.5 -5.613 1 98.44 333 GLU A CA 1
ATOM 2471 C C . GLU A 1 333 ? -18.406 -10.688 -4.109 1 98.44 333 GLU A C 1
ATOM 2473 O O . GLU A 1 333 ? -19.328 -11.156 -3.426 1 98.44 333 GLU A O 1
ATOM 2478 N N . ILE A 1 334 ? -17.281 -10.414 -3.598 1 98.81 334 ILE A N 1
ATOM 2479 C CA . ILE A 1 334 ? -16.953 -10.555 -2.184 1 98.81 334 ILE A CA 1
ATOM 2480 C C . ILE A 1 334 ? -16.266 -9.281 -1.687 1 98.81 334 ILE A C 1
ATOM 2482 O O . ILE A 1 334 ? -15.422 -8.711 -2.377 1 98.81 334 ILE A O 1
ATOM 2486 N N . PHE A 1 335 ? -16.609 -8.773 -0.467 1 98.94 335 PHE A N 1
ATOM 2487 C CA . PHE A 1 335 ? -16.172 -7.461 0.01 1 98.94 335 PHE A CA 1
ATOM 2488 C C . PHE A 1 335 ? -15.109 -7.605 1.099 1 98.94 335 PHE A C 1
ATOM 2490 O O . PHE A 1 335 ? -15.281 -8.391 2.037 1 98.94 335 PHE A O 1
ATOM 2497 N N . MET A 1 336 ? -14.008 -6.855 0.948 1 98.88 336 MET A N 1
ATOM 2498 C CA . MET A 1 336 ? -13.031 -6.691 2.02 1 98.88 336 MET A CA 1
ATOM 2499 C C . MET A 1 336 ? -13.422 -5.539 2.939 1 98.88 336 MET A C 1
ATOM 2501 O O . MET A 1 336 ? -13.055 -5.527 4.117 1 98.88 336 MET A O 1
ATOM 2505 N N . LEU A 1 337 ? -14.062 -4.566 2.355 1 98.94 337 LEU A N 1
ATOM 2506 C CA . LEU A 1 337 ? -14.547 -3.375 3.039 1 98.94 337 LEU A CA 1
ATOM 2507 C C . LEU A 1 337 ? -15.953 -3.012 2.564 1 98.94 337 LEU A C 1
ATOM 2509 O O . LEU A 1 337 ? -16.203 -2.951 1.359 1 98.94 337 LEU A O 1
ATOM 2513 N N . GLY A 1 338 ? -16.797 -2.719 3.498 1 98.62 338 GLY A N 1
ATOM 2514 C CA . GLY A 1 338 ? -18.172 -2.363 3.162 1 98.62 338 GLY A CA 1
ATOM 2515 C C . GLY A 1 338 ? -19.047 -3.568 2.883 1 98.62 338 GLY A C 1
ATOM 2516 O O . GLY A 1 338 ? -18.984 -4.57 3.598 1 98.62 338 GLY A O 1
ATOM 2517 N N . GLY A 1 339 ? -19.875 -3.527 1.834 1 97 339 GLY A N 1
ATOM 2518 C CA . GLY A 1 339 ? -20.906 -4.488 1.525 1 97 339 GLY A CA 1
ATOM 2519 C C . GLY A 1 339 ? -22.281 -4.055 2.006 1 97 339 GLY A C 1
ATOM 2520 O O . GLY A 1 339 ? -22.453 -2.924 2.461 1 97 339 GLY A O 1
ATOM 2521 N N . GLU A 1 340 ? -23.234 -4.91 1.759 1 90.94 340 GLU A N 1
ATOM 2522 C CA . GLU A 1 340 ? -24.609 -4.57 2.111 1 90.94 340 GLU A CA 1
ATOM 2523 C C . GLU A 1 340 ? -25.078 -5.363 3.33 1 90.94 340 GLU A C 1
ATOM 2525 O O . GLU A 1 340 ? -24.516 -6.422 3.637 1 90.94 340 GLU A O 1
ATOM 2530 N N . GLY A 1 341 ? -26 -4.703 3.994 1 92.75 341 GLY A N 1
ATOM 2531 C CA . GLY A 1 341 ? -26.656 -5.402 5.09 1 92.75 341 GLY A CA 1
ATOM 2532 C C . GLY A 1 341 ? -25.984 -5.152 6.434 1 92.75 341 GLY A C 1
ATOM 2533 O O . GLY A 1 341 ? -25.062 -4.352 6.535 1 92.75 341 GLY A O 1
ATOM 2534 N N . PRO A 1 342 ? -26.469 -5.77 7.445 1 95.25 342 PRO A N 1
ATOM 2535 C CA . PRO A 1 342 ? -26.047 -5.484 8.82 1 95.25 342 PRO A CA 1
ATOM 2536 C C . PRO A 1 342 ? -24.641 -6.008 9.125 1 95.25 342 PRO A C 1
ATOM 2538 O O . PRO A 1 342 ? -24.047 -5.621 10.125 1 95.25 342 PRO A O 1
ATOM 2541 N N . PHE A 1 343 ? -24.141 -6.84 8.219 1 97.19 343 PHE A N 1
ATOM 2542 C CA . PHE A 1 343 ? -22.844 -7.441 8.508 1 97.19 343 PHE A CA 1
ATOM 2543 C C . PHE A 1 343 ? -21.734 -6.785 7.684 1 97.19 343 PHE A C 1
ATOM 2545 O O . PHE A 1 343 ? -20.625 -7.297 7.613 1 97.19 343 PHE A O 1
ATOM 2552 N N . ALA A 1 344 ? -22.109 -5.648 7.066 1 98.19 344 ALA A N 1
ATOM 2553 C CA . ALA A 1 344 ? -21.109 -4.91 6.309 1 98.19 344 ALA A CA 1
ATOM 2554 C C . ALA A 1 344 ? -19.844 -4.684 7.141 1 98.19 344 ALA A C 1
ATOM 2556 O O . ALA A 1 344 ? -19.922 -4.434 8.352 1 98.19 344 ALA A O 1
ATOM 2557 N N . ILE A 1 345 ? -18.734 -4.781 6.492 1 98.75 345 ILE A N 1
ATOM 2558 C CA . ILE A 1 345 ? -17.453 -4.637 7.184 1 98.75 345 ILE A CA 1
ATOM 2559 C C . ILE A 1 345 ? -17.078 -3.162 7.266 1 98.75 345 ILE A C 1
ATOM 2561 O O . ILE A 1 345 ? -16.906 -2.498 6.238 1 98.75 345 ILE A O 1
ATOM 2565 N N . SER A 1 346 ? -16.875 -2.627 8.414 1 98.38 346 SER A N 1
ATOM 2566 C CA . SER A 1 346 ? -16.5 -1.229 8.602 1 98.38 346 SER A CA 1
ATOM 2567 C C . SER A 1 346 ? -14.992 -1.042 8.492 1 98.38 346 SER A C 1
ATOM 2569 O O . SER A 1 346 ? -14.227 -2.002 8.633 1 98.38 346 SER A O 1
ATOM 2571 N N . ALA A 1 347 ? -14.625 0.169 8.242 1 98.69 347 ALA A N 1
ATOM 2572 C CA . ALA A 1 347 ? -13.203 0.481 8.203 1 98.69 347 ALA A CA 1
ATOM 2573 C C . ALA A 1 347 ? -12.555 0.24 9.562 1 98.69 347 ALA A C 1
ATOM 2575 O O . ALA A 1 347 ? -11.391 -0.171 9.641 1 98.69 347 ALA A O 1
ATOM 2576 N N . ASP A 1 348 ? -13.281 0.497 10.633 1 98.38 348 ASP A N 1
ATOM 2577 C CA . ASP A 1 348 ? -12.766 0.28 11.984 1 98.38 348 ASP A CA 1
ATOM 2578 C C . ASP A 1 348 ? -12.492 -1.201 12.234 1 98.38 348 ASP A C 1
ATOM 2580 O O . ASP A 1 348 ? -11.469 -1.557 12.82 1 98.38 348 ASP A O 1
ATOM 2584 N N . GLU A 1 349 ? -13.391 -2.049 11.844 1 98.44 349 GLU A N 1
ATOM 2585 C CA . GLU A 1 349 ? -13.203 -3.486 12.023 1 98.44 349 GLU A CA 1
ATOM 2586 C C . GLU A 1 349 ? -11.992 -3.982 11.242 1 98.44 349 GLU A C 1
ATOM 2588 O O . GLU A 1 349 ? -11.148 -4.703 11.781 1 98.44 349 GLU A O 1
ATOM 2593 N N . LEU A 1 350 ? -11.93 -3.58 9.984 1 98.88 350 LEU A N 1
ATOM 2594 C CA . LEU A 1 350 ? -10.805 -3.996 9.148 1 98.88 350 LEU A CA 1
ATOM 2595 C C . LEU A 1 350 ? -9.484 -3.5 9.734 1 98.88 350 LEU A C 1
ATOM 2597 O O . LEU A 1 350 ? -8.5 -4.246 9.789 1 98.88 350 LEU A O 1
ATOM 2601 N N . ALA A 1 351 ? -9.477 -2.248 10.164 1 98.75 351 ALA A N 1
ATOM 2602 C CA . ALA A 1 351 ? -8.281 -1.69 10.789 1 98.75 351 ALA A CA 1
ATOM 2603 C C . ALA A 1 351 ? -7.887 -2.492 12.031 1 98.75 351 ALA A C 1
ATOM 2605 O O . ALA A 1 351 ? -6.703 -2.73 12.273 1 98.75 351 ALA A O 1
ATOM 2606 N N . GLY A 1 352 ? -8.883 -2.859 12.789 1 98.62 352 GLY A N 1
ATOM 2607 C CA . GLY A 1 352 ? -8.641 -3.66 13.984 1 98.62 352 GLY A CA 1
ATOM 2608 C C . GLY A 1 352 ? -7.992 -4.996 13.68 1 98.62 352 GLY A C 1
ATOM 2609 O O . GLY A 1 352 ? -6.996 -5.367 14.305 1 98.62 352 GLY A O 1
ATOM 2610 N N . TRP A 1 353 ? -8.531 -5.762 12.688 1 98.75 353 TRP A N 1
ATOM 2611 C CA . TRP A 1 353 ? -7.93 -7.027 12.281 1 98.75 353 TRP A CA 1
ATOM 2612 C C . TRP A 1 353 ? -6.504 -6.82 11.781 1 98.75 353 TRP A C 1
ATOM 2614 O O . TRP A 1 353 ? -5.629 -7.656 12.016 1 98.75 353 TRP A O 1
ATOM 2624 N N . TRP A 1 354 ? -6.305 -5.707 11.148 1 98.38 354 TRP A N 1
ATOM 2625 C CA . TRP A 1 354 ? -5.055 -5.348 10.484 1 98.38 354 TRP A CA 1
ATOM 2626 C C . TRP A 1 354 ? -4.023 -4.855 11.492 1 98.38 354 TRP A C 1
ATOM 2628 O O . TRP A 1 354 ? -2.818 -4.941 11.25 1 98.38 354 TRP A O 1
ATOM 2638 N N . GLY A 1 355 ? -4.402 -4.367 12.648 1 97.88 355 GLY A N 1
ATOM 2639 C CA . GLY A 1 355 ? -3.52 -3.74 13.617 1 97.88 355 GLY A CA 1
ATOM 2640 C C . GLY A 1 355 ? -3.082 -2.346 13.211 1 97.88 355 GLY A C 1
ATOM 2641 O O . GLY A 1 355 ? -1.927 -1.968 13.422 1 97.88 355 GLY A O 1
ATOM 2642 N N . THR A 1 356 ? -3.943 -1.622 12.633 1 98.31 356 THR A N 1
ATOM 2643 C CA . THR A 1 356 ? -3.656 -0.269 12.164 1 98.31 356 THR A CA 1
ATOM 2644 C C . THR A 1 356 ? -4.844 0.655 12.43 1 98.31 356 THR A C 1
ATOM 2646 O O . THR A 1 356 ? -5.566 0.48 13.414 1 98.31 356 THR A O 1
ATOM 2649 N N . ILE A 1 357 ? -4.988 1.743 11.602 1 98.31 357 ILE A N 1
ATOM 2650 C CA . ILE A 1 357 ? -6.062 2.713 11.781 1 98.31 357 ILE A CA 1
ATOM 2651 C C . ILE A 1 357 ? -6.844 2.863 10.477 1 98.31 357 ILE A C 1
ATOM 2653 O O . ILE A 1 357 ? -6.379 2.441 9.414 1 98.31 357 ILE A O 1
ATOM 2657 N N . THR A 1 358 ? -8.016 3.447 10.562 1 98.69 358 THR A N 1
ATOM 2658 C CA . THR A 1 358 ? -8.898 3.59 9.406 1 98.69 358 THR A CA 1
ATOM 2659 C C . THR A 1 358 ? -8.227 4.395 8.305 1 98.69 358 THR A C 1
ATOM 2661 O O . THR A 1 358 ? -8.422 4.121 7.117 1 98.69 358 THR A O 1
ATOM 2664 N N . TYR A 1 359 ? -7.398 5.391 8.727 1 98.69 359 TYR A N 1
ATOM 2665 C CA . TYR A 1 359 ? -6.695 6.223 7.758 1 98.69 359 TYR A CA 1
ATOM 2666 C C . TYR A 1 359 ? -5.91 5.371 6.77 1 98.69 359 TYR A C 1
ATOM 2668 O O . TYR A 1 359 ? -6.035 5.539 5.555 1 98.69 359 TYR A O 1
ATOM 2676 N N . GLU A 1 360 ? -5.105 4.449 7.297 1 98.81 360 GLU A N 1
ATOM 2677 C CA . GLU A 1 360 ? -4.262 3.607 6.457 1 98.81 360 GLU A CA 1
ATOM 2678 C C . GLU A 1 360 ? -5.102 2.676 5.586 1 98.81 360 GLU A C 1
ATOM 2680 O O . GLU A 1 360 ? -4.773 2.439 4.422 1 98.81 360 GLU A O 1
ATOM 2685 N N . VAL A 1 361 ? -6.219 2.178 6.137 1 98.88 361 VAL A N 1
ATOM 2686 C CA . VAL A 1 361 ? -7.137 1.33 5.387 1 98.88 361 VAL A CA 1
ATOM 2687 C C . VAL A 1 361 ? -7.602 2.057 4.125 1 98.88 361 VAL A C 1
ATOM 2689 O O . VAL A 1 361 ? -7.512 1.517 3.021 1 98.88 361 VAL A O 1
ATOM 2692 N N . PHE A 1 362 ? -7.988 3.273 4.281 1 98.88 362 PHE A N 1
ATOM 2693 C CA . PHE A 1 362 ? -8.516 4.047 3.16 1 98.88 362 PHE A CA 1
ATOM 2694 C C . PHE A 1 362 ? -7.41 4.359 2.156 1 98.88 362 PHE A C 1
ATOM 2696 O O . PHE A 1 362 ? -7.578 4.148 0.954 1 98.88 362 PHE A O 1
ATOM 2703 N N . CYS A 1 363 ? -6.301 4.82 2.662 1 98.62 363 CYS A N 1
ATOM 2704 C CA . CYS A 1 363 ? -5.219 5.227 1.774 1 98.62 363 CYS A CA 1
ATOM 2705 C C . CYS A 1 363 ? -4.75 4.059 0.913 1 98.62 363 CYS A C 1
ATOM 2707 O O . CYS A 1 363 ? -4.559 4.211 -0.295 1 98.62 363 CYS A O 1
ATOM 2709 N N . LEU A 1 364 ? -4.609 2.918 1.532 1 98.69 364 LEU A N 1
ATOM 2710 C CA . LEU A 1 364 ? -4.035 1.78 0.822 1 98.69 364 LEU A CA 1
ATOM 2711 C C . LEU A 1 364 ? -5.062 1.15 -0.115 1 98.69 364 LEU A C 1
ATOM 2713 O O . LEU A 1 364 ? -4.797 0.978 -1.307 1 98.69 364 LEU A O 1
ATOM 2717 N N . LEU A 1 365 ? -6.234 0.862 0.371 1 98.75 365 LEU A N 1
ATOM 2718 C CA . LEU A 1 365 ? -7.238 0.237 -0.485 1 98.75 365 LEU A CA 1
ATOM 2719 C C . LEU A 1 365 ? -7.691 1.194 -1.582 1 98.75 365 LEU A C 1
ATOM 2721 O O . LEU A 1 365 ? -8.07 0.761 -2.672 1 98.75 365 LEU A O 1
ATOM 2725 N N . GLY A 1 366 ? -7.555 2.469 -1.295 1 98.5 366 GLY A N 1
ATOM 2726 C CA . GLY A 1 366 ? -7.938 3.482 -2.266 1 98.5 366 GLY A CA 1
ATOM 2727 C C . GLY A 1 366 ? -6.984 3.566 -3.445 1 98.5 366 GLY A C 1
ATOM 2728 O O . GLY A 1 366 ? -7.285 4.219 -4.445 1 98.5 366 GLY A O 1
ATOM 2729 N N . GLN A 1 367 ? -5.852 2.9 -3.348 1 98.44 367 GLN A N 1
ATOM 2730 C CA . GLN A 1 367 ? -4.902 2.883 -4.453 1 98.44 367 GLN A CA 1
ATOM 2731 C C . GLN A 1 367 ? -5.328 1.883 -5.527 1 98.44 367 GLN A C 1
ATOM 2733 O O . GLN A 1 367 ? -4.703 1.798 -6.586 1 98.44 367 GLN A O 1
ATOM 2738 N N . ASN A 1 368 ? -6.379 1.114 -5.301 1 98.5 368 ASN A N 1
ATOM 2739 C CA . ASN A 1 368 ? -6.961 0.234 -6.309 1 98.5 368 ASN A CA 1
ATOM 2740 C C . ASN A 1 368 ? -7.918 0.989 -7.227 1 98.5 368 ASN A C 1
ATOM 2742 O O . ASN A 1 368 ? -8.344 2.102 -6.91 1 98.5 368 ASN A O 1
ATOM 2746 N N . PRO A 1 369 ? -8.242 0.454 -8.438 1 97.81 369 PRO A N 1
ATOM 2747 C CA . PRO A 1 369 ? -9.125 1.157 -9.367 1 97.81 369 PRO A CA 1
ATOM 2748 C C . PRO A 1 369 ? -10.438 1.581 -8.727 1 97.81 369 PRO A C 1
ATOM 2750 O O . PRO A 1 369 ? -11.062 0.794 -8.008 1 97.81 369 PRO A O 1
ATOM 2753 N N . ARG A 1 370 ? -10.82 2.832 -9.039 1 97.88 370 ARG A N 1
ATOM 2754 C CA . ARG A 1 370 ? -11.961 3.432 -8.359 1 97.88 370 ARG A CA 1
ATOM 2755 C C . ARG A 1 370 ? -13.156 3.582 -9.297 1 97.88 370 ARG A C 1
ATOM 2757 O O . ARG A 1 370 ? -12.977 3.824 -10.492 1 97.88 370 ARG A O 1
ATOM 2764 N N . GLU A 1 371 ? -14.242 3.371 -8.766 1 97.69 371 GLU A N 1
ATOM 2765 C CA . GLU A 1 371 ? -15.523 3.736 -9.352 1 97.69 371 GLU A CA 1
ATOM 2766 C C . GLU A 1 371 ? -16.312 4.656 -8.422 1 97.69 371 GLU A C 1
ATOM 2768 O O . GLU A 1 371 ? -16.391 4.41 -7.211 1 97.69 371 GLU A O 1
ATOM 2773 N N . TYR A 1 372 ? -16.859 5.773 -8.961 1 98.25 372 TYR A N 1
ATOM 2774 C CA . TYR A 1 372 ? -17.656 6.688 -8.164 1 98.25 372 TYR A CA 1
ATOM 2775 C C . TYR A 1 372 ? -19.141 6.367 -8.297 1 98.25 372 TYR A C 1
ATOM 2777 O O . TYR A 1 372 ? -19.672 6.32 -9.406 1 98.25 372 TYR A O 1
ATOM 2785 N N . ILE A 1 373 ? -19.734 6.117 -7.176 1 95.62 373 ILE A N 1
ATOM 2786 C CA . ILE A 1 373 ? -21.125 5.688 -7.188 1 95.62 373 ILE A CA 1
ATOM 2787 C C . ILE A 1 373 ? -21.969 6.68 -6.402 1 95.62 373 ILE A C 1
ATOM 2789 O O . ILE A 1 373 ? -21.453 7.504 -5.648 1 95.62 373 ILE A O 1
ATOM 2793 N N . GLU A 1 374 ? -23.312 6.574 -6.543 1 88.5 374 GLU A N 1
ATOM 2794 C CA . GLU A 1 374 ? -24.234 7.469 -5.859 1 88.5 374 GLU A CA 1
ATOM 2795 C C . GLU A 1 374 ? -24.406 7.074 -4.395 1 88.5 374 GLU A C 1
ATOM 2797 O O . GLU A 1 374 ? -24.312 5.895 -4.051 1 88.5 374 GLU A O 1
ATOM 2802 N N . MET B 1 1 ? 1.204 2.598 -12.852 1 78.69 1 MET B N 1
ATOM 2803 C CA . MET B 1 1 ? 1.023 3.92 -12.258 1 78.69 1 MET B CA 1
ATOM 2804 C C . MET B 1 1 ? 1.452 3.926 -10.797 1 78.69 1 MET B C 1
ATOM 2806 O O . MET B 1 1 ? 1.347 2.906 -10.109 1 78.69 1 MET B O 1
ATOM 2810 N N . THR B 1 2 ? 2.193 4.93 -10.43 1 87.62 2 THR B N 1
ATOM 2811 C CA . THR B 1 2 ? 2.773 5.055 -9.094 1 87.62 2 THR B CA 1
ATOM 2812 C C . THR B 1 2 ? 2.123 6.203 -8.328 1 87.62 2 THR B C 1
ATOM 2814 O O . THR B 1 2 ? 1.424 7.031 -8.914 1 87.62 2 THR B O 1
ATOM 2817 N N . ILE B 1 3 ? 2.26 6.156 -7.031 1 94 3 ILE B N 1
ATOM 2818 C CA . ILE B 1 3 ? 1.837 7.254 -6.168 1 94 3 ILE B CA 1
ATOM 2819 C C . ILE B 1 3 ? 2.453 8.562 -6.656 1 94 3 ILE B C 1
ATOM 2821 O O . ILE B 1 3 ? 3.672 8.656 -6.828 1 94 3 ILE B O 1
ATOM 2825 N N . CYS B 1 4 ? 1.677 9.57 -6.875 1 89.62 4 CYS B N 1
ATOM 2826 C CA . CYS B 1 4 ? 2.215 10.734 -7.57 1 89.62 4 CYS B CA 1
ATOM 2827 C C . CYS B 1 4 ? 2.215 11.961 -6.664 1 89.62 4 CYS B C 1
ATOM 2829 O O . CYS B 1 4 ? 2.539 13.062 -7.102 1 89.62 4 CYS B O 1
ATOM 2831 N N . TYR B 1 5 ? 1.972 11.805 -5.406 1 90.12 5 TYR B N 1
ATOM 2832 C CA . TYR B 1 5 ? 1.736 12.977 -4.57 1 90.12 5 TYR B CA 1
ATOM 2833 C C . TYR B 1 5 ? 2.795 13.094 -3.482 1 90.12 5 TYR B C 1
ATOM 2835 O O . TYR B 1 5 ? 2.604 13.812 -2.496 1 90.12 5 TYR B O 1
ATOM 2843 N N . ASN B 1 6 ? 3.918 12.32 -3.559 1 95.31 6 ASN B N 1
ATOM 2844 C CA . ASN B 1 6 ? 4.832 12.258 -2.424 1 95.31 6 ASN B CA 1
ATOM 2845 C C . ASN B 1 6 ? 6.273 12.531 -2.852 1 95.31 6 ASN B C 1
ATOM 2847 O O . ASN B 1 6 ? 6.523 12.93 -3.99 1 95.31 6 ASN B O 1
ATOM 2851 N N . HIS B 1 7 ? 7.203 12.523 -1.828 1 96.25 7 HIS B N 1
ATOM 2852 C CA . HIS B 1 7 ? 8.609 12.805 -2.068 1 96.25 7 HIS B CA 1
ATOM 2853 C C . HIS B 1 7 ? 9.445 11.523 -2.033 1 96.25 7 HIS B C 1
ATOM 2855 O O . HIS B 1 7 ? 10.672 11.578 -2.059 1 96.25 7 HIS B O 1
ATOM 2861 N N . VAL B 1 8 ? 8.781 10.406 -1.999 1 98.31 8 VAL B N 1
ATOM 2862 C CA . VAL B 1 8 ? 9.477 9.125 -1.944 1 98.31 8 VAL B CA 1
ATOM 2863 C C . VAL B 1 8 ? 9.945 8.734 -3.342 1 98.31 8 VAL B C 1
ATOM 2865 O O . VAL B 1 8 ? 9.25 8.961 -4.332 1 98.31 8 VAL B O 1
ATOM 2868 N N . ARG B 1 9 ? 11.117 8.195 -3.404 1 98.12 9 ARG B N 1
ATOM 2869 C CA . ARG B 1 9 ? 11.664 7.703 -4.668 1 98.12 9 ARG B CA 1
ATOM 2870 C C . ARG B 1 9 ? 12.133 6.262 -4.539 1 98.12 9 ARG B C 1
ATOM 2872 O O . ARG B 1 9 ? 12.766 5.895 -3.541 1 98.12 9 ARG B O 1
ATOM 2879 N N . THR B 1 10 ? 11.742 5.512 -5.5 1 98.69 10 THR B N 1
ATOM 2880 C CA . THR B 1 10 ? 12.164 4.117 -5.59 1 98.69 10 THR B CA 1
ATOM 2881 C C . THR B 1 10 ? 13.172 3.928 -6.719 1 98.69 10 THR B C 1
ATOM 2883 O O . THR B 1 10 ? 12.875 4.195 -7.883 1 98.69 10 THR B O 1
ATOM 2886 N N . ARG B 1 11 ? 14.383 3.564 -6.379 1 98.62 11 ARG B N 1
ATOM 2887 C CA . ARG B 1 11 ? 15.422 3.312 -7.375 1 98.62 11 ARG B CA 1
ATOM 2888 C C . ARG B 1 11 ? 15.547 1.82 -7.664 1 98.62 11 ARG B C 1
ATOM 2890 O O . ARG B 1 11 ? 15.734 1.018 -6.746 1 98.62 11 ARG B O 1
ATOM 2897 N N . ILE B 1 12 ? 15.414 1.459 -8.922 1 98.81 12 ILE B N 1
ATOM 2898 C CA . ILE B 1 12 ? 15.438 0.069 -9.367 1 98.81 12 ILE B CA 1
ATOM 2899 C C . ILE B 1 12 ? 16.734 -0.202 -10.141 1 98.81 12 ILE B C 1
ATOM 2901 O O . ILE B 1 12 ? 17.094 0.555 -11.047 1 98.81 12 ILE B O 1
ATOM 2905 N N . ARG B 1 13 ? 17.438 -1.203 -9.781 1 98.38 13 ARG B N 1
ATOM 2906 C CA . ARG B 1 13 ? 18.625 -1.653 -10.492 1 98.38 13 ARG B CA 1
ATOM 2907 C C . ARG B 1 13 ? 18.312 -2.83 -11.406 1 98.38 13 ARG B C 1
ATOM 2909 O O . ARG B 1 13 ? 18.438 -3.988 -11.008 1 98.38 13 ARG B O 1
ATOM 2916 N N . LEU B 1 14 ? 18.078 -2.561 -12.648 1 98.56 14 LEU B N 1
ATOM 2917 C CA . LEU B 1 14 ? 17.703 -3.594 -13.602 1 98.56 14 LEU B CA 1
ATOM 2918 C C . LEU B 1 14 ? 18.859 -4.562 -13.836 1 98.56 14 LEU B C 1
ATOM 2920 O O . LEU B 1 14 ? 18.625 -5.754 -14.062 1 98.56 14 LEU B O 1
ATOM 2924 N N . GLN B 1 15 ? 20.062 -4.035 -13.766 1 98.62 15 GLN B N 1
ATOM 2925 C CA . GLN B 1 15 ? 21.203 -4.926 -13.953 1 98.62 15 GLN B CA 1
ATOM 2926 C C . GLN B 1 15 ? 21.266 -5.98 -12.852 1 98.62 15 GLN B C 1
ATOM 2928 O O . GLN B 1 15 ? 21.656 -7.121 -13.102 1 98.62 15 GLN B O 1
ATOM 2933 N N . ALA B 1 16 ? 20.953 -5.578 -11.656 1 98.75 16 ALA B N 1
ATOM 2934 C CA . ALA B 1 16 ? 20.906 -6.555 -10.57 1 98.75 16 ALA B CA 1
ATOM 2935 C C . ALA B 1 16 ? 19.859 -7.629 -10.844 1 98.75 16 ALA B C 1
ATOM 2937 O O . ALA B 1 16 ? 20.078 -8.805 -10.539 1 98.75 16 ALA B O 1
ATOM 2938 N N . LEU B 1 17 ? 18.734 -7.223 -11.398 1 98.69 17 LEU B N 1
ATOM 2939 C CA . LEU B 1 17 ? 17.703 -8.172 -11.797 1 98.69 17 LEU B CA 1
ATOM 2940 C C . LEU B 1 17 ? 18.25 -9.172 -12.805 1 98.69 17 LEU B C 1
ATOM 2942 O O . LEU B 1 17 ? 18.016 -10.375 -12.68 1 98.69 17 LEU B O 1
ATOM 2946 N N . VAL B 1 18 ? 18.984 -8.703 -13.781 1 98.75 18 VAL B N 1
ATOM 2947 C CA . VAL B 1 18 ? 19.594 -9.531 -14.82 1 98.75 18 VAL B CA 1
ATOM 2948 C C . VAL B 1 18 ? 20.656 -10.438 -14.211 1 98.75 18 VAL B C 1
ATOM 2950 O O . VAL B 1 18 ? 20.734 -11.625 -14.547 1 98.75 18 VAL B O 1
ATOM 2953 N N . ASP B 1 19 ? 21.469 -9.867 -13.305 1 98.81 19 ASP B N 1
ATOM 2954 C CA . ASP B 1 19 ? 22.484 -10.664 -12.625 1 98.81 19 ASP B CA 1
ATOM 2955 C C . ASP B 1 19 ? 21.859 -11.812 -11.844 1 98.81 19 ASP B C 1
ATOM 2957 O O . ASP B 1 19 ? 22.375 -12.93 -11.844 1 98.81 19 ASP B O 1
ATOM 2961 N N . ASN B 1 20 ? 20.797 -11.508 -11.125 1 98.81 20 ASN B N 1
ATOM 2962 C CA . ASN B 1 20 ? 20.094 -12.555 -10.406 1 98.81 20 ASN B CA 1
ATOM 2963 C C . ASN B 1 20 ? 19.547 -13.625 -11.352 1 98.81 20 ASN B C 1
ATOM 2965 O O . ASN B 1 20 ? 19.625 -14.82 -11.062 1 98.81 20 ASN B O 1
ATOM 2969 N N . TYR B 1 21 ? 19.016 -13.195 -12.531 1 98.81 21 TYR B N 1
ATOM 2970 C CA . TYR B 1 21 ? 18.531 -14.125 -13.547 1 98.81 21 TYR B CA 1
ATOM 2971 C C . TYR B 1 21 ? 19.641 -15.039 -14.031 1 98.81 21 TYR B C 1
ATOM 2973 O O . TYR B 1 21 ? 19.453 -16.25 -14.164 1 98.81 21 TYR B O 1
ATOM 2981 N N . ARG B 1 22 ? 20.766 -14.492 -14.211 1 98.5 22 ARG B N 1
ATOM 2982 C CA . ARG B 1 22 ? 21.922 -15.266 -14.656 1 98.5 22 ARG B CA 1
ATOM 2983 C C . ARG B 1 22 ? 22.359 -16.25 -13.586 1 98.5 22 ARG B C 1
ATOM 2985 O O . ARG B 1 22 ? 22.734 -17.391 -13.898 1 98.5 22 ARG B O 1
ATOM 2992 N N . LEU B 1 23 ? 22.391 -15.758 -12.367 1 98.38 23 LEU B N 1
ATOM 2993 C CA . LEU B 1 23 ? 22.703 -16.656 -11.273 1 98.38 23 LEU B CA 1
ATOM 2994 C C . LEU B 1 23 ? 21.734 -17.844 -11.25 1 98.38 23 LEU B C 1
ATOM 2996 O O . LEU B 1 23 ? 22.156 -18.984 -11.07 1 98.38 23 LEU B O 1
ATOM 3000 N N . ILE B 1 24 ? 20.469 -17.594 -11.43 1 98.62 24 ILE B N 1
ATOM 3001 C CA . ILE B 1 24 ? 19.438 -18.609 -11.422 1 98.62 24 ILE B CA 1
ATOM 3002 C C . ILE B 1 24 ? 19.641 -19.562 -12.594 1 98.62 24 ILE B C 1
ATOM 3004 O O . ILE B 1 24 ? 19.453 -20.781 -12.461 1 98.62 24 ILE B O 1
ATOM 3008 N N . LEU B 1 25 ? 20.016 -19.031 -13.766 1 97.81 25 LEU B N 1
ATOM 3009 C CA . LEU B 1 25 ? 20.297 -19.844 -14.945 1 97.81 25 LEU B CA 1
ATOM 3010 C C . LEU B 1 25 ? 21.375 -20.875 -14.648 1 97.81 25 LEU B C 1
ATOM 3012 O O . LEU B 1 25 ? 21.375 -21.953 -15.242 1 97.81 25 LEU B O 1
ATOM 3016 N N . GLY B 1 26 ? 22.203 -20.531 -13.719 1 96.38 26 GLY B N 1
ATOM 3017 C CA . GLY B 1 26 ? 23.234 -21.469 -13.312 1 96.38 26 GLY B CA 1
ATOM 3018 C C . GLY B 1 26 ? 22.703 -22.625 -12.492 1 96.38 26 GLY B C 1
ATOM 3019 O O . GLY B 1 26 ? 23.375 -23.656 -12.352 1 96.38 26 GLY B O 1
ATOM 3020 N N . ARG B 1 27 ? 21.5 -22.484 -11.969 1 94.94 27 ARG B N 1
ATOM 3021 C CA . ARG B 1 27 ? 20.875 -23.5 -11.109 1 94.94 27 ARG B CA 1
ATOM 3022 C C . ARG B 1 27 ? 19.766 -24.234 -11.852 1 94.94 27 ARG B C 1
ATOM 3024 O O . ARG B 1 27 ? 19.438 -25.375 -11.5 1 94.94 27 ARG B O 1
ATOM 3031 N N . ALA B 1 28 ? 19.062 -23.516 -12.688 1 95.31 28 ALA B N 1
ATOM 3032 C CA . ALA B 1 28 ? 17.906 -24.031 -13.398 1 95.31 28 ALA B CA 1
ATOM 3033 C C . ALA B 1 28 ? 18.031 -23.812 -14.906 1 95.31 28 ALA B C 1
ATOM 3035 O O . ALA B 1 28 ? 18.469 -22.75 -15.352 1 95.31 28 ALA B O 1
ATOM 3036 N N . MET B 1 29 ? 17.656 -24.781 -15.703 1 93.06 29 MET B N 1
ATOM 3037 C CA . MET B 1 29 ? 17.938 -24.812 -17.141 1 93.06 29 MET B CA 1
ATOM 3038 C C . MET B 1 29 ? 17 -23.891 -17.891 1 93.06 29 MET B C 1
ATOM 3040 O O . MET B 1 29 ? 17.391 -23.281 -18.906 1 93.06 29 MET B O 1
ATOM 3044 N N . ASN B 1 30 ? 15.805 -23.797 -17.484 1 97.62 30 ASN B N 1
ATOM 3045 C CA . ASN B 1 30 ? 14.797 -23.062 -18.234 1 97.62 30 ASN B CA 1
ATOM 3046 C C . ASN B 1 30 ? 13.914 -22.219 -17.328 1 97.62 30 ASN B C 1
ATOM 3048 O O . ASN B 1 30 ? 12.703 -22.422 -17.281 1 97.62 30 ASN B O 1
ATOM 3052 N N . PRO B 1 31 ? 14.555 -21.234 -16.719 1 98.44 31 PRO B N 1
ATOM 3053 C CA . PRO B 1 31 ? 13.758 -20.375 -15.844 1 98.44 31 PRO B CA 1
ATOM 3054 C C . PRO B 1 31 ? 12.805 -19.453 -16.609 1 98.44 31 PRO B C 1
ATOM 3056 O O . PRO B 1 31 ? 13.211 -18.828 -17.578 1 98.44 31 PRO B O 1
ATOM 3059 N N . ALA B 1 32 ? 11.555 -19.453 -16.234 1 98.81 32 ALA B N 1
ATOM 3060 C CA . ALA B 1 32 ? 10.547 -18.5 -16.672 1 98.81 32 ALA B CA 1
ATOM 3061 C C . ALA B 1 32 ? 10.32 -17.406 -15.617 1 98.81 32 ALA B C 1
ATOM 3063 O O . ALA B 1 32 ? 9.562 -17.609 -14.672 1 98.81 32 ALA B O 1
ATOM 3064 N N . PRO B 1 33 ? 10.953 -16.234 -15.789 1 98.81 33 PRO B N 1
ATOM 3065 C CA . PRO B 1 33 ? 10.82 -15.164 -14.797 1 98.81 33 PRO B CA 1
ATOM 3066 C C . PRO B 1 33 ? 9.367 -14.828 -14.477 1 98.81 33 PRO B C 1
ATOM 3068 O O . PRO B 1 33 ? 8.555 -14.656 -15.391 1 98.81 33 PRO B O 1
ATOM 3071 N N . VAL B 1 34 ? 9.094 -14.781 -13.203 1 98.88 34 VAL B N 1
ATOM 3072 C CA . VAL B 1 34 ? 7.789 -14.32 -12.742 1 98.88 34 VAL B CA 1
ATOM 3073 C C . VAL B 1 34 ? 7.836 -12.82 -12.461 1 98.88 34 VAL B C 1
ATOM 3075 O O . VAL B 1 34 ? 8.508 -12.375 -11.523 1 98.88 34 VAL B O 1
ATOM 3078 N N . ILE B 1 35 ? 7.105 -12.039 -13.227 1 98.5 35 ILE B N 1
ATOM 3079 C CA . ILE B 1 35 ? 7.145 -10.586 -13.109 1 98.5 35 ILE B CA 1
ATOM 3080 C C . ILE B 1 35 ? 5.727 -10.047 -12.93 1 98.5 35 ILE B C 1
ATOM 3082 O O . ILE B 1 35 ? 5.336 -9.086 -13.602 1 98.5 35 ILE B O 1
ATOM 3086 N N . LYS B 1 36 ? 4.938 -10.727 -12.086 1 98.38 36 LYS B N 1
ATOM 3087 C CA . LYS B 1 36 ? 3.568 -10.297 -11.805 1 98.38 36 LYS B CA 1
ATOM 3088 C C . LYS B 1 36 ? 3.545 -9.156 -10.797 1 98.38 36 LYS B C 1
ATOM 3090 O O . LYS B 1 36 ? 4.566 -8.844 -10.18 1 98.38 36 LYS B O 1
ATOM 3095 N N . SER B 1 37 ? 2.311 -8.445 -10.664 1 98.25 37 SER B N 1
ATOM 3096 C CA . SER B 1 37 ? 2.129 -7.309 -9.766 1 98.25 37 SER B CA 1
ATOM 3097 C C . SER B 1 37 ? 3.143 -6.207 -10.055 1 98.25 37 SER B C 1
ATOM 3099 O O . SER B 1 37 ? 3.826 -5.73 -9.148 1 98.25 37 SER B O 1
ATOM 3101 N N . ASP B 1 38 ? 3.215 -5.867 -11.383 1 98.19 38 ASP B N 1
ATOM 3102 C CA . ASP B 1 38 ? 4.152 -4.855 -11.859 1 98.19 38 ASP B CA 1
ATOM 3103 C C . ASP B 1 38 ? 5.594 -5.242 -11.531 1 98.19 38 ASP B C 1
ATOM 3105 O O . ASP B 1 38 ? 6.367 -4.414 -11.047 1 98.19 38 ASP B O 1
ATOM 3109 N N . ALA B 1 39 ? 5.93 -6.5 -11.742 1 98.44 39 ALA B N 1
ATOM 3110 C CA . ALA B 1 39 ? 7.238 -7.074 -11.445 1 98.44 39 ALA B CA 1
ATOM 3111 C C . ALA B 1 39 ? 7.609 -6.871 -9.977 1 98.44 39 ALA B C 1
ATOM 3113 O O . ALA B 1 39 ? 8.688 -6.359 -9.672 1 98.44 39 ALA B O 1
ATOM 3114 N N . TYR B 1 40 ? 6.691 -7.305 -9.117 1 98.38 40 TYR B N 1
ATOM 3115 C CA . TYR B 1 40 ? 6.859 -7.148 -7.68 1 98.38 40 TYR B CA 1
ATOM 3116 C C . TYR B 1 40 ? 7.203 -5.707 -7.32 1 98.38 40 TYR B C 1
ATOM 3118 O O . TYR B 1 40 ? 7.992 -5.461 -6.406 1 98.38 40 TYR B O 1
ATOM 3126 N N . GLY B 1 41 ? 6.703 -4.762 -8.086 1 98.19 41 GLY B N 1
ATOM 3127 C CA . GLY B 1 41 ? 6.926 -3.354 -7.789 1 98.19 41 GLY B CA 1
ATOM 3128 C C . GLY B 1 41 ? 8.125 -2.773 -8.516 1 98.19 41 GLY B C 1
ATOM 3129 O O . GLY B 1 41 ? 8.484 -1.614 -8.297 1 98.19 41 GLY B O 1
ATOM 3130 N N . HIS B 1 42 ? 8.75 -3.498 -9.445 1 98.69 42 HIS B N 1
ATOM 3131 C CA . HIS B 1 42 ? 9.977 -3.047 -10.094 1 98.69 42 HIS B CA 1
ATOM 3132 C C . HIS B 1 42 ? 9.688 -2.465 -11.477 1 98.69 42 HIS B C 1
ATOM 3134 O O . HIS B 1 42 ? 10.602 -1.989 -12.156 1 98.69 42 HIS B O 1
ATOM 3140 N N . GLY B 1 43 ? 8.438 -2.453 -11.922 1 98.12 43 GLY B N 1
ATOM 3141 C CA . GLY B 1 43 ? 8.078 -2.002 -13.258 1 98.12 43 GLY B CA 1
ATOM 3142 C C . GLY B 1 43 ? 8.102 -3.115 -14.289 1 98.12 43 GLY B C 1
ATOM 3143 O O . GLY B 1 43 ? 9.172 -3.521 -14.742 1 98.12 43 GLY B O 1
ATOM 3144 N N . LEU B 1 44 ? 6.91 -3.537 -14.727 1 98.19 44 LEU B N 1
ATOM 3145 C CA . LEU B 1 44 ? 6.773 -4.723 -15.562 1 98.19 44 LEU B CA 1
ATOM 3146 C C . LEU B 1 44 ? 7.422 -4.504 -16.922 1 98.19 44 LEU B C 1
ATOM 3148 O O . LEU B 1 44 ? 8.242 -5.312 -17.359 1 98.19 44 LEU B O 1
ATOM 3152 N N . PRO B 1 45 ? 7.188 -3.4 -17.625 1 97.94 45 PRO B N 1
ATOM 3153 C CA . PRO B 1 45 ? 7.773 -3.25 -18.953 1 97.94 45 PRO B CA 1
ATOM 3154 C C . PRO B 1 45 ? 9.305 -3.232 -18.922 1 97.94 45 PRO B C 1
ATOM 3156 O O . PRO B 1 45 ? 9.945 -3.918 -19.719 1 97.94 45 PRO B O 1
ATOM 3159 N N . GLU B 1 46 ? 9.883 -2.424 -17.953 1 98.44 46 GLU B N 1
ATOM 3160 C CA . GLU B 1 46 ? 11.336 -2.305 -17.859 1 98.44 46 GLU B CA 1
ATOM 3161 C C . GLU B 1 46 ? 11.977 -3.627 -17.453 1 98.44 46 GLU B C 1
ATOM 3163 O O . GLU B 1 46 ? 12.984 -4.035 -18.031 1 98.44 46 GLU B O 1
ATOM 3168 N N . ALA B 1 47 ? 11.367 -4.312 -16.5 1 98.5 47 ALA B N 1
ATOM 3169 C CA . ALA B 1 47 ? 11.875 -5.609 -16.062 1 98.5 47 ALA B CA 1
ATOM 3170 C C . ALA B 1 47 ? 11.805 -6.633 -17.203 1 98.5 47 ALA B C 1
ATOM 3172 O O . ALA B 1 47 ? 12.758 -7.375 -17.438 1 98.5 47 ALA B O 1
ATOM 3173 N N . ALA B 1 48 ? 10.672 -6.641 -17.891 1 98.56 48 ALA B N 1
ATOM 3174 C CA . ALA B 1 48 ? 10.453 -7.578 -18.984 1 98.56 48 ALA B CA 1
ATOM 3175 C C . ALA B 1 48 ? 11.5 -7.387 -20.078 1 98.56 48 ALA B C 1
ATOM 3177 O O . ALA B 1 48 ? 12.086 -8.359 -20.562 1 98.56 48 ALA B O 1
ATOM 3178 N N . GLY B 1 49 ? 11.664 -6.168 -20.453 1 98.5 49 GLY B N 1
ATOM 3179 C CA . GLY B 1 49 ? 12.656 -5.875 -21.484 1 98.5 49 GLY B CA 1
ATOM 3180 C C . GLY B 1 49 ? 14.055 -6.328 -21.094 1 98.5 49 GLY B C 1
ATOM 3181 O O . GLY B 1 49 ? 14.758 -6.938 -21.906 1 98.5 49 GLY B O 1
ATOM 3182 N N . ALA B 1 50 ? 14.445 -6.02 -19.875 1 98.56 50 ALA B N 1
ATOM 3183 C CA . ALA B 1 50 ? 15.781 -6.367 -19.391 1 98.56 50 ALA B CA 1
ATOM 3184 C C . ALA B 1 50 ? 15.969 -7.879 -19.359 1 98.56 50 ALA B C 1
ATOM 3186 O O . ALA B 1 50 ? 17.016 -8.391 -19.781 1 98.56 50 ALA B O 1
ATOM 3187 N N . LEU B 1 51 ? 14.992 -8.562 -18.906 1 98.62 51 LEU B N 1
ATOM 3188 C CA . LEU B 1 51 ? 15.086 -10.008 -18.766 1 98.62 51 LEU B CA 1
ATOM 3189 C C . LEU B 1 51 ? 15.055 -10.688 -20.141 1 98.62 51 LEU B C 1
ATOM 3191 O O . LEU B 1 51 ? 15.75 -11.688 -20.359 1 98.62 51 LEU B O 1
ATOM 3195 N N . PHE B 1 52 ? 14.242 -10.172 -21.031 1 98.62 52 PHE B N 1
ATOM 3196 C CA . PHE B 1 52 ? 14.211 -10.703 -22.391 1 98.62 52 PHE B CA 1
ATOM 3197 C C . PHE B 1 52 ? 15.57 -10.539 -23.062 1 98.62 52 PHE B C 1
ATOM 3199 O O . PHE B 1 52 ? 16.078 -11.469 -23.703 1 98.62 52 PHE B O 1
ATOM 3206 N N . ALA B 1 53 ? 16.125 -9.367 -22.906 1 98.38 53 ALA B N 1
ATOM 3207 C CA . ALA B 1 53 ? 17.453 -9.102 -23.469 1 98.38 53 ALA B CA 1
ATOM 3208 C C . ALA B 1 53 ? 18.5 -10.047 -22.875 1 98.38 53 ALA B C 1
ATOM 3210 O O . ALA B 1 53 ? 19.469 -10.406 -23.547 1 98.38 53 ALA B O 1
ATOM 3211 N N . ALA B 1 54 ? 18.25 -10.469 -21.703 1 98.12 54 ALA B N 1
ATOM 3212 C CA . ALA B 1 54 ? 19.188 -11.359 -21.016 1 98.12 54 ALA B CA 1
ATOM 3213 C C . ALA B 1 54 ? 18.953 -12.812 -21.406 1 98.12 54 ALA B C 1
ATOM 3215 O O . ALA B 1 54 ? 19.719 -13.695 -21 1 98.12 54 ALA B O 1
ATOM 3216 N N . GLY B 1 55 ? 17.891 -13.102 -22.125 1 97.81 55 GLY B N 1
ATOM 3217 C CA . GLY B 1 55 ? 17.703 -14.445 -22.641 1 97.81 55 GLY B CA 1
ATOM 3218 C C . GLY B 1 55 ? 16.406 -15.086 -22.172 1 97.81 55 GLY B C 1
ATOM 3219 O O . GLY B 1 55 ? 16.109 -16.234 -22.531 1 97.81 55 GLY B O 1
ATOM 3220 N N . GLY B 1 56 ? 15.688 -14.352 -21.375 1 97.75 56 GLY B N 1
ATOM 3221 C CA . GLY B 1 56 ? 14.391 -14.883 -21 1 97.75 56 GLY B CA 1
ATOM 3222 C C . GLY B 1 56 ? 13.414 -14.969 -22.156 1 97.75 56 GLY B C 1
ATOM 3223 O O . GLY B 1 56 ? 13.148 -13.969 -22.828 1 97.75 56 GLY B O 1
ATOM 3224 N N . ARG B 1 57 ? 12.875 -16.172 -22.359 1 98 57 ARG B N 1
ATOM 3225 C CA . ARG B 1 57 ? 12.008 -16.344 -23.531 1 98 57 ARG B CA 1
ATOM 3226 C C . ARG B 1 57 ? 10.586 -16.672 -23.109 1 98 57 ARG B C 1
ATOM 3228 O O . ARG B 1 57 ? 9.641 -16.438 -23.859 1 98 57 ARG B O 1
ATOM 3235 N N . THR B 1 58 ? 10.383 -17.25 -21.953 1 98.69 58 THR B N 1
ATOM 3236 C CA . THR B 1 58 ? 9.102 -17.453 -21.297 1 98.69 58 THR B CA 1
ATOM 3237 C C . THR B 1 58 ? 9.016 -16.641 -20 1 98.69 58 THR B C 1
ATOM 3239 O O . THR B 1 58 ? 9.961 -16.625 -19.219 1 98.69 58 THR B O 1
ATOM 3242 N N . MET B 1 59 ? 7.934 -15.867 -19.828 1 98.81 59 MET B N 1
ATOM 3243 C CA . MET B 1 59 ? 7.734 -15.055 -18.641 1 98.81 59 MET B CA 1
ATOM 3244 C C . MET B 1 59 ? 6.301 -15.172 -18.125 1 98.81 59 MET B C 1
ATOM 3246 O O . MET B 1 59 ? 5.395 -15.516 -18.891 1 98.81 59 MET B O 1
ATOM 3250 N N . ALA B 1 60 ? 6.152 -14.953 -16.875 1 98.81 60 ALA B N 1
ATOM 3251 C CA . ALA B 1 60 ? 4.828 -15.117 -16.281 1 98.81 60 ALA B CA 1
ATOM 3252 C C . ALA B 1 60 ? 4.379 -13.836 -15.586 1 98.81 60 ALA B C 1
ATOM 3254 O O . ALA B 1 60 ? 5.176 -13.172 -14.914 1 98.81 60 ALA B O 1
ATOM 3255 N N . ALA B 1 61 ? 3.164 -13.461 -15.781 1 98.38 61 ALA B N 1
ATOM 3256 C CA . ALA B 1 61 ? 2.479 -12.383 -15.07 1 98.38 61 ALA B CA 1
ATOM 3257 C C . ALA B 1 61 ? 1.264 -12.922 -14.312 1 98.38 61 ALA B C 1
ATOM 3259 O O . ALA B 1 61 ? 1.01 -14.125 -14.305 1 98.38 61 ALA B O 1
ATOM 3260 N N . GLY B 1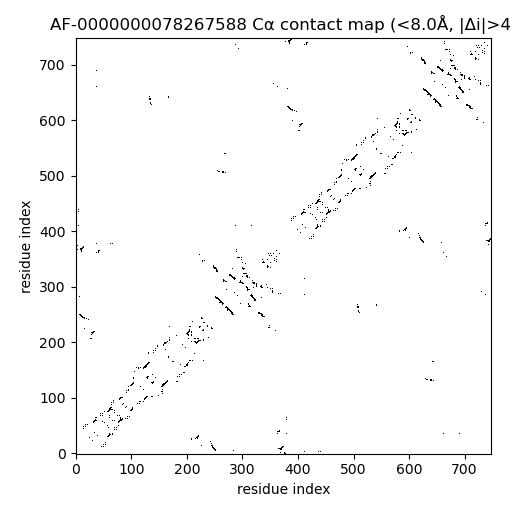 62 ? 0.603 -12.016 -13.609 1 98.12 62 GLY B N 1
ATOM 3261 C CA . GLY B 1 62 ? -0.511 -12.445 -12.781 1 98.12 62 GLY B CA 1
ATOM 3262 C C . GLY B 1 62 ? -1.82 -12.539 -13.547 1 98.12 62 GLY B C 1
ATOM 3263 O O . GLY B 1 62 ? -2.152 -13.594 -14.094 1 98.12 62 GLY B O 1
ATOM 3264 N N . THR B 1 63 ? -2.5 -11.453 -13.758 1 98.06 63 THR B N 1
ATOM 3265 C CA . THR B 1 63 ? -3.789 -11.398 -14.438 1 98.06 63 THR B CA 1
ATOM 3266 C C . THR B 1 63 ? -3.602 -11.43 -15.953 1 98.06 63 THR B C 1
ATOM 3268 O O . THR B 1 63 ? -2.502 -11.188 -16.453 1 98.06 63 THR B O 1
ATOM 3271 N N . VAL B 1 64 ? -4.707 -11.719 -16.656 1 98.5 64 VAL B N 1
ATOM 3272 C CA . VAL B 1 64 ? -4.684 -11.703 -18.109 1 98.5 64 VAL B CA 1
ATOM 3273 C C . VAL B 1 64 ? -4.344 -10.297 -18.609 1 98.5 64 VAL B C 1
ATOM 3275 O O . VAL B 1 64 ? -3.582 -10.133 -19.562 1 98.5 64 VAL B O 1
ATOM 3278 N N . GLY B 1 65 ? -4.871 -9.305 -17.938 1 97.62 65 GLY B N 1
ATOM 3279 C CA . GLY B 1 65 ? -4.551 -7.934 -18.297 1 97.62 65 GLY B CA 1
ATOM 3280 C C . GLY B 1 65 ? -3.072 -7.617 -18.203 1 97.62 65 GLY B C 1
ATOM 3281 O O . GLY B 1 65 ? -2.504 -6.984 -19.094 1 97.62 65 GLY B O 1
ATOM 3282 N N . GLU B 1 66 ? -2.504 -8.023 -17.125 1 97.44 66 GLU B N 1
ATOM 3283 C CA . GLU B 1 66 ? -1.071 -7.82 -16.938 1 97.44 66 GLU B CA 1
ATOM 3284 C C . GLU B 1 66 ? -0.263 -8.586 -17.984 1 97.44 66 GLU B C 1
ATOM 3286 O O . GLU B 1 66 ? 0.752 -8.086 -18.469 1 97.44 66 GLU B O 1
ATOM 3291 N N . ALA B 1 67 ? -0.659 -9.773 -18.25 1 98.56 67 ALA B N 1
ATOM 3292 C CA . ALA B 1 67 ? -0.009 -10.578 -19.281 1 98.56 67 ALA B CA 1
ATOM 3293 C C . ALA B 1 67 ? -0.092 -9.898 -20.641 1 98.56 67 ALA B C 1
ATOM 3295 O O . ALA B 1 67 ? 0.841 -9.984 -21.438 1 98.56 67 ALA B O 1
ATOM 3296 N N . ALA B 1 68 ? -1.218 -9.258 -20.891 1 98.25 68 ALA B N 1
ATOM 3297 C CA . ALA B 1 68 ? -1.377 -8.531 -22.156 1 98.25 68 ALA B CA 1
ATOM 3298 C C . ALA B 1 68 ? -0.354 -7.402 -22.266 1 98.25 68 ALA B C 1
ATOM 3300 O O . ALA B 1 68 ? 0.246 -7.203 -23.312 1 98.25 68 ALA B O 1
ATOM 3301 N N . VAL B 1 69 ? -0.151 -6.711 -21.172 1 97.5 69 VAL B N 1
ATOM 3302 C CA . VAL B 1 69 ? 0.852 -5.648 -21.141 1 97.5 69 VAL B CA 1
ATOM 3303 C C . VAL B 1 69 ? 2.234 -6.238 -21.406 1 97.5 69 VAL B C 1
ATOM 3305 O O . VAL B 1 69 ? 3.033 -5.66 -22.141 1 97.5 69 VAL B O 1
ATOM 3308 N N . LEU B 1 70 ? 2.506 -7.324 -20.75 1 98.06 70 LEU B N 1
ATOM 3309 C CA . LEU B 1 70 ? 3.773 -8.016 -20.953 1 98.06 70 LEU B CA 1
ATOM 3310 C C . LEU B 1 70 ? 3.953 -8.406 -22.422 1 98.06 70 LEU B C 1
ATOM 3312 O O . LEU B 1 70 ? 5.02 -8.195 -22.984 1 98.06 70 LEU B O 1
ATOM 3316 N N . LYS B 1 71 ? 2.92 -8.961 -23.047 1 98.06 71 LYS B N 1
ATOM 3317 C CA . LYS B 1 71 ? 2.953 -9.359 -24.453 1 98.06 71 LYS B CA 1
ATOM 3318 C C . LYS B 1 71 ? 3.201 -8.164 -25.359 1 98.06 71 LYS B C 1
ATOM 3320 O O . LYS B 1 71 ? 3.906 -8.273 -26.359 1 98.06 71 LYS B O 1
ATOM 3325 N N . ASP B 1 72 ? 2.596 -7.035 -25.016 1 97.06 72 ASP B N 1
ATOM 3326 C CA . ASP B 1 72 ? 2.791 -5.805 -25.781 1 97.06 72 ASP B CA 1
ATOM 3327 C C . ASP B 1 72 ? 4.223 -5.297 -25.641 1 97.06 72 ASP B C 1
ATOM 3329 O O . ASP B 1 72 ? 4.77 -4.695 -26.562 1 97.06 72 ASP B O 1
ATOM 3333 N N . THR B 1 73 ? 4.816 -5.527 -24.516 1 97.38 73 THR B N 1
ATOM 3334 C CA . THR B 1 73 ? 6.156 -5.039 -24.203 1 97.38 73 THR B CA 1
ATOM 3335 C C . THR B 1 73 ? 7.215 -5.891 -24.906 1 97.38 73 THR B C 1
ATOM 3337 O O . THR B 1 73 ? 8.172 -5.359 -25.469 1 97.38 73 THR B O 1
ATOM 3340 N N . VAL B 1 74 ? 7.016 -7.219 -24.781 1 98.06 74 VAL B N 1
ATOM 3341 C CA . VAL B 1 74 ? 7.902 -8.172 -25.422 1 98.06 74 VAL B CA 1
ATOM 3342 C C . VAL B 1 74 ? 7.082 -9.164 -26.25 1 98.06 74 VAL B C 1
ATOM 3344 O O . VAL B 1 74 ? 6.887 -10.312 -25.844 1 98.06 74 VAL B O 1
ATOM 3347 N N . PRO B 1 75 ? 6.77 -8.867 -27.469 1 97.62 75 PRO B N 1
ATOM 3348 C CA . PRO B 1 75 ? 5.852 -9.672 -28.281 1 97.62 75 PRO B CA 1
ATOM 3349 C C . PRO B 1 75 ? 6.402 -11.07 -28.578 1 97.62 75 PRO B C 1
ATOM 3351 O O . PRO B 1 75 ? 5.629 -12.008 -28.781 1 97.62 75 PRO B O 1
ATOM 3354 N N . GLU B 1 76 ? 7.684 -11.234 -28.531 1 98.06 76 GLU B N 1
ATOM 3355 C CA . GLU B 1 76 ? 8.305 -12.5 -28.906 1 98.06 76 GLU B CA 1
ATOM 3356 C C . GLU B 1 76 ? 8.305 -13.484 -27.75 1 98.06 76 GLU B C 1
ATOM 3358 O O . GLU B 1 76 ? 8.523 -14.68 -27.938 1 98.06 76 GLU B O 1
ATOM 3363 N N . ALA B 1 77 ? 8.07 -13.031 -26.594 1 98.25 77 ALA B N 1
ATOM 3364 C CA . ALA B 1 77 ? 8.125 -13.898 -25.406 1 98.25 77 ALA B CA 1
ATOM 3365 C C . ALA B 1 77 ? 6.875 -14.766 -25.312 1 98.25 77 ALA B C 1
ATOM 3367 O O . ALA B 1 77 ? 5.777 -14.328 -25.672 1 98.25 77 ALA B O 1
ATOM 3368 N N . GLU B 1 78 ? 7.055 -16.031 -24.953 1 98.69 78 GLU B N 1
ATOM 3369 C CA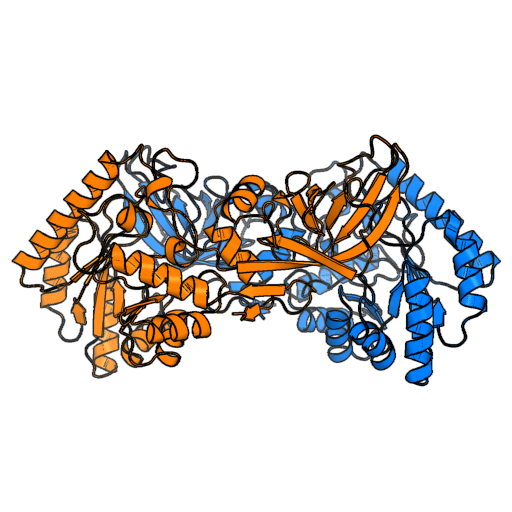 . GLU B 1 78 ? 5.914 -16.797 -24.438 1 98.69 78 GLU B CA 1
ATOM 3370 C C . GLU B 1 78 ? 5.449 -16.25 -23.094 1 98.69 78 GLU B C 1
ATOM 3372 O O . GLU B 1 78 ? 6.234 -16.188 -22.141 1 98.69 78 GLU B O 1
ATOM 3377 N N . VAL B 1 79 ? 4.195 -15.82 -23 1 98.75 79 VAL B N 1
ATOM 3378 C CA . VAL B 1 79 ? 3.709 -15.164 -21.797 1 98.75 79 VAL B CA 1
ATOM 3379 C C . VAL B 1 79 ? 2.656 -16.031 -21.109 1 98.75 79 VAL B C 1
ATOM 3381 O O . VAL B 1 79 ? 1.718 -16.5 -21.766 1 98.75 79 VAL B O 1
ATOM 3384 N N . ILE B 1 80 ? 2.85 -16.25 -19.828 1 98.88 80 ILE B N 1
ATOM 3385 C CA . ILE B 1 80 ? 1.94 -17.062 -19.016 1 98.88 80 ILE B CA 1
ATOM 3386 C C . ILE B 1 80 ? 1.133 -16.156 -18.094 1 98.88 80 ILE B C 1
ATOM 3388 O O . ILE B 1 80 ? 1.69 -15.281 -17.422 1 98.88 80 ILE B O 1
ATOM 3392 N N . SER B 1 81 ? -0.17 -16.312 -18.047 1 98.69 81 SER B N 1
ATOM 3393 C CA . SER B 1 81 ? -1.017 -15.68 -17.047 1 98.69 81 SER B CA 1
ATOM 3394 C C . SER B 1 81 ? -1.307 -16.641 -15.891 1 98.69 81 SER B C 1
ATOM 3396 O O . SER B 1 81 ? -2.08 -17.594 -16.047 1 98.69 81 SER B O 1
ATOM 3398 N N . LEU B 1 82 ? -0.799 -16.297 -14.742 1 98.56 82 LEU B N 1
ATOM 3399 C CA . LEU B 1 82 ? -0.801 -17.234 -13.625 1 98.56 82 LEU B CA 1
ATOM 3400 C C . LEU B 1 82 ? -2.176 -17.297 -12.961 1 98.56 82 LEU B C 1
ATOM 3402 O O . LEU B 1 82 ? -2.537 -18.297 -12.352 1 98.56 82 LEU B O 1
ATOM 3406 N N . LEU B 1 83 ? -2.963 -16.266 -13.047 1 98.06 83 LEU B N 1
ATOM 3407 C CA . LEU B 1 83 ? -4.297 -16.266 -12.453 1 98.06 83 LEU B CA 1
ATOM 3408 C C . LEU B 1 83 ? -5.324 -16.828 -13.43 1 98.06 83 LEU B C 1
ATOM 3410 O O . LEU B 1 83 ? -6.43 -17.188 -13.031 1 98.06 83 LEU B O 1
ATOM 3414 N N . GLY B 1 84 ? -4.98 -16.812 -14.75 1 98.06 84 GLY B N 1
ATOM 3415 C CA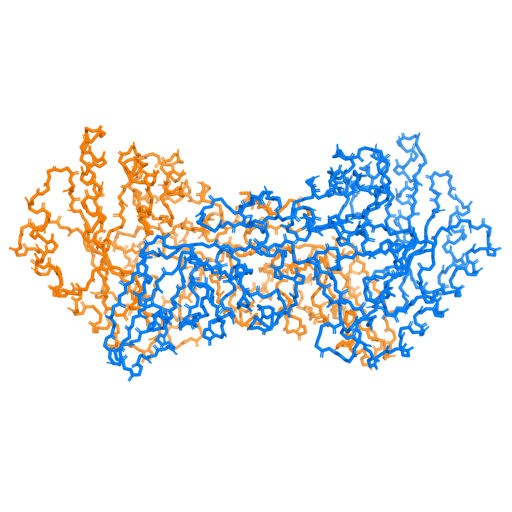 . GLY B 1 84 ? -5.906 -17.281 -15.766 1 98.06 84 GLY B CA 1
ATOM 3416 C C . GLY B 1 84 ? -7.078 -16.344 -15.984 1 98.06 84 GLY B C 1
ATOM 3417 O O . GLY B 1 84 ? -7.207 -15.336 -15.297 1 98.06 84 GLY B O 1
ATOM 3418 N N . PRO B 1 85 ? -7.902 -16.703 -16.984 1 98.12 85 PRO B N 1
ATOM 3419 C CA . PRO B 1 85 ? -9.062 -15.859 -17.297 1 98.12 85 PRO B CA 1
ATOM 3420 C C . PRO B 1 85 ? -10.195 -16.016 -16.281 1 98.12 85 PRO B C 1
ATOM 3422 O O . PRO B 1 85 ? -10.445 -17.125 -15.797 1 98.12 85 PRO B O 1
ATOM 3425 N N . LEU B 1 86 ? -10.875 -14.914 -16 1 96.69 86 LEU B N 1
ATOM 3426 C CA . LEU B 1 86 ? -11.906 -14.938 -14.969 1 96.69 86 LEU B CA 1
ATOM 3427 C C . LEU B 1 86 ? -13.234 -14.414 -15.516 1 96.69 86 LEU B C 1
ATOM 3429 O O . LEU B 1 86 ? -14.281 -14.633 -14.906 1 96.69 86 LEU B O 1
ATOM 3433 N N . ASP B 1 87 ? -13.195 -13.672 -16.609 1 95.5 87 ASP B N 1
ATOM 3434 C CA . ASP B 1 87 ? -14.406 -13.125 -17.219 1 95.5 87 ASP B CA 1
ATOM 3435 C C . ASP B 1 87 ? -14.312 -13.125 -18.734 1 95.5 87 ASP B C 1
ATOM 3437 O O . ASP B 1 87 ? -13.305 -13.547 -19.312 1 95.5 87 ASP B O 1
ATOM 3441 N N . ALA B 1 88 ? -15.367 -12.688 -19.391 1 96.25 88 ALA B N 1
ATOM 3442 C CA . ALA B 1 88 ? -15.453 -12.758 -20.859 1 96.25 88 ALA B CA 1
ATOM 3443 C C . ALA B 1 88 ? -14.32 -11.984 -21.516 1 96.25 88 ALA B C 1
ATOM 3445 O O . ALA B 1 88 ? -13.766 -12.422 -22.516 1 96.25 88 ALA B O 1
ATOM 3446 N N . GLY B 1 89 ? -14.016 -10.836 -20.938 1 97.06 89 GLY B N 1
ATOM 3447 C CA . GLY B 1 89 ? -12.906 -10.047 -21.469 1 97.06 89 GLY B CA 1
ATOM 3448 C C . GLY B 1 89 ? -11.578 -10.766 -21.391 1 97.06 89 GLY B C 1
ATOM 3449 O O . GLY B 1 89 ? -10.781 -10.711 -22.328 1 97.06 89 GLY B O 1
ATOM 3450 N N . ASP B 1 90 ? -11.344 -11.422 -20.328 1 98.12 90 ASP B N 1
ATOM 3451 C CA . ASP B 1 90 ? -10.117 -12.195 -20.156 1 98.12 90 ASP B CA 1
ATOM 3452 C C . ASP B 1 90 ? -10.023 -13.305 -21.203 1 98.12 90 ASP B C 1
ATOM 3454 O O . ASP B 1 90 ? -8.969 -13.508 -21.812 1 98.12 90 ASP B O 1
ATOM 3458 N N . TYR B 1 91 ? -11.133 -14.055 -21.344 1 98.44 91 TYR B N 1
ATOM 3459 C CA . TYR B 1 91 ? -11.133 -15.164 -22.281 1 98.44 91 TYR B CA 1
ATOM 3460 C C . TYR B 1 91 ? -10.828 -14.688 -23.688 1 98.44 91 TYR B C 1
ATOM 3462 O O . TYR B 1 91 ? -10.023 -15.297 -24.406 1 98.44 91 TYR B O 1
ATOM 3470 N N . ALA B 1 92 ? -11.453 -13.609 -24.078 1 98.25 92 ALA B N 1
ATOM 3471 C CA . ALA B 1 92 ? -11.195 -13.039 -25.391 1 98.25 92 ALA B CA 1
ATOM 3472 C C . ALA B 1 92 ? -9.742 -12.594 -25.531 1 98.25 92 ALA B C 1
ATOM 3474 O O . ALA B 1 92 ? -9.102 -12.844 -26.547 1 98.25 92 ALA B O 1
ATOM 3475 N N . CYS B 1 93 ? -9.234 -11.953 -24.5 1 98.19 93 CYS B N 1
ATOM 3476 C CA . CYS B 1 93 ? -7.887 -11.406 -24.5 1 98.19 93 CYS B CA 1
ATOM 3477 C C . CYS B 1 93 ? -6.848 -12.516 -24.625 1 98.19 93 CYS B C 1
ATOM 3479 O O . CYS B 1 93 ? -5.879 -12.383 -25.375 1 98.19 93 CYS B O 1
ATOM 3481 N N . VAL B 1 94 ? -7.059 -13.555 -23.906 1 98.31 94 VAL B N 1
ATOM 3482 C CA . VAL B 1 94 ? -6.164 -14.703 -23.953 1 98.31 94 VAL B CA 1
ATOM 3483 C C . VAL B 1 94 ? -6.039 -15.211 -25.391 1 98.31 94 VAL B C 1
ATOM 3485 O O . VAL B 1 94 ? -4.938 -15.5 -25.859 1 98.31 94 VAL B O 1
ATOM 3488 N N . CYS B 1 95 ? -7.148 -15.328 -26.078 1 97.75 95 CYS B N 1
ATOM 3489 C CA . CYS B 1 95 ? -7.188 -15.836 -27.453 1 97.75 95 CYS B CA 1
ATOM 3490 C C . CYS B 1 95 ? -6.574 -14.836 -28.422 1 97.75 95 CYS B C 1
ATOM 3492 O O . CYS B 1 95 ? -5.812 -15.219 -29.312 1 97.75 95 CYS B O 1
ATOM 3494 N N . GLU B 1 96 ? -6.844 -13.586 -28.156 1 96.31 96 GLU B N 1
ATOM 3495 C CA . GLU B 1 96 ? -6.43 -12.531 -29.078 1 96.31 96 GLU B CA 1
ATOM 3496 C C . GLU B 1 96 ? -4.93 -12.273 -28.984 1 96.31 96 GLU B C 1
ATOM 3498 O O . GLU B 1 96 ? -4.289 -11.922 -29.969 1 96.31 96 GLU B O 1
ATOM 3503 N N . ARG B 1 97 ? -4.332 -12.438 -27.828 1 96.38 97 ARG B N 1
ATOM 3504 C CA . ARG B 1 97 ? -2.955 -12.008 -27.609 1 96.38 97 ARG B CA 1
ATOM 3505 C C . ARG B 1 97 ? -2.016 -13.203 -27.516 1 96.38 97 ARG B C 1
ATOM 3507 O O . ARG B 1 97 ? -0.826 -13.047 -27.234 1 96.38 97 ARG B O 1
ATOM 3514 N N . ASP B 1 98 ? -2.518 -14.406 -27.703 1 95.94 98 ASP B N 1
ATOM 3515 C CA . ASP B 1 98 ? -1.714 -15.625 -27.625 1 95.94 98 ASP B CA 1
ATOM 3516 C C . ASP B 1 98 ? -1.037 -15.75 -26.266 1 95.94 98 ASP B C 1
ATOM 3518 O O . ASP B 1 98 ? 0.184 -15.898 -26.188 1 95.94 98 ASP B O 1
ATOM 3522 N N . ILE B 1 99 ? -1.782 -15.609 -25.234 1 98.56 99 ILE B N 1
ATOM 3523 C CA . ILE B 1 99 ? -1.331 -15.773 -23.859 1 98.56 99 ILE B CA 1
ATOM 3524 C C . ILE B 1 99 ? -1.58 -17.203 -23.391 1 98.56 99 ILE B C 1
ATOM 3526 O O . ILE B 1 99 ? -2.652 -17.766 -23.641 1 98.56 99 ILE B O 1
ATOM 3530 N N . VAL B 1 100 ? -0.542 -17.875 -22.859 1 98.75 100 VAL B N 1
ATOM 3531 C CA . VAL B 1 100 ? -0.747 -19.172 -22.219 1 98.75 100 VAL B CA 1
ATOM 3532 C C . VAL B 1 100 ? -1.424 -18.969 -20.859 1 98.75 100 VAL B C 1
ATOM 3534 O O . VAL B 1 100 ? -0.821 -18.438 -19.938 1 98.75 100 VAL B O 1
ATOM 3537 N N . ALA B 1 101 ? -2.623 -19.438 -20.734 1 98.12 101 ALA B N 1
ATOM 3538 C CA . ALA B 1 101 ? -3.383 -19.156 -19.516 1 98.12 101 ALA B CA 1
ATOM 3539 C C . ALA B 1 101 ? -3.389 -20.359 -18.578 1 98.12 101 ALA B C 1
ATOM 3541 O O . ALA B 1 101 ? -3.541 -21.5 -19.031 1 98.12 101 ALA B O 1
ATOM 3542 N N . PHE B 1 102 ? -3.174 -20.062 -17.312 1 98.62 102 PHE B N 1
ATOM 3543 C CA . PHE B 1 102 ? -3.416 -21.094 -16.312 1 98.62 102 PHE B CA 1
ATOM 3544 C C . PHE B 1 102 ? -4.891 -21.453 -16.266 1 98.62 102 PHE B C 1
ATOM 3546 O O . PHE B 1 102 ? -5.758 -20.578 -16.25 1 98.62 102 PHE B O 1
ATOM 3553 N N . VAL B 1 103 ? -5.156 -22.734 -16.234 1 98.62 103 VAL B N 1
ATOM 3554 C CA . VAL B 1 103 ? -6.516 -23.266 -16.125 1 98.62 103 VAL B CA 1
ATOM 3555 C C . VAL B 1 103 ? -6.57 -24.328 -15.031 1 98.62 103 VAL B C 1
ATOM 3557 O O . VAL B 1 103 ? -5.734 -25.234 -15 1 98.62 103 VAL B O 1
ATOM 3560 N N . GLY B 1 104 ? -7.516 -24.141 -14.141 1 98.06 104 GLY B N 1
ATOM 3561 C CA . GLY B 1 104 ? -7.629 -25.062 -13.016 1 98.06 104 GLY B CA 1
ATOM 3562 C C . GLY B 1 104 ? -9.039 -25.562 -12.805 1 98.06 104 GLY B C 1
ATOM 3563 O O . GLY B 1 104 ? -9.359 -26.109 -11.742 1 98.06 104 GLY B O 1
ATOM 3564 N N . ALA B 1 105 ? -9.93 -25.344 -13.797 1 97.44 105 ALA B N 1
ATOM 3565 C CA . ALA B 1 105 ? -11.32 -25.797 -13.75 1 97.44 105 ALA B CA 1
ATOM 3566 C C . ALA B 1 105 ? -11.812 -26.172 -15.141 1 97.44 105 ALA B C 1
ATOM 3568 O O . ALA B 1 105 ? -11.469 -25.516 -16.125 1 97.44 105 ALA B O 1
ATOM 3569 N N . THR B 1 106 ? -12.641 -27.219 -15.172 1 97.5 106 THR B N 1
ATOM 3570 C CA . THR B 1 106 ? -13.18 -27.703 -16.438 1 97.5 106 THR B CA 1
ATOM 3571 C C . THR B 1 106 ? -13.961 -26.594 -17.156 1 97.5 106 THR B C 1
ATOM 3573 O O . THR B 1 106 ? -13.883 -26.469 -18.375 1 97.5 106 THR B O 1
ATOM 3576 N N . GLU B 1 107 ? -14.664 -25.844 -16.391 1 96.75 107 GLU B N 1
ATOM 3577 C CA . GLU B 1 107 ? -15.438 -24.75 -16.969 1 96.75 107 GLU B CA 1
ATOM 3578 C C . GLU B 1 107 ? -14.547 -23.766 -17.734 1 96.75 107 GLU B C 1
ATOM 3580 O O . GLU B 1 107 ? -14.945 -23.234 -18.766 1 96.75 107 GLU B O 1
ATOM 3585 N N . GLN B 1 108 ? -13.414 -23.5 -17.281 1 98.06 108 GLN B N 1
ATOM 3586 C CA . GLN B 1 108 ? -12.477 -22.609 -17.953 1 98.06 108 GLN B CA 1
ATOM 3587 C C . GLN B 1 108 ? -12.062 -23.172 -19.312 1 98.06 108 GLN B C 1
ATOM 3589 O O . GLN B 1 108 ? -11.945 -22.438 -20.281 1 98.06 108 GLN B O 1
ATOM 3594 N N . LEU B 1 109 ? -11.812 -24.484 -19.328 1 98.5 109 LEU B N 1
ATOM 3595 C CA . LEU B 1 109 ? -11.453 -25.141 -20.578 1 98.5 109 LEU B CA 1
ATOM 3596 C C . LEU B 1 109 ? -12.562 -24.984 -21.625 1 98.5 109 LEU B C 1
ATOM 3598 O O . LEU B 1 109 ? -12.297 -24.656 -22.781 1 98.5 109 LEU B O 1
ATOM 3602 N N . LEU B 1 110 ? -13.766 -25.188 -21.141 1 98.38 110 LEU B N 1
ATOM 3603 C CA . LEU B 1 110 ? -14.906 -25.109 -22.047 1 98.38 110 LEU B CA 1
ATOM 3604 C C . LEU B 1 110 ? -15.117 -23.672 -22.531 1 98.38 110 LEU B C 1
ATOM 3606 O O . LEU B 1 110 ? -15.406 -23.469 -23.719 1 98.38 110 LEU B O 1
ATOM 3610 N N . LEU B 1 111 ? -14.977 -22.734 -21.672 1 98.25 111 LEU B N 1
ATOM 3611 C CA . LEU B 1 111 ? -15.133 -21.328 -22.031 1 98.25 111 LEU B CA 1
ATOM 3612 C C . LEU B 1 111 ? -14.023 -20.891 -22.984 1 98.25 111 LEU B C 1
ATOM 3614 O O . LEU B 1 111 ? -14.266 -20.094 -23.891 1 98.25 111 LEU B O 1
ATOM 3618 N N . LEU B 1 112 ? -12.836 -21.406 -22.797 1 98.62 112 LEU B N 1
ATOM 3619 C CA . LEU B 1 112 ? -11.727 -21.109 -23.703 1 98.62 112 LEU B CA 1
ATOM 3620 C C . LEU B 1 112 ? -11.984 -21.703 -25.078 1 98.62 112 LEU B C 1
ATOM 3622 O O . LEU B 1 112 ? -11.656 -21.094 -26.094 1 98.62 112 LEU B O 1
ATOM 3626 N N . GLU B 1 113 ? -12.516 -22.938 -25.078 1 98.56 113 GLU B N 1
ATOM 3627 C CA . GLU B 1 113 ? -12.875 -23.562 -26.344 1 98.56 113 GLU B CA 1
ATOM 3628 C C . GLU B 1 113 ? -13.82 -22.688 -27.141 1 98.56 113 GLU B C 1
ATOM 3630 O O . GLU B 1 113 ? -13.617 -22.484 -28.344 1 98.56 113 GLU B O 1
ATOM 3635 N N . GLU B 1 114 ? -14.82 -22.203 -26.453 1 98.25 114 GLU B N 1
ATOM 3636 C CA . GLU B 1 114 ? -15.797 -21.328 -27.109 1 98.25 114 GLU B CA 1
ATOM 3637 C C . GLU B 1 114 ? -15.156 -20.047 -27.594 1 98.25 114 GLU B C 1
ATOM 3639 O O . GLU B 1 114 ? -15.375 -19.625 -28.734 1 98.25 114 GLU B O 1
ATOM 3644 N N . ALA B 1 115 ? -14.383 -19.391 -26.766 1 98.19 115 ALA B N 1
ATOM 3645 C CA . ALA B 1 115 ? -13.734 -18.125 -27.109 1 98.19 115 ALA B CA 1
ATOM 3646 C C . ALA B 1 115 ? -12.773 -18.312 -28.281 1 98.19 115 ALA B C 1
ATOM 3648 O O . ALA B 1 115 ? -12.719 -17.484 -29.188 1 98.19 115 ALA B O 1
ATOM 3649 N N . ALA B 1 116 ? -12.039 -19.391 -28.25 1 98.31 116 ALA B N 1
ATOM 3650 C CA . ALA B 1 116 ? -11.07 -19.688 -29.297 1 98.31 116 ALA B CA 1
ATOM 3651 C C . ALA B 1 116 ? -11.758 -19.969 -30.625 1 98.31 116 ALA B C 1
ATOM 3653 O O . ALA B 1 116 ? -11.305 -19.531 -31.672 1 98.31 116 ALA B O 1
ATOM 3654 N N . ARG B 1 117 ? -12.781 -20.734 -30.547 1 97.75 117 ARG B N 1
ATOM 3655 C CA . ARG B 1 117 ? -13.57 -21 -31.734 1 97.75 117 ARG B CA 1
ATOM 3656 C C . ARG B 1 117 ? -14.055 -19.688 -32.375 1 97.75 117 ARG B C 1
ATOM 3658 O O . ARG B 1 117 ? -13.938 -19.516 -33.594 1 97.75 117 ARG B O 1
ATOM 3665 N N . HIS B 1 118 ? -14.586 -18.844 -31.594 1 97 118 HIS B N 1
ATOM 3666 C CA . HIS B 1 118 ? -15.078 -17.547 -32.062 1 97 118 HIS B CA 1
ATOM 3667 C C . HIS B 1 118 ? -13.953 -16.719 -32.688 1 97 118 HIS B C 1
ATOM 3669 O O . HIS B 1 118 ? -14.164 -16.016 -33.656 1 97 118 HIS B O 1
ATOM 3675 N N . ALA B 1 119 ? -12.82 -16.797 -32.094 1 96.44 119 ALA B N 1
ATOM 3676 C CA . ALA B 1 119 ? -11.672 -16.031 -32.562 1 96.44 119 ALA B CA 1
ATOM 3677 C C . ALA B 1 119 ? -10.992 -16.703 -33.75 1 96.44 119 ALA B C 1
ATOM 3679 O O . ALA B 1 119 ? -10.141 -16.109 -34.406 1 96.44 119 ALA B O 1
ATOM 3680 N N . GLY B 1 120 ? -11.281 -17.922 -34.031 1 96.94 120 GLY B N 1
ATOM 3681 C CA . GLY B 1 120 ? -10.688 -18.688 -35.125 1 96.94 120 GLY B CA 1
ATOM 3682 C C . GLY B 1 120 ? -9.242 -19.062 -34.844 1 96.94 120 GLY B C 1
ATOM 3683 O O . GLY B 1 120 ? -8.406 -19 -35.75 1 96.94 120 GLY B O 1
ATOM 3684 N N . THR B 1 121 ? -8.961 -19.359 -33.594 1 97.44 121 THR B N 1
ATOM 3685 C CA . THR B 1 121 ? -7.586 -19.688 -33.25 1 97.44 121 THR B CA 1
ATOM 3686 C C . THR B 1 121 ? -7.555 -20.906 -32.312 1 97.44 121 THR B C 1
ATOM 3688 O O . THR B 1 121 ? -8.602 -21.484 -32 1 97.44 121 THR B O 1
ATOM 3691 N N . THR B 1 122 ? -6.391 -21.438 -32.094 1 97.62 122 THR B N 1
ATOM 3692 C CA . THR B 1 122 ? -6.137 -22.438 -31.047 1 97.62 122 THR B CA 1
ATOM 3693 C C . THR B 1 122 ? -5.352 -21.844 -29.891 1 97.62 122 THR B C 1
ATOM 3695 O O . THR B 1 122 ? -4.312 -21.203 -30.109 1 97.62 122 THR B O 1
ATOM 3698 N N . VAL B 1 123 ? -5.863 -22 -28.75 1 97.94 123 VAL B N 1
ATOM 3699 C CA . VAL B 1 123 ? -5.234 -21.375 -27.594 1 97.94 123 VAL B CA 1
ATOM 3700 C C . VAL B 1 123 ? -4.449 -22.438 -26.812 1 97.94 123 VAL B C 1
ATOM 3702 O O . VAL B 1 123 ? -4.859 -23.594 -26.734 1 97.94 123 VAL B O 1
ATOM 3705 N N . ARG B 1 124 ? -3.238 -22.016 -26.266 1 98.06 124 ARG B N 1
ATOM 3706 C CA . ARG B 1 124 ? -2.426 -22.859 -25.406 1 98.06 124 ARG B CA 1
ATOM 3707 C C . ARG B 1 124 ? -2.771 -22.625 -23.938 1 98.06 124 ARG B C 1
ATOM 3709 O O . ARG B 1 124 ? -3.035 -21.484 -23.531 1 98.06 124 ARG B O 1
ATOM 3716 N N . VAL B 1 125 ? -2.844 -23.703 -23.203 1 98.75 125 VAL B N 1
ATOM 3717 C CA . VAL B 1 125 ? -3.158 -23.562 -21.781 1 98.75 125 VAL B CA 1
ATOM 3718 C C . VAL B 1 125 ? -2.113 -24.297 -20.938 1 98.75 125 VAL B C 1
ATOM 3720 O O . VAL B 1 125 ? -1.445 -25.203 -21.422 1 98.75 125 VAL B O 1
ATOM 3723 N N . ALA B 1 126 ? -1.863 -23.781 -19.766 1 98.88 126 ALA B N 1
ATOM 3724 C CA . ALA B 1 126 ? -1.137 -24.469 -18.703 1 98.88 126 ALA B CA 1
ATOM 3725 C C . ALA B 1 126 ? -2.098 -25.047 -17.672 1 98.88 126 ALA B C 1
ATOM 3727 O O . ALA B 1 126 ? -2.824 -24.297 -17 1 98.88 126 ALA B O 1
ATOM 3728 N N . LEU B 1 127 ? -2.123 -26.328 -17.547 1 98.88 127 LEU B N 1
ATOM 3729 C CA . LEU B 1 127 ? -2.996 -26.984 -16.578 1 98.88 127 LEU B CA 1
ATOM 3730 C C . LEU B 1 127 ? -2.445 -26.828 -15.172 1 98.88 127 LEU B C 1
ATOM 3732 O O . LEU B 1 127 ? -1.336 -27.297 -14.883 1 98.88 127 LEU B O 1
ATOM 3736 N N . LYS B 1 128 ? -3.176 -26.203 -14.375 1 98.81 128 LYS B N 1
ATOM 3737 C CA . LYS B 1 128 ? -2.791 -26.047 -12.977 1 98.81 128 LYS B CA 1
ATOM 3738 C C . LYS B 1 128 ? -3.434 -27.109 -12.094 1 98.81 128 LYS B C 1
ATOM 3740 O O . LYS B 1 128 ? -4.652 -27.281 -12.117 1 98.81 128 LYS B O 1
ATOM 3745 N N . PHE B 1 129 ? -2.65 -27.812 -11.375 1 98.69 129 PHE B N 1
ATOM 3746 C CA . PHE B 1 129 ? -3.141 -28.797 -10.43 1 98.69 129 PHE B CA 1
ATOM 3747 C C . PHE B 1 129 ? -2.746 -28.422 -9 1 98.69 129 PHE B C 1
ATOM 3749 O O . PHE B 1 129 ? -1.654 -27.906 -8.773 1 98.69 129 PHE B O 1
ATOM 3756 N N . ASP B 1 130 ? -3.617 -28.625 -8.109 1 98.06 130 ASP B N 1
ATOM 3757 C CA . ASP B 1 130 ? -3.32 -28.422 -6.699 1 98.06 130 ASP B CA 1
ATOM 3758 C C . ASP B 1 130 ? -2.693 -29.672 -6.086 1 98.06 130 ASP B C 1
ATOM 3760 O O . ASP B 1 130 ? -3.354 -30.719 -5.961 1 98.06 130 ASP B O 1
ATOM 3764 N N . THR B 1 131 ? -1.506 -29.5 -5.617 1 98 131 THR B N 1
ATOM 3765 C CA . THR B 1 131 ? -0.818 -30.656 -5.062 1 98 131 THR B CA 1
ATOM 3766 C C . THR B 1 131 ? -0.695 -30.547 -3.545 1 98 131 THR B C 1
ATOM 3768 O O . THR B 1 131 ? -0.118 -31.422 -2.895 1 98 131 THR B O 1
ATOM 3771 N N . GLY B 1 132 ? -1.256 -29.453 -3.029 1 95.56 132 GLY B N 1
ATOM 3772 C CA . GLY B 1 132 ? -1.136 -29.406 -1.581 1 95.56 132 GLY B CA 1
ATOM 3773 C C . GLY B 1 132 ? -1.408 -28.031 -1.004 1 95.56 132 GLY B C 1
ATOM 3774 O O . GLY B 1 132 ? -1.649 -27.891 0.197 1 95.56 132 GLY B O 1
ATOM 3775 N N . MET B 1 133 ? -1.408 -26.969 -1.75 1 95.38 133 MET B N 1
ATOM 3776 C CA . MET B 1 133 ? -1.604 -25.594 -1.284 1 95.38 133 MET B CA 1
ATOM 3777 C C . MET B 1 133 ? -3.084 -25.297 -1.056 1 95.38 133 MET B C 1
ATOM 3779 O O . MET B 1 133 ? -3.434 -24.328 -0.384 1 95.38 133 MET B O 1
ATOM 3783 N N . ALA B 1 134 ? -3.969 -26.094 -1.621 1 95.38 134 ALA B N 1
ATOM 3784 C CA . ALA B 1 134 ? -5.414 -25.875 -1.566 1 95.38 134 ALA B CA 1
ATOM 3785 C C . ALA B 1 134 ? -5.773 -24.453 -1.979 1 95.38 134 ALA B C 1
ATOM 3787 O O . ALA B 1 134 ? -6.469 -23.75 -1.247 1 95.38 134 ALA B O 1
ATOM 3788 N N . ARG B 1 135 ? -5.328 -24 -3.08 1 93.31 135 ARG B N 1
ATOM 3789 C CA . ARG B 1 135 ? -5.547 -22.656 -3.6 1 93.31 135 ARG B CA 1
ATOM 3790 C C . ARG B 1 135 ? -6.207 -22.703 -4.977 1 93.31 135 ARG B C 1
ATOM 3792 O O . ARG B 1 135 ? -7.434 -22.688 -5.082 1 93.31 135 ARG B O 1
ATOM 3799 N N . LEU B 1 136 ? -5.461 -22.844 -6.059 1 95.06 136 LEU B N 1
ATOM 3800 C CA . LEU B 1 136 ? -6.027 -22.938 -7.398 1 95.06 136 LEU B CA 1
ATOM 3801 C C . LEU B 1 136 ? -5.645 -24.266 -8.055 1 95.06 136 LEU B C 1
ATOM 3803 O O . LEU B 1 136 ? -4.641 -24.875 -7.676 1 95.06 136 LEU B O 1
ATOM 3807 N N . GLY B 1 137 ? -6.523 -24.719 -8.977 1 97.88 137 GLY B N 1
ATOM 3808 C CA . GLY B 1 137 ? -6.133 -25.828 -9.828 1 97.88 137 GLY B CA 1
ATOM 3809 C C . GLY B 1 137 ? -7.035 -27.047 -9.688 1 97.88 137 GLY B C 1
ATOM 3810 O O . GLY B 1 137 ? -7.84 -27.109 -8.75 1 97.88 137 GLY B O 1
ATOM 3811 N N . PHE B 1 138 ? -6.879 -28 -10.547 1 98.25 138 PHE B N 1
ATOM 3812 C CA . PHE B 1 138 ? -7.555 -29.297 -10.492 1 98.25 138 PHE B CA 1
ATOM 3813 C C . PHE B 1 138 ? -7.027 -30.141 -9.336 1 98.25 138 PHE B C 1
ATOM 3815 O O . PHE B 1 138 ? -5.875 -29.984 -8.93 1 98.25 138 PHE B O 1
ATOM 3822 N N . ALA B 1 139 ? -7.895 -30.969 -8.828 1 97.12 139 ALA B N 1
ATOM 3823 C CA . ALA B 1 139 ? -7.41 -31.984 -7.895 1 97.12 139 ALA B CA 1
ATOM 3824 C C . ALA B 1 139 ? -6.547 -33 -8.609 1 97.12 139 ALA B C 1
ATOM 3826 O O . ALA B 1 139 ? -6.715 -33.25 -9.805 1 97.12 139 ALA B O 1
ATOM 3827 N N . PRO B 1 140 ? -5.645 -33.625 -7.848 1 96.94 140 PRO B N 1
ATOM 3828 C CA . PRO B 1 140 ? -4.762 -34.594 -8.477 1 96.94 140 PRO B CA 1
ATOM 3829 C C . PRO B 1 140 ? -5.535 -35.719 -9.148 1 96.94 140 PRO B C 1
ATOM 3831 O O . PRO B 1 140 ? -5.141 -36.188 -10.227 1 96.94 140 PRO B O 1
ATOM 3834 N N . ASP B 1 141 ? -6.656 -36.125 -8.625 1 96.19 141 ASP B N 1
ATOM 3835 C CA . ASP B 1 141 ? -7.391 -37.281 -9.133 1 96.19 141 ASP B CA 1
ATOM 3836 C C . ASP B 1 141 ? -8.266 -36.906 -10.32 1 96.19 141 ASP B C 1
ATOM 3838 O O . ASP B 1 141 ? -8.922 -37.75 -10.922 1 96.19 141 ASP B O 1
ATOM 3842 N N . GLU B 1 142 ? -8.188 -35.625 -10.695 1 97.69 142 GLU B N 1
ATOM 3843 C CA . GLU B 1 142 ? -8.969 -35.156 -11.828 1 97.69 142 GLU B CA 1
ATOM 3844 C C . GLU B 1 142 ? -8.172 -35.25 -13.125 1 97.69 142 GLU B C 1
ATOM 3846 O O . GLU B 1 142 ? -8.695 -34.969 -14.203 1 97.69 142 GLU B O 1
ATOM 3851 N N . ALA B 1 143 ? -6.93 -35.688 -13.078 1 98.25 143 ALA B N 1
ATOM 3852 C CA . ALA B 1 143 ? -6.02 -35.625 -14.219 1 98.25 143 ALA B CA 1
ATOM 3853 C C . ALA B 1 143 ? -6.59 -36.375 -15.414 1 98.25 143 ALA B C 1
ATOM 3855 O O . ALA B 1 143 ? -6.598 -35.844 -16.531 1 98.25 143 ALA B O 1
ATOM 3856 N N . ALA B 1 144 ? -7.086 -37.562 -15.195 1 97.94 144 ALA B N 1
ATOM 3857 C CA . ALA B 1 144 ? -7.641 -38.344 -16.281 1 97.94 144 ALA B CA 1
ATOM 3858 C C . ALA B 1 144 ? -8.867 -37.656 -16.891 1 97.94 144 ALA B C 1
ATOM 3860 O O . ALA B 1 144 ? -9.039 -37.656 -18.109 1 97.94 144 ALA B O 1
ATOM 3861 N N . GLY B 1 145 ? -9.703 -37.188 -16.031 1 98.12 145 GLY B N 1
ATOM 3862 C CA . GLY B 1 145 ? -10.883 -36.469 -16.5 1 98.12 145 GLY B CA 1
ATOM 3863 C C . GLY B 1 145 ? -10.547 -35.219 -17.312 1 98.12 145 GLY B C 1
ATOM 3864 O O . GLY B 1 145 ? -11.227 -34.938 -18.297 1 98.12 145 GLY B O 1
ATOM 3865 N N . VAL B 1 146 ? -9.57 -34.5 -16.875 1 98.56 146 VAL B N 1
ATOM 3866 C CA . VAL B 1 146 ? -9.109 -33.312 -17.609 1 98.56 146 VAL B CA 1
ATOM 3867 C C . VAL B 1 146 ? -8.641 -33.75 -19.016 1 98.56 146 VAL B C 1
ATOM 3869 O O . VAL B 1 146 ? -8.969 -33.094 -20 1 98.56 146 VAL B O 1
ATOM 3872 N N . ALA B 1 147 ? -7.859 -34.844 -19.094 1 98.25 147 ALA B N 1
ATOM 3873 C CA . ALA B 1 147 ? -7.41 -35.344 -20.375 1 98.25 147 ALA B CA 1
ATOM 3874 C C . ALA B 1 147 ? -8.602 -35.719 -21.266 1 98.25 147 ALA B C 1
ATOM 3876 O O . ALA B 1 147 ? -8.594 -35.406 -22.469 1 98.25 147 ALA B O 1
ATOM 3877 N N . ASP B 1 148 ? -9.617 -36.344 -20.641 1 98.06 148 ASP B N 1
ATOM 3878 C CA . ASP B 1 148 ? -10.828 -36.656 -21.375 1 98.06 148 ASP B CA 1
ATOM 3879 C C . ASP B 1 148 ? -11.484 -35.406 -21.953 1 98.06 148 ASP B C 1
ATOM 3881 O O . ASP B 1 148 ? -11.898 -35.406 -23.109 1 98.06 148 ASP B O 1
ATOM 3885 N N . THR B 1 149 ? -11.586 -34.438 -21.125 1 98.19 149 THR B N 1
ATOM 3886 C CA . THR B 1 149 ? -12.172 -33.188 -21.562 1 98.19 149 THR B CA 1
ATOM 3887 C C . THR B 1 149 ? -11.398 -32.594 -22.734 1 98.19 149 THR B C 1
ATOM 3889 O O . THR B 1 149 ? -11.992 -32.188 -23.734 1 98.19 149 THR B O 1
ATOM 3892 N N . LEU B 1 150 ? -10.117 -32.562 -22.656 1 98.19 150 LEU B N 1
ATOM 3893 C CA . LEU B 1 150 ? -9.25 -31.984 -23.672 1 98.19 150 LEU B CA 1
ATOM 3894 C C . LEU B 1 150 ? -9.383 -32.75 -24.984 1 98.19 150 LEU B C 1
ATOM 3896 O O . LEU B 1 150 ? -9.281 -32.156 -26.062 1 98.19 150 LEU B O 1
ATOM 3900 N N . ASP B 1 151 ? -9.57 -34.062 -24.922 1 96.81 151 ASP B N 1
ATOM 3901 C CA . ASP B 1 151 ? -9.727 -34.875 -26.109 1 96.81 151 ASP B CA 1
ATOM 3902 C C . ASP B 1 151 ? -10.93 -34.438 -26.938 1 96.81 151 ASP B C 1
ATOM 3904 O O . ASP B 1 151 ? -10.953 -34.625 -28.156 1 96.81 151 ASP B O 1
ATOM 3908 N N . GLY B 1 152 ? -11.852 -33.844 -26.297 1 96.5 152 GLY B N 1
ATOM 3909 C CA . GLY B 1 152 ? -13.07 -33.438 -26.969 1 96.5 152 GLY B CA 1
ATOM 3910 C C . GLY B 1 152 ? -13.008 -32 -27.453 1 96.5 152 GLY B C 1
ATOM 3911 O O . GLY B 1 152 ? -13.961 -31.5 -28.062 1 96.5 152 GLY B O 1
ATOM 3912 N N . LEU B 1 153 ? -11.93 -31.359 -27.219 1 97.94 153 LEU B N 1
ATOM 3913 C CA . LEU B 1 153 ? -11.797 -29.953 -27.578 1 97.94 153 LEU B CA 1
ATOM 3914 C C . LEU B 1 153 ? -10.914 -29.797 -28.812 1 97.94 153 LEU B C 1
ATOM 3916 O O . LEU B 1 153 ? -9.945 -30.531 -29 1 97.94 153 LEU B O 1
ATOM 3920 N N . GLU B 1 154 ? -11.242 -28.859 -29.656 1 98.06 154 GLU B N 1
ATOM 3921 C CA . GLU B 1 154 ? -10.547 -28.688 -30.922 1 98.06 154 GLU B CA 1
ATOM 3922 C C . GLU B 1 154 ? -9.633 -27.469 -30.891 1 98.06 154 GLU B C 1
ATOM 3924 O O . GLU B 1 154 ? -8.625 -27.422 -31.594 1 98.06 154 GLU B O 1
ATOM 3929 N N . HIS B 1 155 ? -9.977 -26.531 -30.047 1 98.25 155 HIS B N 1
ATOM 3930 C CA . HIS B 1 155 ? -9.305 -25.25 -30.141 1 98.25 155 HIS B CA 1
ATOM 3931 C C . HIS B 1 155 ? -8.492 -24.969 -28.875 1 98.25 155 HIS B C 1
ATOM 3933 O O . HIS B 1 155 ? -7.98 -23.859 -28.703 1 98.25 155 HIS B O 1
ATOM 3939 N N . VAL B 1 156 ? -8.398 -25.875 -27.984 1 98.44 156 VAL B N 1
ATOM 3940 C CA . VAL B 1 156 ? -7.609 -25.734 -26.75 1 98.44 156 VAL B CA 1
ATOM 3941 C C . VAL B 1 156 ? -6.527 -26.812 -26.719 1 98.44 156 VAL B C 1
ATOM 3943 O O . VAL B 1 156 ? -6.82 -28 -26.859 1 98.44 156 VAL B O 1
ATOM 3946 N N . ARG B 1 157 ? -5.32 -26.391 -26.547 1 97.94 157 ARG B N 1
ATOM 3947 C CA . ARG B 1 157 ? -4.188 -27.297 -26.469 1 97.94 157 ARG B CA 1
ATOM 3948 C C . ARG B 1 157 ? -3.428 -27.125 -25.156 1 97.94 157 ARG B C 1
ATOM 3950 O O . ARG B 1 157 ? -2.939 -26.047 -24.859 1 97.94 157 ARG B O 1
ATOM 3957 N N . ALA B 1 158 ? -3.322 -28.188 -24.422 1 98.44 158 ALA B N 1
ATOM 3958 C CA . ALA B 1 158 ? -2.496 -28.156 -23.219 1 98.44 158 ALA B CA 1
ATOM 3959 C C . ALA B 1 158 ? -1.014 -28.25 -23.562 1 98.44 158 ALA B C 1
ATOM 3961 O O . ALA B 1 158 ? -0.581 -29.172 -24.25 1 98.44 158 ALA B O 1
ATOM 3962 N N . THR B 1 159 ? -0.253 -27.266 -23.109 1 98.25 159 THR B N 1
ATOM 3963 C CA . THR B 1 159 ? 1.168 -27.266 -23.438 1 98.25 159 THR B CA 1
ATOM 3964 C C . THR B 1 159 ? 2.016 -27.344 -22.172 1 98.25 159 THR B C 1
ATOM 3966 O O . THR B 1 159 ? 3.219 -27.609 -22.234 1 98.25 159 THR B O 1
ATOM 3969 N N . MET B 1 160 ? 1.436 -27.109 -21 1 98.69 160 MET B N 1
ATOM 3970 C CA . MET B 1 160 ? 2.135 -27.125 -19.719 1 98.69 160 MET B CA 1
ATOM 3971 C C . MET B 1 160 ? 1.253 -27.703 -18.625 1 98.69 160 MET B C 1
ATOM 3973 O O . MET B 1 160 ? 0.025 -27.672 -18.719 1 98.69 160 MET B O 1
ATOM 3977 N N . THR B 1 161 ? 1.827 -28.297 -17.703 1 98.81 161 THR B N 1
ATOM 3978 C CA . THR B 1 161 ? 1.212 -28.672 -16.438 1 98.81 161 THR B CA 1
ATOM 3979 C C . THR B 1 161 ? 2 -28.094 -15.258 1 98.81 161 THR B C 1
ATOM 3981 O O . THR B 1 161 ? 3.225 -28.219 -15.203 1 98.81 161 THR B O 1
ATOM 3984 N N . CYS B 1 162 ? 1.292 -27.453 -14.414 1 98.81 162 CYS B N 1
ATOM 3985 C CA . CYS B 1 162 ? 1.955 -26.703 -13.352 1 98.81 162 CYS B CA 1
ATOM 3986 C C . CYS B 1 162 ? 1.294 -26.969 -12 1 98.81 162 CYS B C 1
ATOM 3988 O O . CYS B 1 162 ? 0.134 -27.391 -11.945 1 98.81 162 CYS B O 1
ATOM 3990 N N . SER B 1 163 ? 2.006 -26.812 -11.008 1 98.62 163 SER B N 1
ATOM 3991 C CA . SER B 1 163 ? 1.552 -26.719 -9.625 1 98.62 163 SER B CA 1
ATOM 3992 C C . SER B 1 163 ? 2.381 -25.703 -8.828 1 98.62 163 SER B C 1
ATOM 3994 O O . SER B 1 163 ? 3.111 -24.906 -9.414 1 98.62 163 SER B O 1
ATOM 3996 N N . HIS B 1 164 ? 2.102 -25.594 -7.578 1 97.94 164 HIS B N 1
ATOM 3997 C CA . HIS B 1 164 ? 2.84 -24.672 -6.719 1 97.94 164 HIS B CA 1
ATOM 3998 C C . HIS B 1 164 ? 3.158 -25.312 -5.371 1 97.94 164 HIS B C 1
ATOM 4000 O O . HIS B 1 164 ? 2.322 -26.016 -4.801 1 97.94 164 HIS B O 1
ATOM 4006 N N . LEU B 1 165 ? 4.316 -25.031 -4.879 1 98.38 165 LEU B N 1
ATOM 4007 C CA . LEU B 1 165 ? 4.777 -25.625 -3.627 1 98.38 165 LEU B CA 1
ATOM 4008 C C . LEU B 1 165 ? 4.449 -24.703 -2.447 1 98.38 165 LEU B C 1
ATOM 4010 O O . LEU B 1 165 ? 4.672 -23.5 -2.508 1 98.38 165 LEU B O 1
ATOM 4014 N N . ALA B 1 166 ? 4.059 -25.297 -1.366 1 97.56 166 ALA B N 1
ATOM 4015 C CA . ALA B 1 166 ? 3.572 -24.547 -0.204 1 97.56 166 ALA B CA 1
ATOM 4016 C C . ALA B 1 166 ? 4.723 -24.156 0.718 1 97.56 166 ALA B C 1
ATOM 4018 O O . ALA B 1 166 ? 4.641 -23.156 1.431 1 97.56 166 ALA B O 1
ATOM 4019 N N . THR B 1 167 ? 5.805 -24.969 0.749 1 98.12 167 THR B N 1
ATOM 4020 C CA . THR B 1 167 ? 6.797 -24.781 1.803 1 98.12 167 THR B CA 1
ATOM 4021 C C . THR B 1 167 ? 8.203 -25.047 1.271 1 98.12 167 THR B C 1
ATOM 4023 O O . THR B 1 167 ? 9.055 -25.594 1.98 1 98.12 167 THR B O 1
ATOM 4026 N N . ALA B 1 168 ? 8.422 -24.75 0.036 1 98.06 168 ALA B N 1
ATOM 4027 C CA . ALA B 1 168 ? 9.703 -25.031 -0.586 1 98.06 168 ALA B CA 1
ATOM 4028 C C . ALA B 1 168 ? 10.828 -24.234 0.068 1 98.06 168 ALA B C 1
ATOM 4030 O O . ALA B 1 168 ? 12.008 -24.547 -0.105 1 98.06 168 ALA B O 1
ATOM 4031 N N . ASP B 1 169 ? 10.477 -23.156 0.778 1 97.56 169 ASP B N 1
ATOM 4032 C CA . ASP B 1 169 ? 11.461 -22.266 1.399 1 97.56 169 ASP B CA 1
ATOM 4033 C C . ASP B 1 169 ? 11.734 -22.672 2.844 1 97.56 169 ASP B C 1
ATOM 4035 O O . ASP B 1 169 ? 12.5 -22.016 3.549 1 97.56 169 ASP B O 1
ATOM 4039 N N . ASP B 1 170 ? 11.117 -23.734 3.336 1 97.94 170 ASP B N 1
ATOM 4040 C CA . ASP B 1 170 ? 11.258 -24.156 4.723 1 97.94 170 ASP B CA 1
ATOM 4041 C C . ASP B 1 170 ? 12.008 -25.484 4.816 1 97.94 170 ASP B C 1
ATOM 4043 O O . ASP B 1 170 ? 11.43 -26.547 4.586 1 97.94 170 ASP B O 1
ATOM 4047 N N . PRO B 1 171 ? 13.258 -25.422 5.285 1 97.81 171 PRO B N 1
ATOM 4048 C CA . PRO B 1 171 ? 14.031 -26.672 5.398 1 97.81 171 PRO B CA 1
ATOM 4049 C C . PRO B 1 171 ? 13.391 -27.672 6.348 1 97.81 171 PRO B C 1
ATOM 4051 O O . PRO B 1 171 ? 13.688 -28.875 6.277 1 97.81 171 PRO B O 1
ATOM 4054 N N . GLY B 1 172 ? 12.547 -27.203 7.195 1 97.69 172 GLY B N 1
ATOM 4055 C CA . GLY B 1 172 ? 11.891 -28.094 8.141 1 97.69 172 GLY B CA 1
ATOM 4056 C C . GLY B 1 172 ? 10.695 -28.812 7.547 1 97.69 172 GLY B C 1
ATOM 4057 O O . GLY B 1 172 ? 10.094 -29.656 8.195 1 97.69 172 GLY B O 1
ATOM 4058 N N . GLN B 1 173 ? 10.367 -28.578 6.293 1 97.88 173 GLN B N 1
ATOM 4059 C CA . GLN B 1 173 ? 9.164 -29.141 5.68 1 97.88 173 GLN B CA 1
ATOM 4060 C C . GLN B 1 173 ? 9.5 -29.859 4.375 1 97.88 173 GLN B C 1
ATOM 4062 O O . GLN B 1 173 ? 8.703 -29.859 3.434 1 97.88 173 GLN B O 1
ATOM 4067 N N . VAL B 1 174 ? 10.656 -30.422 4.293 1 98 174 VAL B N 1
ATOM 4068 C CA . VAL B 1 174 ? 11.148 -31.078 3.086 1 98 174 VAL B CA 1
ATOM 4069 C C . VAL B 1 174 ? 10.234 -32.25 2.723 1 98 174 VAL B C 1
ATOM 4071 O O . VAL B 1 174 ? 9.984 -32.5 1.542 1 98 174 VAL B O 1
ATOM 4074 N N . GLU B 1 175 ? 9.734 -32.969 3.732 1 98.06 175 GLU B N 1
ATOM 4075 C CA . GLU B 1 175 ? 8.883 -34.125 3.479 1 98.06 175 GLU B CA 1
ATOM 4076 C C . GLU B 1 175 ? 7.598 -33.688 2.77 1 98.06 175 GLU B C 1
ATOM 4078 O O . GLU B 1 175 ? 7.133 -34.406 1.862 1 98.06 175 GLU B O 1
ATOM 4083 N N . TYR B 1 176 ? 7.035 -32.625 3.207 1 98.25 176 TYR B N 1
ATOM 4084 C CA . TYR B 1 176 ? 5.805 -32.188 2.57 1 98.25 176 TYR B CA 1
ATOM 4085 C C . TYR B 1 176 ? 6.062 -31.75 1.129 1 98.25 176 TYR B C 1
ATOM 4087 O O . TYR B 1 176 ? 5.234 -32 0.248 1 98.25 176 TYR B O 1
ATOM 4095 N N . VAL B 1 177 ? 7.184 -31.109 0.878 1 98.56 177 VAL B N 1
ATOM 4096 C CA . VAL B 1 177 ? 7.574 -30.734 -0.475 1 98.56 177 VAL B CA 1
ATOM 4097 C C . VAL B 1 177 ? 7.699 -31.969 -1.35 1 98.56 177 VAL B C 1
ATOM 4099 O O . VAL B 1 177 ? 7.215 -32 -2.484 1 98.56 177 VAL B O 1
ATOM 4102 N N . ARG B 1 178 ? 8.305 -32.969 -0.822 1 98.19 178 ARG B N 1
ATOM 4103 C CA . ARG B 1 178 ? 8.453 -34.219 -1.546 1 98.19 178 ARG B CA 1
ATOM 4104 C C . ARG B 1 178 ? 7.098 -34.844 -1.854 1 98.19 178 ARG B C 1
ATOM 4106 O O . ARG B 1 178 ? 6.879 -35.375 -2.953 1 98.19 178 ARG B O 1
ATOM 4113 N N . GLU B 1 179 ? 6.25 -34.781 -0.89 1 98.31 179 GLU B N 1
ATOM 4114 C CA . GLU B 1 179 ? 4.902 -35.312 -1.099 1 98.31 179 GLU B CA 1
ATOM 4115 C C . GLU B 1 179 ? 4.199 -34.562 -2.236 1 98.31 179 GLU B C 1
ATOM 4117 O O . GLU B 1 179 ? 3.537 -35.188 -3.07 1 98.31 179 GLU B O 1
ATOM 4122 N N . GLN B 1 180 ? 4.309 -33.281 -2.283 1 98.56 180 GLN B N 1
ATOM 4123 C CA . GLN B 1 180 ? 3.736 -32.5 -3.385 1 98.56 180 GLN B CA 1
ATOM 4124 C C . GLN B 1 180 ? 4.367 -32.906 -4.715 1 98.56 180 GLN B C 1
ATOM 4126 O O . GLN B 1 180 ? 3.672 -33.031 -5.727 1 98.56 180 GLN B O 1
ATOM 4131 N N . GLY B 1 181 ? 5.688 -33.031 -4.66 1 98.75 181 GLY B N 1
ATOM 4132 C CA . GLY B 1 181 ? 6.387 -33.5 -5.852 1 98.75 181 GLY B CA 1
ATOM 4133 C C . GLY B 1 181 ? 5.902 -34.844 -6.363 1 98.75 181 GLY B C 1
ATOM 4134 O O . GLY B 1 181 ? 5.715 -35.031 -7.566 1 98.75 181 GLY B O 1
ATOM 4135 N N . ASP B 1 182 ? 5.68 -35.781 -5.445 1 98.62 182 ASP B N 1
ATOM 4136 C CA . ASP B 1 182 ? 5.195 -37.125 -5.809 1 98.62 182 ASP B CA 1
ATOM 4137 C C . ASP B 1 182 ? 3.803 -37.031 -6.43 1 98.62 182 ASP B C 1
ATOM 4139 O O . ASP B 1 182 ? 3.521 -37.719 -7.414 1 98.62 182 ASP B O 1
ATOM 4143 N N . ARG B 1 183 ? 2.938 -36.25 -5.848 1 98.56 183 ARG B N 1
ATOM 4144 C CA . ARG B 1 183 ? 1.604 -36.062 -6.41 1 98.56 183 ARG B CA 1
ATOM 4145 C C . ARG B 1 183 ? 1.683 -35.5 -7.82 1 98.56 183 ARG B C 1
ATOM 4147 O O . ARG B 1 183 ? 0.969 -35.938 -8.719 1 98.56 183 ARG B O 1
ATOM 4154 N N . PHE B 1 184 ? 2.584 -34.562 -7.984 1 98.75 184 PHE B N 1
ATOM 4155 C CA . PHE B 1 184 ? 2.756 -33.938 -9.281 1 98.75 184 PHE B CA 1
ATOM 4156 C C . PHE B 1 184 ? 3.238 -34.938 -10.32 1 98.75 184 PHE B C 1
ATOM 4158 O O . PHE B 1 184 ? 2.748 -34.969 -11.453 1 98.75 184 PHE B O 1
ATOM 4165 N N . ALA B 1 185 ? 4.164 -35.719 -9.898 1 98.56 185 ALA B N 1
ATOM 4166 C CA . ALA B 1 185 ? 4.695 -36.75 -10.789 1 98.56 185 ALA B CA 1
ATOM 4167 C C . ALA B 1 185 ? 3.598 -37.719 -11.234 1 98.56 185 ALA B C 1
ATOM 4169 O O . ALA B 1 185 ? 3.568 -38.156 -12.391 1 98.56 185 ALA B O 1
ATOM 4170 N N . ARG B 1 186 ? 2.721 -38.062 -10.328 1 98.5 186 ARG B N 1
ATOM 4171 C CA . ARG B 1 186 ? 1.614 -38.969 -10.664 1 98.5 186 ARG B CA 1
ATOM 4172 C C . ARG B 1 186 ? 0.667 -38.312 -11.664 1 98.5 186 ARG B C 1
ATOM 4174 O O . ARG B 1 186 ? 0.166 -38.969 -12.578 1 98.5 186 ARG B O 1
ATOM 4181 N N . ILE B 1 187 ? 0.419 -37.031 -11.484 1 98.75 187 ILE B N 1
ATOM 4182 C CA . ILE B 1 187 ? -0.417 -36.281 -12.398 1 98.75 187 ILE B CA 1
ATOM 4183 C C . ILE B 1 187 ? 0.195 -36.312 -13.797 1 98.75 187 ILE B C 1
ATOM 4185 O O . ILE B 1 187 ? -0.492 -36.594 -14.781 1 98.75 187 ILE B O 1
ATOM 4189 N N . LEU B 1 188 ? 1.487 -36.031 -13.875 1 98.62 188 LEU B N 1
ATOM 4190 C CA . LEU B 1 188 ? 2.191 -36 -15.156 1 98.62 188 LEU B CA 1
ATOM 4191 C C . LEU B 1 188 ? 2.102 -37.375 -15.844 1 98.62 188 LEU B C 1
ATOM 4193 O O . LEU B 1 188 ? 1.849 -37.438 -17.047 1 98.62 188 LEU B O 1
ATOM 4197 N N . LYS B 1 189 ? 2.348 -38.375 -15.062 1 98.38 189 LYS B N 1
ATOM 4198 C CA . LYS B 1 189 ? 2.273 -39.719 -15.602 1 98.38 189 LYS B CA 1
ATOM 4199 C C . LYS B 1 189 ? 0.903 -40 -16.219 1 98.38 189 LYS B C 1
ATOM 4201 O O . LYS B 1 189 ? 0.807 -40.562 -17.312 1 98.38 189 LYS B O 1
ATOM 4206 N N . THR B 1 190 ? -0.114 -39.625 -15.5 1 98.44 190 THR B N 1
ATOM 4207 C CA . THR B 1 190 ? -1.48 -39.812 -15.977 1 98.44 190 THR B CA 1
ATOM 4208 C C . THR B 1 190 ? -1.713 -39.062 -17.281 1 98.44 190 THR B C 1
ATOM 4210 O O . THR B 1 190 ? -2.266 -39.625 -18.234 1 98.44 190 THR B O 1
ATOM 4213 N N . LEU B 1 191 ? -1.317 -37.812 -17.328 1 98.44 191 LEU B N 1
ATOM 4214 C CA . LEU B 1 191 ? -1.524 -36.969 -18.5 1 98.44 191 LEU B CA 1
ATOM 4215 C C . LEU B 1 191 ? -0.739 -37.5 -19.703 1 98.44 191 LEU B C 1
ATOM 4217 O O . LEU B 1 191 ? -1.26 -37.562 -20.812 1 98.44 191 LEU B O 1
ATOM 4221 N N . HIS B 1 192 ? 0.499 -37.938 -19.453 1 97.69 192 HIS B N 1
ATOM 4222 C CA . HIS B 1 192 ? 1.333 -38.469 -20.516 1 97.69 192 HIS B CA 1
ATOM 4223 C C . HIS B 1 192 ? 0.752 -39.781 -21.047 1 97.69 192 HIS B C 1
ATOM 4225 O O . HIS B 1 192 ? 0.782 -40.031 -22.266 1 97.69 192 HIS B O 1
ATOM 4231 N N . ALA B 1 193 ? 0.314 -40.562 -20.188 1 97.5 193 ALA B N 1
ATOM 4232 C CA . ALA B 1 193 ? -0.288 -41.844 -20.578 1 97.5 193 ALA B CA 1
ATOM 4233 C C . ALA B 1 193 ? -1.496 -41.594 -21.484 1 97.5 193 ALA B C 1
ATOM 4235 O O . ALA B 1 193 ? -1.842 -42.469 -22.297 1 97.5 193 ALA B O 1
ATOM 4236 N N . ARG B 1 194 ? -2.074 -40.469 -21.328 1 96.62 194 ARG B N 1
ATOM 4237 C CA . ARG B 1 194 ? -3.24 -40.125 -22.141 1 96.62 194 ARG B CA 1
ATOM 4238 C C . ARG B 1 194 ? -2.83 -39.406 -23.406 1 96.62 194 ARG B C 1
ATOM 4240 O O . ARG B 1 194 ? -3.68 -38.875 -24.125 1 96.62 194 ARG B O 1
ATOM 4247 N N . GLY B 1 195 ? -1.54 -39.281 -23.688 1 95.81 195 GLY B N 1
ATOM 4248 C CA . GLY B 1 195 ? -1.023 -38.75 -24.938 1 95.81 195 GLY B CA 1
ATOM 4249 C C . GLY B 1 195 ? -0.783 -37.25 -24.906 1 95.81 195 GLY B C 1
ATOM 4250 O O . GLY B 1 195 ? -0.517 -36.656 -25.938 1 95.81 195 GLY B O 1
ATOM 4251 N N . LEU B 1 196 ? -0.944 -36.625 -23.75 1 96.69 196 LEU B N 1
ATOM 4252 C CA . LEU B 1 196 ? -0.682 -35.188 -23.656 1 96.69 196 LEU B CA 1
ATOM 4253 C C . LEU B 1 196 ? 0.81 -34.938 -23.484 1 96.69 196 LEU B C 1
ATOM 4255 O O . LEU B 1 196 ? 1.43 -35.406 -22.531 1 96.69 196 LEU B O 1
ATOM 4259 N N . ASP B 1 197 ? 1.436 -34.25 -24.375 1 94.94 197 ASP B N 1
ATOM 4260 C CA . ASP B 1 197 ? 2.824 -33.812 -24.312 1 94.94 197 ASP B CA 1
ATOM 4261 C C . ASP B 1 197 ? 2.924 -32.438 -23.672 1 94.94 197 ASP B C 1
ATOM 4263 O O . ASP B 1 197 ? 2.855 -31.406 -24.375 1 94.94 197 ASP B O 1
ATOM 4267 N N . VAL B 1 198 ? 3.096 -32.281 -22.438 1 97.88 198 VAL B N 1
ATOM 4268 C CA . VAL B 1 198 ? 3.072 -31.031 -21.688 1 97.88 198 VAL B CA 1
ATOM 4269 C C . VAL B 1 198 ? 4.406 -30.828 -20.969 1 97.88 198 VAL B C 1
ATOM 4271 O O . VAL B 1 198 ? 5.004 -31.781 -20.484 1 97.88 198 VAL B O 1
ATOM 4274 N N . ARG B 1 199 ? 4.941 -29.578 -21.016 1 97.94 199 ARG B N 1
ATOM 4275 C CA . ARG B 1 199 ? 6.047 -29.203 -20.141 1 97.94 199 ARG B CA 1
ATOM 4276 C C . ARG B 1 199 ? 5.598 -29.156 -18.688 1 97.94 199 ARG B C 1
ATOM 4278 O O . ARG B 1 199 ? 4.484 -28.719 -18.391 1 97.94 199 ARG B O 1
ATOM 4285 N N . ALA B 1 200 ? 6.465 -29.625 -17.859 1 98.62 200 ALA B N 1
ATOM 4286 C CA . ALA B 1 200 ? 6.148 -29.641 -16.438 1 98.62 200 ALA B CA 1
ATOM 4287 C C . ALA B 1 200 ? 6.824 -28.484 -15.711 1 98.62 200 ALA B C 1
ATOM 4289 O O . ALA B 1 200 ? 7.996 -28.172 -15.961 1 98.62 200 ALA B O 1
ATOM 4290 N N . SER B 1 201 ? 6.117 -27.781 -14.859 1 98.75 201 SER B N 1
ATOM 4291 C CA . SER B 1 201 ? 6.648 -26.672 -14.078 1 98.75 201 SER B CA 1
ATOM 4292 C C . SER B 1 201 ? 6.168 -26.734 -12.633 1 98.75 201 SER B C 1
ATOM 4294 O O . SER B 1 201 ? 4.965 -26.641 -12.367 1 98.75 201 SER B O 1
ATOM 4296 N N . LEU B 1 202 ? 7.074 -26.828 -11.727 1 98.69 202 LEU B N 1
ATOM 4297 C CA . LEU B 1 202 ? 6.719 -26.953 -10.312 1 98.69 202 LEU B CA 1
ATOM 4298 C C . LEU B 1 202 ? 7.582 -26.047 -9.453 1 98.69 202 LEU B C 1
ATOM 4300 O O . LEU B 1 202 ? 7.102 -25.484 -8.469 1 98.69 202 LEU B O 1
ATOM 4304 N N . ALA B 1 203 ? 8.828 -25.812 -9.844 1 98.56 203 ALA B N 1
ATOM 4305 C CA . ALA B 1 203 ? 9.844 -25.203 -8.992 1 98.56 203 ALA B CA 1
ATOM 4306 C C . ALA B 1 203 ? 9.672 -23.688 -8.938 1 98.56 203 ALA B C 1
ATOM 4308 O O . ALA B 1 203 ? 9.742 -23 -9.969 1 98.56 203 ALA B O 1
ATOM 4309 N N . ASN B 1 204 ? 9.383 -23.219 -7.773 1 98.25 204 ASN B N 1
ATOM 4310 C CA . ASN B 1 204 ? 9.5 -21.797 -7.477 1 98.25 204 ASN B CA 1
ATOM 4311 C C . ASN B 1 204 ? 10.898 -21.438 -6.988 1 98.25 204 ASN B C 1
ATOM 4313 O O . ASN B 1 204 ? 11.812 -22.266 -7.051 1 98.25 204 ASN B O 1
ATOM 4317 N N . SER B 1 205 ? 11.102 -20.203 -6.523 1 98.56 205 SER B N 1
ATOM 4318 C CA . SER B 1 205 ? 12.438 -19.781 -6.102 1 98.56 205 SER B CA 1
ATOM 4319 C C . SER B 1 205 ? 13.016 -20.734 -5.055 1 98.56 205 SER B C 1
ATOM 4321 O O . SER B 1 205 ? 14.156 -21.156 -5.168 1 98.56 205 SER B O 1
ATOM 4323 N N . GLY B 1 206 ? 12.203 -21.031 -4.02 1 98.31 206 GLY B N 1
ATOM 4324 C CA . GLY B 1 206 ? 12.68 -21.953 -2.992 1 98.31 206 GLY B CA 1
ATOM 4325 C C . GLY B 1 206 ? 13.117 -23.297 -3.545 1 98.31 206 GLY B C 1
ATOM 4326 O O . GLY B 1 206 ? 14.172 -23.812 -3.168 1 98.31 206 GLY B O 1
ATOM 4327 N N . ALA B 1 207 ? 12.359 -23.844 -4.449 1 98.62 207 ALA B N 1
ATOM 4328 C CA . ALA B 1 207 ? 12.656 -25.156 -4.996 1 98.62 207 ALA B CA 1
ATOM 4329 C C . ALA B 1 207 ? 13.844 -25.109 -5.945 1 98.62 207 ALA B C 1
ATOM 4331 O O . ALA B 1 207 ? 14.625 -26.062 -6.027 1 98.62 207 ALA B O 1
ATOM 4332 N N . ILE B 1 208 ? 13.984 -24 -6.66 1 98.62 208 ILE B N 1
ATOM 4333 C CA . ILE B 1 208 ? 15.117 -23.859 -7.57 1 98.62 208 ILE B CA 1
ATOM 4334 C C . ILE B 1 208 ? 16.422 -24 -6.797 1 98.62 208 ILE B C 1
ATOM 4336 O O . ILE B 1 208 ? 17.328 -24.703 -7.238 1 98.62 208 ILE B O 1
ATOM 4340 N N . PHE B 1 209 ? 16.453 -23.469 -5.613 1 98.06 209 PHE B N 1
ATOM 4341 C CA . PHE B 1 209 ? 17.688 -23.453 -4.848 1 98.06 209 PHE B CA 1
ATOM 4342 C C . PHE B 1 209 ? 17.75 -24.625 -3.875 1 98.06 209 PHE B C 1
ATOM 4344 O O . PHE B 1 209 ? 18.828 -25.094 -3.531 1 98.06 209 PHE B O 1
ATOM 4351 N N . GLY B 1 210 ? 16.609 -25.141 -3.512 1 98.06 210 GLY B N 1
ATOM 4352 C CA . GLY B 1 210 ? 16.625 -26.062 -2.396 1 98.06 210 GLY B CA 1
ATOM 4353 C C . GLY B 1 210 ? 16.188 -27.469 -2.789 1 98.06 210 GLY B C 1
ATOM 4354 O O . GLY B 1 210 ? 16.422 -28.422 -2.043 1 98.06 210 GLY B O 1
ATOM 4355 N N . HIS B 1 211 ? 15.539 -27.641 -3.906 1 98.06 211 HIS B N 1
ATOM 4356 C CA . HIS B 1 211 ? 14.977 -28.922 -4.316 1 98.06 211 HIS B CA 1
ATOM 4357 C C . HIS B 1 211 ? 15.211 -29.172 -5.805 1 98.06 211 HIS B C 1
ATOM 4359 O O . HIS B 1 211 ? 14.25 -29.281 -6.574 1 98.06 211 HIS B O 1
ATOM 4365 N N . PRO B 1 212 ? 16.484 -29.422 -6.207 1 96.69 212 PRO B N 1
ATOM 4366 C CA . PRO B 1 212 ? 16.812 -29.547 -7.629 1 96.69 212 PRO B CA 1
ATOM 4367 C C . PRO B 1 212 ? 16.078 -30.703 -8.312 1 96.69 212 PRO B C 1
ATOM 4369 O O . PRO B 1 212 ? 15.852 -30.656 -9.523 1 96.69 212 PRO B O 1
ATOM 4372 N N . ASP B 1 213 ? 15.617 -31.672 -7.539 1 97 213 ASP B N 1
ATOM 4373 C CA . ASP B 1 213 ? 14.914 -32.812 -8.094 1 97 213 ASP B CA 1
ATOM 4374 C C . ASP B 1 213 ? 13.516 -32.438 -8.578 1 97 213 ASP B C 1
ATOM 4376 O O . ASP B 1 213 ? 12.859 -33.188 -9.281 1 97 213 ASP B O 1
ATOM 4380 N N . LEU B 1 214 ? 13.094 -31.203 -8.336 1 98.25 214 LEU B N 1
ATOM 4381 C CA . LEU B 1 214 ? 11.742 -30.766 -8.68 1 98.25 214 LEU B CA 1
ATOM 4382 C C . LEU B 1 214 ? 11.773 -29.719 -9.781 1 98.25 214 LEU B C 1
ATOM 4384 O O . LEU B 1 214 ? 10.773 -29.031 -10.016 1 98.25 214 LEU B O 1
ATOM 4388 N N . HIS B 1 215 ? 12.859 -29.531 -10.484 1 98.19 215 HIS B N 1
ATOM 4389 C CA . HIS B 1 215 ? 13.031 -28.469 -11.477 1 98.19 215 HIS B CA 1
ATOM 4390 C C . HIS B 1 215 ? 12.125 -28.688 -12.68 1 98.19 215 HIS B C 1
ATOM 4392 O O . HIS B 1 215 ? 11.586 -27.719 -13.234 1 98.19 215 HIS B O 1
ATOM 4398 N N . HIS B 1 216 ? 11.984 -30.016 -13.109 1 97.88 216 HIS B N 1
ATOM 4399 C CA . HIS B 1 216 ? 11.219 -30.391 -14.289 1 97.88 216 HIS B CA 1
ATOM 4400 C C . HIS B 1 216 ? 11.617 -29.547 -15.5 1 97.88 216 HIS B C 1
ATOM 4402 O O . HIS B 1 216 ? 12.805 -29.281 -15.711 1 97.88 216 HIS B O 1
ATOM 4408 N N . ASP B 1 217 ? 10.664 -29.25 -16.422 1 98.19 217 ASP B N 1
ATOM 4409 C CA . ASP B 1 217 ? 11.008 -28.688 -17.719 1 98.19 217 ASP B CA 1
ATOM 4410 C C . ASP B 1 217 ? 11.133 -27.156 -17.641 1 98.19 217 ASP B C 1
ATOM 4412 O O . ASP B 1 217 ? 11.867 -26.547 -18.422 1 98.19 217 ASP B O 1
ATOM 4416 N N . LEU B 1 218 ? 10.422 -26.516 -16.797 1 98.44 218 LEU B N 1
ATOM 4417 C CA . LEU B 1 218 ? 10.344 -25.078 -16.656 1 98.44 218 LEU B CA 1
ATOM 4418 C C . LEU B 1 218 ? 10.289 -24.672 -15.18 1 98.44 218 LEU B C 1
ATOM 4420 O O . LEU B 1 218 ? 9.547 -25.266 -14.398 1 98.44 218 LEU B O 1
ATOM 4424 N N . GLN B 1 219 ? 11.148 -23.734 -14.742 1 98.69 219 GLN B N 1
ATOM 4425 C CA . GLN B 1 219 ? 11.164 -23.219 -13.375 1 98.69 219 GLN B CA 1
ATOM 4426 C C . GLN B 1 219 ? 10.633 -21.797 -13.312 1 98.69 219 GLN B C 1
ATOM 4428 O O . GLN B 1 219 ? 10.758 -21.031 -14.281 1 98.69 219 GLN B O 1
ATOM 4433 N N . ARG B 1 220 ? 10.055 -21.422 -12.242 1 98.75 220 ARG B N 1
ATOM 4434 C CA . ARG B 1 220 ? 9.414 -20.109 -12.125 1 98.75 220 ARG B CA 1
ATOM 4435 C C . ARG B 1 220 ? 10 -19.328 -10.969 1 98.75 220 ARG B C 1
ATOM 4437 O O . ARG B 1 220 ? 9.383 -19.219 -9.906 1 98.75 220 ARG B O 1
ATOM 4444 N N . PRO B 1 221 ? 11.133 -18.703 -11.18 1 98.75 221 PRO B N 1
ATOM 4445 C CA . PRO B 1 221 ? 11.703 -17.859 -10.133 1 98.75 221 PRO B CA 1
ATOM 4446 C C . PRO B 1 221 ? 10.938 -16.547 -9.953 1 98.75 221 PRO B C 1
ATOM 4448 O O . PRO B 1 221 ? 10.672 -15.844 -10.93 1 98.75 221 PRO B O 1
ATOM 4451 N N . GLY B 1 222 ? 10.555 -16.266 -8.734 1 98.56 222 GLY B N 1
ATOM 4452 C CA . GLY B 1 222 ? 9.953 -14.992 -8.352 1 98.56 222 GLY B CA 1
ATOM 4453 C C . GLY B 1 222 ? 10.859 -14.141 -7.484 1 98.56 222 GLY B C 1
ATOM 4454 O O . GLY B 1 222 ? 11.68 -13.375 -8 1 98.56 222 GLY B O 1
ATOM 4455 N N . ILE B 1 223 ? 10.898 -14.406 -6.148 1 98.75 223 ILE B N 1
ATOM 4456 C CA . ILE B 1 223 ? 11.555 -13.531 -5.176 1 98.75 223 ILE B CA 1
ATOM 4457 C C . ILE B 1 223 ? 13.062 -13.539 -5.41 1 98.75 223 ILE B C 1
ATOM 4459 O O . ILE B 1 223 ? 13.727 -12.523 -5.195 1 98.75 223 ILE B O 1
ATOM 4463 N N . ALA B 1 224 ? 13.617 -14.633 -5.883 1 98.81 224 ALA B N 1
ATOM 4464 C CA . ALA B 1 224 ? 15.055 -14.727 -6.129 1 98.81 224 ALA B CA 1
ATOM 4465 C C . ALA B 1 224 ? 15.492 -13.75 -7.219 1 98.81 224 ALA B C 1
ATOM 4467 O O . ALA B 1 224 ? 16.594 -13.188 -7.156 1 98.81 224 ALA B O 1
ATOM 4468 N N . LEU B 1 225 ? 14.641 -13.539 -8.195 1 98.69 225 LEU B N 1
ATOM 4469 C CA . LEU B 1 225 ? 14.93 -12.586 -9.266 1 98.69 225 LEU B CA 1
ATOM 4470 C C . LEU B 1 225 ? 15.164 -11.188 -8.703 1 98.69 225 LEU B C 1
ATOM 4472 O O . LEU B 1 225 ? 15.953 -10.414 -9.258 1 98.69 225 LEU B O 1
ATOM 4476 N N . TYR B 1 226 ? 14.531 -10.938 -7.605 1 98.88 226 TYR B N 1
ATOM 4477 C CA . TYR B 1 226 ? 14.508 -9.586 -7.066 1 98.88 226 TYR B CA 1
ATOM 4478 C C . TYR B 1 226 ? 15.477 -9.453 -5.891 1 98.88 226 TYR B C 1
ATOM 4480 O O . TYR B 1 226 ? 15.43 -8.469 -5.152 1 98.88 226 TYR B O 1
ATOM 4488 N N . GLY B 1 227 ? 16.281 -10.461 -5.715 1 98.56 227 GLY B N 1
ATOM 4489 C CA . GLY B 1 227 ? 17.359 -10.383 -4.742 1 98.56 227 GLY B CA 1
ATOM 4490 C C . GLY B 1 227 ? 17 -10.992 -3.4 1 98.56 227 GLY B C 1
ATOM 4491 O O . GLY B 1 227 ? 17.797 -10.969 -2.467 1 98.56 227 GLY B O 1
ATOM 4492 N N . GLY B 1 228 ? 15.781 -11.5 -3.283 1 98.38 228 GLY B N 1
ATOM 4493 C CA . GLY B 1 228 ? 15.383 -12.148 -2.043 1 98.38 228 GLY B CA 1
ATOM 4494 C C . GLY B 1 228 ? 15.875 -13.578 -1.936 1 98.38 228 GLY B C 1
ATOM 4495 O O . GLY B 1 228 ? 15.641 -14.391 -2.832 1 98.38 228 GLY B O 1
ATOM 4496 N N . ASN B 1 229 ? 16.578 -13.875 -0.874 1 98.25 229 ASN B N 1
ATOM 4497 C CA . ASN B 1 229 ? 16.953 -15.25 -0.55 1 98.25 229 ASN B CA 1
ATOM 4498 C C . ASN B 1 229 ? 15.789 -16 0.091 1 98.25 229 ASN B C 1
ATOM 4500 O O . ASN B 1 229 ? 15.383 -15.695 1.213 1 98.25 229 ASN B O 1
ATOM 4504 N N . PRO B 1 230 ? 15.242 -17.016 -0.583 1 97.88 230 PRO B N 1
ATOM 4505 C CA . PRO B 1 230 ? 14.094 -17.719 -0.022 1 97.88 230 PRO B CA 1
ATOM 4506 C C . PRO B 1 230 ? 14.398 -18.391 1.314 1 97.88 230 PRO B C 1
ATOM 4508 O O . PRO B 1 230 ? 13.484 -18.75 2.057 1 97.88 230 PRO B O 1
ATOM 4511 N N . PHE B 1 231 ? 15.688 -18.531 1.651 1 98.25 231 PHE B N 1
ATOM 4512 C CA . PHE B 1 231 ? 16.062 -19.281 2.842 1 98.25 231 PHE B CA 1
ATOM 4513 C C . PHE B 1 231 ? 16.672 -18.344 3.895 1 98.25 231 PHE B C 1
ATOM 4515 O O . PHE B 1 231 ? 17.344 -18.812 4.816 1 98.25 231 PHE B O 1
ATOM 4522 N N . HIS B 1 232 ? 16.5 -17.078 3.705 1 97.69 232 HIS B N 1
ATOM 4523 C CA . HIS B 1 232 ? 17.031 -16.141 4.676 1 97.69 232 HIS B CA 1
ATOM 4524 C C . HIS B 1 232 ? 16.641 -16.516 6.098 1 97.69 232 HIS B C 1
ATOM 4526 O O . HIS B 1 232 ? 15.477 -16.797 6.371 1 97.69 232 HIS B O 1
ATOM 4532 N N . GLY B 1 233 ? 17.578 -16.516 6.957 1 97 233 GLY B N 1
ATOM 4533 C CA . GLY B 1 233 ? 17.328 -16.766 8.367 1 97 233 GLY B CA 1
ATOM 4534 C C . GLY B 1 233 ? 17.172 -18.234 8.695 1 97 233 GLY B C 1
ATOM 4535 O O . GLY B 1 233 ? 16.875 -18.594 9.836 1 97 233 GLY B O 1
ATOM 4536 N N . THR B 1 234 ? 17.297 -19.125 7.75 1 97.88 234 THR B N 1
ATOM 4537 C CA . THR B 1 234 ? 17.203 -20.562 7.984 1 97.88 234 THR B CA 1
ATOM 4538 C C . THR B 1 234 ? 18.562 -21.234 7.844 1 97.88 234 THR B C 1
ATOM 4540 O O . THR B 1 234 ? 19.531 -20.594 7.414 1 97.88 234 THR B O 1
ATOM 4543 N N . PRO B 1 235 ? 18.688 -22.531 8.172 1 97.88 235 PRO B N 1
ATOM 4544 C CA . PRO B 1 235 ? 19.953 -23.25 8 1 97.88 235 PRO B CA 1
ATOM 4545 C C . PRO B 1 235 ? 20.344 -23.391 6.539 1 97.88 235 PRO B C 1
ATOM 4547 O O . PRO B 1 235 ? 21.484 -23.766 6.242 1 97.88 235 PRO B O 1
ATOM 4550 N N . TRP B 1 236 ? 19.438 -23.062 5.602 1 98.38 236 TRP B N 1
ATOM 4551 C CA . TRP B 1 236 ? 19.719 -23.219 4.18 1 98.38 236 TRP B CA 1
ATOM 4552 C C . TRP B 1 236 ? 20.062 -21.875 3.545 1 98.38 236 TRP B C 1
ATOM 4554 O O . TRP B 1 236 ? 20.047 -21.75 2.318 1 98.38 236 TRP B O 1
ATOM 4564 N N . GLU B 1 237 ? 20.297 -20.922 4.316 1 97.94 237 GLU B N 1
ATOM 4565 C CA . GLU B 1 237 ? 20.516 -19.562 3.82 1 97.94 237 GLU B CA 1
ATOM 4566 C C . GLU B 1 237 ? 21.641 -19.547 2.779 1 97.94 237 GLU B C 1
ATOM 4568 O O . GLU B 1 237 ? 21.578 -18.781 1.813 1 97.94 237 GLU B O 1
ATOM 4573 N N . GLU B 1 238 ? 22.641 -20.359 2.918 1 97.69 238 GLU B N 1
ATOM 4574 C CA . GLU B 1 238 ? 23.797 -20.391 2.027 1 97.69 238 GLU B CA 1
ATOM 4575 C C . GLU B 1 238 ? 23.406 -20.781 0.611 1 97.69 238 GLU B C 1
ATOM 4577 O O . GLU B 1 238 ? 24.078 -20.438 -0.355 1 97.69 238 GLU B O 1
ATOM 4582 N N . LYS B 1 239 ? 22.297 -21.453 0.434 1 96.56 239 LYS B N 1
ATOM 4583 C CA . LYS B 1 239 ? 21.844 -21.922 -0.871 1 96.56 239 LYS B CA 1
ATOM 4584 C C . LYS B 1 239 ? 21.406 -20.766 -1.753 1 96.56 239 LYS B C 1
ATOM 4586 O O . LYS B 1 239 ? 21.359 -20.875 -2.979 1 96.56 239 LYS B O 1
ATOM 4591 N N . GLY B 1 240 ? 21.031 -19.688 -1.089 1 95.38 240 GLY B N 1
ATOM 4592 C CA . GLY B 1 240 ? 20.562 -18.531 -1.851 1 95.38 240 GLY B CA 1
ATOM 4593 C C . GLY B 1 240 ? 21.531 -17.375 -1.832 1 95.38 240 GLY B C 1
ATOM 4594 O O . GLY B 1 240 ? 21.156 -16.234 -2.107 1 95.38 240 GLY B O 1
ATOM 4595 N N . VAL B 1 241 ? 22.812 -17.625 -1.537 1 95.19 241 VAL B N 1
ATOM 4596 C CA . VAL B 1 241 ? 23.812 -16.578 -1.475 1 95.19 241 VAL B CA 1
ATOM 4597 C C . VAL B 1 241 ? 24.141 -16.094 -2.885 1 95.19 241 VAL B C 1
ATOM 4599 O O . VAL B 1 241 ? 24.094 -16.859 -3.842 1 95.19 241 VAL B O 1
ATOM 4602 N N . GLY B 1 242 ? 24.422 -14.836 -3.053 1 96.94 242 GLY B N 1
ATOM 4603 C CA . GLY B 1 242 ? 24.828 -14.273 -4.328 1 96.94 242 GLY B CA 1
ATOM 4604 C C . GLY B 1 242 ? 23.766 -13.422 -4.984 1 96.94 242 GLY B C 1
ATOM 4605 O O . GLY B 1 242 ? 24.047 -12.656 -5.902 1 96.94 242 GLY B O 1
ATOM 4606 N N . LEU B 1 243 ? 22.562 -13.539 -4.5 1 98.19 243 LEU B N 1
ATOM 4607 C CA . LEU B 1 243 ? 21.469 -12.719 -5.023 1 98.19 243 LEU B CA 1
ATOM 4608 C C . LEU B 1 243 ? 21.672 -11.25 -4.648 1 98.19 243 LEU B C 1
ATOM 4610 O O . LEU B 1 243 ? 22 -10.938 -3.504 1 98.19 243 LEU B O 1
ATOM 4614 N N . LYS B 1 244 ? 21.438 -10.383 -5.598 1 98.12 244 LYS B N 1
ATOM 4615 C CA . LYS B 1 244 ? 21.719 -8.961 -5.43 1 98.12 244 LYS B CA 1
ATOM 4616 C C . LYS B 1 244 ? 20.438 -8.164 -5.191 1 98.12 244 LYS B C 1
ATOM 4618 O O . LYS B 1 244 ? 19.406 -8.438 -5.824 1 98.12 244 LYS B O 1
ATOM 4623 N N . PRO B 1 245 ? 20.531 -7.18 -4.262 1 97.94 245 PRO B N 1
ATOM 4624 C CA . PRO B 1 245 ? 19.375 -6.297 -4.078 1 97.94 245 PRO B CA 1
ATOM 4625 C C . PRO B 1 245 ? 19.031 -5.504 -5.34 1 97.94 245 PRO B C 1
ATOM 4627 O O . PRO B 1 245 ? 19.938 -5.031 -6.039 1 97.94 245 PRO B O 1
ATOM 4630 N N . THR B 1 246 ? 17.75 -5.332 -5.578 1 98.75 246 THR B N 1
ATOM 4631 C CA . THR B 1 246 ? 17.328 -4.73 -6.84 1 98.75 246 THR B CA 1
ATOM 4632 C C . THR B 1 246 ? 16.609 -3.412 -6.594 1 98.75 246 THR B C 1
ATOM 4634 O O . THR B 1 246 ? 16.312 -2.674 -7.535 1 98.75 246 THR B O 1
ATOM 4637 N N . MET B 1 247 ? 16.344 -3.068 -5.355 1 98.81 247 MET B N 1
ATOM 4638 C CA . MET B 1 247 ? 15.492 -1.914 -5.055 1 98.81 247 MET B CA 1
ATOM 4639 C C . MET B 1 247 ? 16.062 -1.121 -3.881 1 98.81 247 MET B C 1
ATOM 4641 O O . MET B 1 247 ? 16.516 -1.702 -2.896 1 98.81 247 MET B O 1
ATOM 4645 N N . GLN B 1 248 ? 16.109 0.122 -3.98 1 98.62 248 GLN B N 1
ATOM 4646 C CA . GLN B 1 248 ? 16.328 1.046 -2.873 1 98.62 248 GLN B CA 1
ATOM 4647 C C . GLN B 1 248 ? 15.227 2.1 -2.807 1 98.62 248 GLN B C 1
ATOM 4649 O O . GLN B 1 248 ? 14.727 2.541 -3.838 1 98.62 248 GLN B O 1
ATOM 4654 N N . VAL B 1 249 ? 14.852 2.502 -1.656 1 98.94 249 VAL B N 1
ATOM 4655 C CA . VAL B 1 249 ? 13.781 3.479 -1.479 1 98.94 249 VAL B CA 1
ATOM 4656 C C . VAL B 1 249 ? 14.227 4.562 -0.502 1 98.94 249 VAL B C 1
ATOM 4658 O O . VAL B 1 249 ? 14.711 4.262 0.591 1 98.94 249 VAL B O 1
ATOM 4661 N N . SER B 1 250 ? 14.094 5.785 -0.909 1 98.81 250 SER B N 1
ATOM 4662 C CA . SER B 1 250 ? 14.539 6.895 -0.072 1 98.81 250 SER B CA 1
ATOM 4663 C C . SER B 1 250 ? 13.539 8.047 -0.118 1 98.81 250 SER B C 1
ATOM 4665 O O . SER B 1 250 ? 12.633 8.062 -0.954 1 98.81 250 SER B O 1
ATOM 4667 N N . SER B 1 251 ? 13.633 8.867 0.819 1 98.56 251 SER B N 1
ATOM 4668 C CA . SER B 1 251 ? 12.984 10.172 0.886 1 98.56 251 SER B CA 1
ATOM 4669 C C . SER B 1 251 ? 13.93 11.234 1.436 1 98.56 251 SER B C 1
ATOM 4671 O O . SER B 1 251 ? 15.117 11.234 1.114 1 98.56 251 SER B O 1
ATOM 4673 N N . ARG B 1 252 ? 13.344 12.242 2.162 1 98.12 252 ARG B N 1
ATOM 4674 C CA . ARG B 1 252 ? 14.203 13.328 2.619 1 98.12 252 ARG B CA 1
ATOM 4675 C C . ARG B 1 252 ? 13.812 13.781 4.023 1 98.12 252 ARG B C 1
ATOM 4677 O O . ARG B 1 252 ? 12.648 13.695 4.41 1 98.12 252 ARG B O 1
ATOM 4684 N N . LEU B 1 253 ? 14.82 14.25 4.738 1 98.19 253 LEU B N 1
ATOM 4685 C CA . LEU B 1 253 ? 14.586 14.938 6 1 98.19 253 LEU B CA 1
ATOM 4686 C C . LEU B 1 253 ? 13.969 16.312 5.762 1 98.19 253 LEU B C 1
ATOM 4688 O O . LEU B 1 253 ? 14.492 17.109 4.973 1 98.19 253 LEU B O 1
ATOM 4692 N N . MET B 1 254 ? 12.875 16.578 6.445 1 97.62 254 MET B N 1
ATOM 4693 C CA . MET B 1 254 ? 12.164 17.828 6.23 1 97.62 254 MET B CA 1
ATOM 4694 C C . MET B 1 254 ? 12.586 18.875 7.262 1 97.62 254 MET B C 1
ATOM 4696 O O . MET B 1 254 ? 12.734 20.047 6.938 1 97.62 254 MET B O 1
ATOM 4700 N N . GLN B 1 255 ? 12.656 18.438 8.492 1 97.25 255 GLN B N 1
ATOM 4701 C CA . GLN B 1 255 ? 12.938 19.344 9.609 1 97.25 255 GLN B CA 1
ATOM 4702 C C . GLN B 1 255 ? 13.656 18.609 10.734 1 97.25 255 GLN B C 1
ATOM 4704 O O . GLN B 1 255 ? 13.523 17.391 10.883 1 97.25 255 GLN B O 1
ATOM 4709 N N . ILE B 1 256 ? 14.492 19.297 11.43 1 97.56 256 ILE B N 1
ATOM 4710 C CA . ILE B 1 256 ? 15.195 18.781 12.602 1 97.56 256 ILE B CA 1
ATOM 4711 C C . ILE B 1 256 ? 14.914 19.672 13.805 1 97.56 256 ILE B C 1
ATOM 4713 O O . ILE B 1 256 ? 14.883 20.906 13.68 1 97.56 256 ILE B O 1
ATOM 4717 N N . ARG B 1 257 ? 14.68 19.062 14.945 1 95.75 257 ARG B N 1
ATOM 4718 C CA . ARG B 1 257 ? 14.477 19.828 16.172 1 95.75 257 ARG B CA 1
ATOM 4719 C C . ARG B 1 257 ? 15.125 19.141 17.359 1 95.75 257 ARG B C 1
ATOM 4721 O O . ARG B 1 257 ? 15.266 17.922 17.375 1 95.75 257 ARG B O 1
ATOM 4728 N N . THR B 1 258 ? 15.555 19.938 18.266 1 96.62 258 THR B N 1
ATOM 4729 C CA . THR B 1 258 ? 15.969 19.438 19.562 1 96.62 258 THR B CA 1
ATOM 4730 C C . THR B 1 258 ? 14.812 19.484 20.562 1 96.62 258 THR B C 1
ATOM 4732 O O . THR B 1 258 ? 14.188 20.531 20.734 1 96.62 258 THR B O 1
ATOM 4735 N N . ILE B 1 259 ? 14.539 18.359 21.188 1 97.38 259 ILE B N 1
ATOM 4736 C CA . ILE B 1 259 ? 13.422 18.328 22.125 1 97.38 259 ILE B CA 1
ATOM 4737 C C . ILE B 1 259 ? 13.945 18.016 23.531 1 97.38 259 ILE B C 1
ATOM 4739 O O . ILE B 1 259 ? 14.914 17.266 23.688 1 97.38 259 ILE B O 1
ATOM 4743 N N . PRO B 1 260 ? 13.375 18.656 24.531 1 96.81 260 PRO B N 1
ATOM 4744 C CA . PRO B 1 260 ? 13.805 18.391 25.906 1 96.81 260 PRO B CA 1
ATOM 4745 C C . PRO B 1 260 ? 13.336 17.031 26.422 1 96.81 260 PRO B C 1
ATOM 4747 O O . PRO B 1 260 ? 12.453 16.406 25.828 1 96.81 260 PRO B O 1
ATOM 4750 N N . ALA B 1 261 ? 13.969 16.609 27.516 1 97.81 261 ALA B N 1
ATOM 4751 C CA . ALA B 1 261 ? 13.484 15.422 28.219 1 97.81 261 ALA B CA 1
ATOM 4752 C C . ALA B 1 261 ? 12.008 15.562 28.578 1 97.81 261 ALA B C 1
ATOM 4754 O O . ALA B 1 261 ? 11.562 16.641 28.984 1 97.81 261 ALA B O 1
ATOM 4755 N N . GLY B 1 262 ? 11.273 14.484 28.297 1 97.75 262 GLY B N 1
ATOM 4756 C CA . GLY B 1 262 ? 9.875 14.492 28.688 1 97.75 262 GLY B CA 1
ATOM 4757 C C . GLY B 1 262 ? 8.938 14.836 27.547 1 97.75 262 GLY B C 1
ATOM 4758 O O . GLY B 1 262 ? 7.73 14.578 27.625 1 97.75 262 GLY B O 1
ATOM 4759 N N . GLN B 1 263 ? 9.43 15.453 26.5 1 97.31 263 GLN B N 1
ATOM 4760 C CA . GLN B 1 263 ? 8.594 15.781 25.344 1 97.31 263 GLN B CA 1
ATOM 4761 C C . GLN B 1 263 ? 8.227 14.523 24.562 1 97.31 263 GLN B C 1
ATOM 4763 O O . GLN B 1 263 ? 9.094 13.703 24.266 1 97.31 263 GLN B O 1
ATOM 4768 N N . SER B 1 264 ? 6.895 14.367 24.25 1 97.75 264 SER B N 1
ATOM 4769 C CA . SER B 1 264 ? 6.438 13.242 23.453 1 97.75 264 SER B CA 1
ATOM 4770 C C . SER B 1 264 ? 6.523 13.555 21.953 1 97.75 264 SER B C 1
ATOM 4772 O O . SER B 1 264 ? 6.684 14.719 21.578 1 97.75 264 SER B O 1
ATOM 4774 N N . VAL B 1 265 ? 6.543 12.508 21.172 1 97.56 265 VAL B N 1
ATOM 4775 C CA . VAL B 1 265 ? 6.695 12.648 19.734 1 97.56 265 VAL B CA 1
ATOM 4776 C C . VAL B 1 265 ? 5.523 11.977 19.016 1 97.56 265 VAL B C 1
ATOM 4778 O O . VAL B 1 265 ? 5.176 10.836 19.328 1 97.56 265 VAL B O 1
ATOM 4781 N N . SER B 1 266 ? 4.883 12.711 18.109 1 96.06 266 SER B N 1
ATOM 4782 C CA . SER B 1 266 ? 3.928 12.156 17.156 1 96.06 266 SER B CA 1
ATOM 4783 C C . SER B 1 266 ? 2.586 11.867 17.812 1 96.06 266 SER B C 1
ATOM 4785 O O . SER B 1 266 ? 2.336 12.305 18.938 1 96.06 266 SER B O 1
ATOM 4787 N N . TYR B 1 267 ? 1.671 11.227 17.047 1 96.69 267 TYR B N 1
ATOM 4788 C CA . TYR B 1 267 ? 0.325 10.898 17.5 1 96.69 267 TYR B CA 1
ATOM 4789 C C . TYR B 1 267 ? 0.368 9.938 18.688 1 96.69 267 TYR B C 1
ATOM 4791 O O . TYR B 1 267 ? 1.192 9.023 18.719 1 96.69 267 TYR B O 1
ATOM 4799 N N . GLY B 1 268 ? -0.56 10.141 19.594 1 96.62 268 GLY B N 1
ATOM 4800 C CA . GLY B 1 268 ? -0.774 9.188 20.672 1 96.62 268 GLY B CA 1
ATOM 4801 C C . GLY B 1 268 ? 0.292 9.258 21.75 1 96.62 268 GLY B C 1
ATOM 4802 O O . GLY B 1 268 ? 0.173 8.617 22.797 1 96.62 268 GLY B O 1
ATOM 4803 N N . ARG B 1 269 ? 1.344 10.039 21.469 1 97.44 269 ARG B N 1
ATOM 4804 C CA . ARG B 1 269 ? 2.414 10.227 22.453 1 97.44 269 ARG B CA 1
ATOM 4805 C C . ARG B 1 269 ? 3.006 8.891 22.875 1 97.44 269 ARG B C 1
ATOM 4807 O O . ARG B 1 269 ? 3.186 8.641 24.062 1 97.44 269 ARG B O 1
ATOM 4814 N N . THR B 1 270 ? 3.307 8.023 21.906 1 97.5 270 THR B N 1
ATOM 4815 C CA . THR B 1 270 ? 3.74 6.668 22.219 1 97.5 270 THR B CA 1
ATOM 4816 C C . THR B 1 270 ? 5.238 6.629 22.5 1 97.5 270 THR B C 1
ATOM 4818 O O . THR B 1 270 ? 5.777 5.586 22.875 1 97.5 270 THR B O 1
ATOM 4821 N N . PHE B 1 271 ? 5.938 7.711 22.203 1 98.31 271 PHE B N 1
ATOM 4822 C CA . PHE B 1 271 ? 7.344 7.883 22.562 1 98.31 271 PHE B CA 1
ATOM 4823 C C . PHE B 1 271 ? 7.547 9.164 23.359 1 98.31 271 PHE B C 1
ATOM 4825 O O . PHE B 1 271 ? 6.977 10.203 23.031 1 98.31 271 PHE B O 1
ATOM 4832 N N . THR B 1 272 ? 8.312 9.094 24.359 1 98.25 272 THR B N 1
ATOM 4833 C CA . THR B 1 272 ? 8.711 10.242 25.172 1 98.25 272 THR B CA 1
ATOM 4834 C C . THR B 1 272 ? 10.227 10.32 25.297 1 98.25 272 THR B C 1
ATOM 4836 O O . THR B 1 272 ? 10.883 9.328 25.625 1 98.25 272 THR B O 1
ATOM 4839 N N . ALA B 1 273 ? 10.773 11.469 25.078 1 98.12 273 ALA B N 1
ATOM 4840 C CA . ALA B 1 273 ? 12.219 11.648 25.109 1 98.12 273 ALA B CA 1
ATOM 4841 C C . ALA B 1 273 ? 12.781 11.43 26.5 1 98.12 273 ALA B C 1
ATOM 4843 O O . ALA B 1 273 ? 12.383 12.109 27.453 1 98.12 273 ALA B O 1
ATOM 4844 N N . PRO B 1 274 ? 13.719 10.484 26.609 1 97.75 274 PRO B N 1
ATOM 4845 C CA . PRO B 1 274 ? 14.305 10.242 27.922 1 97.75 274 PRO B CA 1
ATOM 4846 C C . PRO B 1 274 ? 15.305 11.32 28.328 1 97.75 274 PRO B C 1
ATOM 4848 O O . PRO B 1 274 ? 15.609 11.477 29.516 1 97.75 274 PRO B O 1
ATOM 4851 N N . ALA B 1 275 ? 15.875 12.023 27.469 1 97.88 275 ALA B N 1
ATOM 4852 C CA . ALA B 1 275 ? 16.812 13.141 27.562 1 97.88 275 ALA B CA 1
ATOM 4853 C C . ALA B 1 275 ? 16.656 14.094 26.391 1 97.88 275 ALA B C 1
ATOM 4855 O O . ALA B 1 275 ? 15.875 13.836 25.469 1 97.88 275 ALA B O 1
ATOM 4856 N N . GLU B 1 276 ? 17.328 15.156 26.547 1 97.75 276 GLU B N 1
ATOM 4857 C CA . GLU B 1 276 ? 17.359 16.047 25.391 1 97.75 276 GLU B CA 1
ATOM 4858 C C . GLU B 1 276 ? 17.875 15.312 24.156 1 97.75 276 GLU B C 1
ATOM 4860 O O . GLU B 1 276 ? 18.875 14.602 24.219 1 97.75 276 GLU B O 1
ATOM 4865 N N . MET B 1 277 ? 17.172 15.453 23.031 1 96.69 277 MET B N 1
ATOM 4866 C CA . MET B 1 277 ? 17.641 14.734 21.859 1 96.69 277 MET B CA 1
ATOM 4867 C C . MET B 1 277 ? 17.25 15.477 20.578 1 96.69 277 MET B C 1
ATOM 4869 O O . MET B 1 277 ? 16.312 16.281 20.578 1 96.69 277 MET B O 1
ATOM 4873 N N . ARG B 1 278 ? 18 15.172 19.516 1 97.81 278 ARG B N 1
ATOM 4874 C CA . ARG B 1 278 ? 17.703 15.688 18.172 1 97.81 278 ARG B CA 1
ATOM 4875 C C . ARG B 1 278 ? 16.781 14.742 17.422 1 97.81 278 ARG B C 1
ATOM 4877 O O . ARG B 1 278 ? 17.062 13.547 17.312 1 97.81 278 ARG B O 1
ATOM 4884 N N . VAL B 1 279 ? 15.688 15.297 16.953 1 98.38 279 VAL B N 1
ATOM 4885 C CA . VAL B 1 279 ? 14.68 14.516 16.234 1 98.38 279 VAL B CA 1
ATOM 4886 C C . VAL B 1 279 ? 14.523 15.047 14.812 1 98.38 279 VAL B C 1
ATOM 4888 O O . VAL B 1 279 ? 14.539 16.266 14.594 1 98.38 279 VAL B O 1
ATOM 4891 N N . GLY B 1 280 ? 14.516 14.125 13.859 1 98.69 280 GLY B N 1
ATOM 4892 C CA . GLY B 1 280 ? 14.258 14.469 12.469 1 98.69 280 GLY B CA 1
ATOM 4893 C C . GLY B 1 280 ? 12.891 14.016 11.992 1 98.69 280 GLY B C 1
ATOM 4894 O O . GLY B 1 280 ? 12.406 12.961 12.398 1 98.69 280 GLY B O 1
ATOM 4895 N N . ILE B 1 281 ? 12.281 14.812 11.141 1 98.75 281 ILE B N 1
ATOM 4896 C CA . ILE B 1 281 ? 11.023 14.438 10.508 1 98.75 281 ILE B CA 1
ATOM 4897 C C . ILE B 1 281 ? 11.273 14.094 9.039 1 98.75 281 ILE B C 1
ATOM 4899 O O . ILE B 1 281 ? 11.797 14.914 8.281 1 98.75 281 ILE B O 1
ATOM 4903 N N . VAL B 1 282 ? 10.898 12.906 8.648 1 98.88 282 VAL B N 1
ATOM 4904 C CA . VAL B 1 282 ? 11.102 12.391 7.297 1 98.88 282 VAL B CA 1
ATOM 4905 C C . VAL B 1 282 ? 9.797 12.469 6.508 1 98.88 282 VAL B C 1
ATOM 4907 O O . VAL B 1 282 ? 8.727 12.188 7.039 1 98.88 282 VAL B O 1
ATOM 4910 N N . ALA B 1 283 ? 9.906 12.805 5.227 1 98.5 283 ALA B N 1
ATOM 4911 C CA . ALA B 1 283 ? 8.742 12.922 4.352 1 98.5 283 ALA B CA 1
ATOM 4912 C C . ALA B 1 283 ? 8.305 11.555 3.836 1 98.5 283 ALA B C 1
ATOM 4914 O O . ALA B 1 283 ? 8.352 11.297 2.631 1 98.5 283 ALA B O 1
ATOM 4915 N N . VAL B 1 284 ? 7.816 10.734 4.676 1 98.75 284 VAL B N 1
ATOM 4916 C CA . VAL B 1 284 ? 7.289 9.422 4.305 1 98.75 284 VAL B CA 1
ATOM 4917 C C . VAL B 1 284 ? 6.324 8.93 5.383 1 98.75 284 VAL B C 1
ATOM 4919 O O . VAL B 1 284 ? 6.535 9.172 6.57 1 98.75 284 VAL B O 1
ATOM 4922 N N . GLY B 1 285 ? 5.301 8.25 4.996 1 98.75 285 GLY B N 1
ATOM 4923 C CA . GLY B 1 285 ? 4.355 7.641 5.918 1 98.75 285 GLY B CA 1
ATOM 4924 C C . GLY B 1 285 ? 3.533 6.531 5.285 1 98.75 285 GLY B C 1
ATOM 4925 O O . GLY B 1 285 ? 3.881 6.031 4.215 1 98.75 285 GLY B O 1
ATOM 4926 N N . TYR B 1 286 ? 2.449 6.152 6.012 1 98.75 286 TYR B N 1
ATOM 4927 C CA . TYR B 1 286 ? 1.741 4.945 5.594 1 98.75 286 TYR B CA 1
ATOM 4928 C C . TYR B 1 286 ? 0.985 5.184 4.293 1 98.75 286 TYR B C 1
ATOM 4930 O O . TYR B 1 286 ? 0.705 4.238 3.551 1 98.75 286 TYR B O 1
ATOM 4938 N N . ALA B 1 287 ? 0.625 6.422 3.918 1 98.56 287 ALA B N 1
ATOM 4939 C CA . ALA B 1 287 ? -0.017 6.695 2.635 1 98.56 287 ALA B CA 1
ATOM 4940 C C . ALA B 1 287 ? 0.968 6.527 1.481 1 98.56 287 ALA B C 1
ATOM 4942 O O . ALA B 1 287 ? 0.567 6.469 0.317 1 98.56 287 ALA B O 1
ATOM 4943 N N . ASP B 1 288 ? 2.252 6.461 1.818 1 98.5 288 ASP B N 1
ATOM 4944 C CA . ASP B 1 288 ? 3.311 6.219 0.844 1 98.5 288 ASP B CA 1
ATOM 4945 C C . ASP B 1 288 ? 3.746 4.754 0.858 1 98.5 288 ASP B C 1
ATOM 4947 O O . ASP B 1 288 ? 4.816 4.414 0.352 1 98.5 288 ASP B O 1
ATOM 4951 N N . ASN B 1 289 ? 2.967 3.979 1.521 1 98.62 289 ASN B N 1
ATOM 4952 C CA . ASN B 1 289 ? 3.168 2.537 1.62 1 98.62 289 ASN B CA 1
ATOM 4953 C C . ASN B 1 289 ? 4.352 2.195 2.521 1 98.62 289 ASN B C 1
ATOM 4955 O O . ASN B 1 289 ? 5.023 1.182 2.314 1 98.62 289 ASN B O 1
ATOM 4959 N N . TYR B 1 290 ? 4.754 3.094 3.402 1 98.88 290 TYR B N 1
ATOM 4960 C CA . TYR B 1 290 ? 5.594 2.799 4.559 1 98.88 290 TYR B CA 1
ATOM 4961 C C . TYR B 1 290 ? 4.746 2.561 5.801 1 98.88 290 TYR B C 1
ATOM 4963 O O . TYR B 1 290 ? 4.348 3.51 6.48 1 98.88 290 TYR B O 1
ATOM 4971 N N . SER B 1 291 ? 4.578 1.371 6.16 1 98.81 291 SER B N 1
ATOM 4972 C CA . SER B 1 291 ? 3.512 0.864 7.012 1 98.81 291 SER B CA 1
ATOM 4973 C C . SER B 1 291 ? 3.537 1.529 8.383 1 98.81 291 SER B C 1
ATOM 4975 O O . SER B 1 291 ? 4.605 1.728 8.961 1 98.81 291 SER B O 1
ATOM 4977 N N . ARG B 1 292 ? 2.32 1.788 8.914 1 98.75 292 ARG B N 1
ATOM 4978 C CA . ARG B 1 292 ? 2.189 2.246 10.289 1 98.75 292 ARG B CA 1
ATOM 4979 C C . ARG B 1 292 ? 2.701 1.191 11.266 1 98.75 292 ARG B C 1
ATOM 4981 O O . ARG B 1 292 ? 3.121 1.52 12.383 1 98.75 292 ARG B O 1
ATOM 4988 N N . GLY B 1 293 ? 2.703 -0.085 10.836 1 98.44 293 GLY B N 1
ATOM 4989 C CA . GLY B 1 293 ? 3.191 -1.18 11.656 1 98.44 293 GLY B CA 1
ATOM 4990 C C . GLY B 1 293 ? 4.668 -1.068 11.984 1 98.44 293 GLY B C 1
ATOM 4991 O O . GLY B 1 293 ? 5.172 -1.771 12.859 1 98.44 293 GLY B O 1
ATOM 4992 N N . LEU B 1 294 ? 5.391 -0.175 11.375 1 98.81 294 LEU B N 1
ATOM 4993 C CA . LEU B 1 294 ? 6.824 0.014 11.578 1 98.81 294 LEU B CA 1
ATOM 4994 C C . LEU B 1 294 ? 7.09 0.976 12.734 1 98.81 294 LEU B C 1
ATOM 4996 O O . LEU B 1 294 ? 8.242 1.188 13.117 1 98.81 294 LEU B O 1
ATOM 5000 N N . SER B 1 295 ? 6.051 1.534 13.312 1 98.81 295 SER B N 1
ATOM 5001 C CA . SER B 1 295 ? 6.141 2.51 14.391 1 98.81 295 SER B CA 1
ATOM 5002 C C . SER B 1 295 ? 6.977 1.976 15.555 1 98.81 295 SER B C 1
ATOM 5004 O O . SER B 1 295 ? 6.688 0.904 16.094 1 98.81 295 SER B O 1
ATOM 5006 N N . GLY B 1 296 ? 7.969 2.719 15.883 1 98.19 296 GLY B N 1
ATOM 5007 C CA . GLY B 1 296 ? 8.781 2.41 17.047 1 98.19 296 GLY B CA 1
ATOM 5008 C C . GLY B 1 296 ? 9.617 1.157 16.875 1 98.19 296 GLY B C 1
ATOM 5009 O O . GLY B 1 296 ? 10.227 0.676 17.828 1 98.19 296 GLY B O 1
ATOM 5010 N N . LYS B 1 297 ? 9.695 0.54 15.695 1 98.44 297 LYS B N 1
ATOM 5011 C CA . LYS B 1 297 ? 10.383 -0.734 15.492 1 98.44 297 LYS B CA 1
ATOM 5012 C C . LYS B 1 297 ? 11.484 -0.603 14.445 1 98.44 297 LYS B C 1
ATOM 5014 O O . LYS B 1 297 ? 12.523 -1.255 14.547 1 98.44 297 LYS B O 1
ATOM 5019 N N . ALA B 1 298 ? 11.297 0.242 13.492 1 98.81 298 ALA B N 1
ATOM 5020 C CA . ALA B 1 298 ? 12.141 0.274 12.305 1 98.81 298 ALA B CA 1
ATOM 5021 C C . ALA B 1 298 ? 13.312 1.24 12.492 1 98.81 298 ALA B C 1
ATOM 5023 O O . ALA B 1 298 ? 13.344 2.01 13.453 1 98.81 298 ALA B O 1
ATOM 5024 N N . ARG B 1 299 ? 14.242 1.135 11.656 1 98.75 299 ARG B N 1
ATOM 5025 C CA . ARG B 1 299 ? 15.336 2.084 11.477 1 98.75 299 ARG B CA 1
ATOM 5026 C C . ARG B 1 299 ? 15.414 2.557 10.031 1 98.75 299 ARG B C 1
ATOM 5028 O O . ARG B 1 299 ? 14.945 1.874 9.117 1 98.75 299 ARG B O 1
ATOM 5035 N N . MET B 1 300 ? 15.93 3.689 9.883 1 98.88 300 MET B N 1
ATOM 5036 C CA . MET B 1 300 ? 16.297 4.219 8.578 1 98.88 300 MET B CA 1
ATOM 5037 C C . MET B 1 300 ? 17.797 4.453 8.477 1 98.88 300 MET B C 1
ATOM 5039 O O . MET B 1 300 ? 18.516 4.289 9.461 1 98.88 300 MET B O 1
ATOM 5043 N N . LEU B 1 301 ? 18.266 4.688 7.25 1 98.88 301 LEU B N 1
ATOM 5044 C CA . LEU B 1 301 ? 19.688 4.906 7.043 1 98.88 301 LEU B CA 1
ATOM 5045 C C . LEU B 1 301 ? 19.953 6.336 6.59 1 98.88 301 LEU B C 1
ATOM 5047 O O . LEU B 1 301 ? 19.422 6.781 5.566 1 98.88 301 LEU B O 1
ATOM 5051 N N . LEU B 1 302 ? 20.734 7.055 7.367 1 98.69 302 LEU B N 1
ATOM 5052 C CA . LEU B 1 302 ? 21.109 8.438 7.094 1 98.69 302 LEU B CA 1
ATOM 5053 C C . LEU B 1 302 ? 22.625 8.625 7.266 1 98.69 302 LEU B C 1
ATOM 5055 O O . LEU B 1 302 ? 23.156 8.375 8.344 1 98.69 302 LEU B O 1
ATOM 5059 N N . HIS B 1 303 ? 23.297 9.055 6.211 1 97.88 303 HIS B N 1
ATOM 5060 C CA . HIS B 1 303 ? 24.734 9.273 6.238 1 97.88 303 HIS B CA 1
ATOM 5061 C C . HIS B 1 303 ? 25.469 8.031 6.719 1 97.88 303 HIS B C 1
ATOM 5063 O O . HIS B 1 303 ? 26.391 8.133 7.535 1 97.88 303 HIS B O 1
ATOM 5069 N N . GLY B 1 304 ? 25 6.934 6.234 1 97.25 304 GLY B N 1
ATOM 5070 C CA . GLY B 1 304 ? 25.672 5.672 6.516 1 97.25 304 GLY B CA 1
ATOM 5071 C C . GLY B 1 304 ? 25.422 5.164 7.922 1 97.25 304 GLY B C 1
ATOM 5072 O O . GLY B 1 304 ? 26.016 4.172 8.344 1 97.25 304 GLY B O 1
ATOM 5073 N N . LYS B 1 305 ? 24.531 5.793 8.648 1 97.94 305 LYS B N 1
ATOM 5074 C CA . LYS B 1 305 ? 24.219 5.391 10.016 1 97.94 305 LYS B CA 1
ATOM 5075 C C . LYS B 1 305 ? 22.734 5.031 10.164 1 97.94 305 LYS B C 1
ATOM 5077 O O . LYS B 1 305 ? 21.875 5.668 9.547 1 97.94 305 LYS B O 1
ATOM 5082 N N . ARG B 1 306 ? 22.516 4.031 11.016 1 98.44 306 ARG B N 1
ATOM 5083 C CA . ARG B 1 306 ? 21.141 3.656 11.32 1 98.44 306 ARG B CA 1
ATOM 5084 C C . ARG B 1 306 ? 20.5 4.637 12.305 1 98.44 306 ARG B C 1
ATOM 5086 O O . ARG B 1 306 ? 21.125 5 13.312 1 98.44 306 ARG B O 1
ATOM 5093 N N . VAL B 1 307 ? 19.344 5.09 12.031 1 98.75 307 VAL B N 1
ATOM 5094 C CA . VAL B 1 307 ? 18.625 5.98 12.938 1 98.75 307 VAL B CA 1
ATOM 5095 C C . VAL B 1 307 ? 17.25 5.379 13.266 1 98.75 307 VAL B C 1
ATOM 5097 O O . VAL B 1 307 ? 16.484 5.047 12.367 1 98.75 307 VAL B O 1
ATOM 5100 N N . PRO B 1 308 ? 16.875 5.246 14.508 1 98.81 308 PRO B N 1
ATOM 5101 C CA . PRO B 1 308 ? 15.609 4.613 14.906 1 98.81 308 PRO B CA 1
ATOM 5102 C C . PRO B 1 308 ? 14.391 5.465 14.57 1 98.81 308 PRO B C 1
ATOM 5104 O O . PRO B 1 308 ? 14.43 6.691 14.695 1 98.81 308 PRO B O 1
ATOM 5107 N N . VAL B 1 309 ? 13.336 4.84 14.141 1 98.88 309 VAL B N 1
ATOM 5108 C CA . VAL B 1 309 ? 12.023 5.473 13.992 1 98.88 309 VAL B CA 1
ATOM 5109 C C . VAL B 1 309 ? 11.414 5.703 15.375 1 98.88 309 VAL B C 1
ATOM 5111 O O . VAL B 1 309 ? 11.398 4.805 16.219 1 98.88 309 VAL B O 1
ATOM 5114 N N . LEU B 1 310 ? 10.906 6.941 15.578 1 98.69 310 LEU B N 1
ATOM 5115 C CA . LEU B 1 310 ? 10.328 7.316 16.875 1 98.69 310 LEU B CA 1
ATOM 5116 C C . LEU B 1 310 ? 8.82 7.477 16.75 1 98.69 310 LEU B C 1
ATOM 5118 O O . LEU B 1 310 ? 8.32 8.102 15.812 1 98.69 310 LEU B O 1
ATOM 5122 N N . GLY B 1 311 ? 8.109 6.969 17.781 1 97.94 311 GLY B N 1
ATOM 5123 C CA . GLY B 1 311 ? 6.672 7.168 17.828 1 97.94 311 GLY B CA 1
ATOM 5124 C C . GLY B 1 311 ? 5.93 6.5 16.688 1 97.94 311 GLY B C 1
ATOM 5125 O O . GLY B 1 311 ? 6.301 5.402 16.266 1 97.94 311 GLY B O 1
ATOM 5126 N N . ARG B 1 312 ? 4.816 7.164 16.266 1 98.19 312 ARG B N 1
ATOM 5127 C CA . ARG B 1 312 ? 3.945 6.586 15.242 1 98.19 312 ARG B CA 1
ATOM 5128 C C . ARG B 1 312 ? 4.367 7.031 13.844 1 98.19 312 ARG B C 1
ATOM 5130 O O . ARG B 1 312 ? 4.695 8.195 13.633 1 98.19 312 ARG B O 1
ATOM 5137 N N . VAL B 1 313 ? 4.422 6.074 12.93 1 98.75 313 VAL B N 1
ATOM 5138 C CA . VAL B 1 313 ? 4.418 6.445 11.523 1 98.75 313 VAL B CA 1
ATOM 5139 C C . VAL B 1 313 ? 3.107 7.141 11.172 1 98.75 313 VAL B C 1
ATOM 5141 O O . VAL B 1 313 ? 2.027 6.578 11.359 1 98.75 313 VAL B O 1
ATOM 5144 N N . CYS B 1 314 ? 3.172 8.367 10.695 1 98.44 314 CYS B N 1
ATOM 5145 C CA . CYS B 1 314 ? 1.989 9.133 10.328 1 98.44 314 CYS B CA 1
ATOM 5146 C C . CYS B 1 314 ? 1.634 8.922 8.859 1 98.44 314 CYS B C 1
ATOM 5148 O O . CYS B 1 314 ? 2.061 7.938 8.25 1 98.44 314 CYS B O 1
ATOM 5150 N N . MET B 1 315 ? 0.725 9.75 8.312 1 98.38 315 MET B N 1
ATOM 5151 C CA . MET B 1 315 ? 0.214 9.539 6.961 1 98.38 315 MET B CA 1
ATOM 5152 C C . MET B 1 315 ? 1.307 9.781 5.926 1 98.38 315 MET B C 1
ATOM 5154 O O . MET B 1 315 ? 1.523 8.945 5.043 1 98.38 315 MET B O 1
ATOM 5158 N N . GLN B 1 316 ? 2.062 10.93 6.137 1 98.44 316 GLN B N 1
ATOM 5159 C CA . GLN B 1 316 ? 3.111 11.258 5.176 1 98.44 316 GLN B CA 1
ATOM 5160 C C . GLN B 1 316 ? 4.391 11.695 5.887 1 98.44 316 GLN B C 1
ATOM 5162 O O . GLN B 1 316 ? 5.266 12.305 5.273 1 98.44 316 GLN B O 1
ATOM 5167 N N . LEU B 1 317 ? 4.473 11.461 7.188 1 98.69 317 LEU B N 1
ATOM 5168 C CA . LEU B 1 317 ? 5.613 11.883 7.992 1 98.69 317 LEU B CA 1
ATOM 5169 C C . LEU B 1 317 ? 6.027 10.789 8.969 1 98.69 317 LEU B C 1
ATOM 5171 O O . LEU B 1 317 ? 5.176 10.086 9.516 1 98.69 317 LEU B O 1
ATOM 5175 N N . THR B 1 318 ? 7.309 10.719 9.203 1 98.81 318 THR B N 1
ATOM 5176 C CA . THR B 1 318 ? 7.863 9.812 10.195 1 98.81 318 THR B CA 1
ATOM 5177 C C . THR B 1 318 ? 9 10.477 10.961 1 98.81 318 THR B C 1
ATOM 5179 O O . THR B 1 318 ? 9.859 11.133 10.367 1 98.81 318 THR B O 1
ATOM 5182 N N . ALA B 1 319 ? 8.984 10.352 12.242 1 98.88 319 ALA B N 1
ATOM 5183 C CA . ALA B 1 319 ? 10.047 10.914 13.07 1 98.88 319 ALA B CA 1
ATOM 5184 C C . ALA B 1 319 ? 11.172 9.906 13.273 1 98.88 319 ALA B C 1
ATOM 5186 O O . ALA B 1 319 ? 10.93 8.703 13.398 1 98.88 319 ALA B O 1
ATOM 5187 N N . VAL B 1 320 ? 12.406 10.367 13.344 1 98.88 320 VAL B N 1
ATOM 5188 C CA . VAL B 1 320 ? 13.562 9.516 13.586 1 98.88 320 VAL B CA 1
ATOM 5189 C C . VAL B 1 320 ? 14.477 10.164 14.625 1 98.88 320 VAL B C 1
ATOM 5191 O O . VAL B 1 320 ? 14.469 11.391 14.781 1 98.88 320 VAL B O 1
ATOM 5194 N N . ASP B 1 321 ? 15.242 9.375 15.32 1 98.81 321 ASP B N 1
ATOM 5195 C CA . ASP B 1 321 ? 16.25 9.805 16.281 1 98.81 321 ASP B CA 1
ATOM 5196 C C . ASP B 1 321 ? 17.547 10.195 15.586 1 98.81 321 ASP B C 1
ATOM 5198 O O . ASP B 1 321 ? 18.219 9.344 14.984 1 98.81 321 ASP B O 1
ATOM 5202 N N . LEU B 1 322 ? 17.969 11.391 15.734 1 98.62 322 LEU B N 1
ATOM 5203 C CA . LEU B 1 322 ? 19.172 11.867 15.055 1 98.62 322 LEU B CA 1
ATOM 5204 C C . LEU B 1 322 ? 20.328 12.031 16.031 1 98.62 322 LEU B C 1
ATOM 5206 O O . LEU B 1 322 ? 21.344 12.648 15.711 1 98.62 322 LEU B O 1
ATOM 5210 N N . SER B 1 323 ? 20.188 11.562 17.234 1 97.62 323 SER B N 1
ATOM 5211 C CA . SER B 1 323 ? 21.219 11.719 18.266 1 97.62 323 SER B CA 1
ATOM 5212 C C . SER B 1 323 ? 22.562 11.195 17.797 1 97.62 323 SER B C 1
ATOM 5214 O O . SER B 1 323 ? 23.609 11.734 18.172 1 97.62 323 SER B O 1
ATOM 5216 N N . GLY B 1 324 ? 22.609 10.227 16.969 1 96.56 324 GLY B N 1
ATOM 5217 C CA . GLY B 1 324 ? 23.844 9.602 16.5 1 96.56 324 GLY B CA 1
ATOM 5218 C C . GLY B 1 324 ? 24.344 10.18 15.195 1 96.56 324 GLY B C 1
ATOM 5219 O O . GLY B 1 324 ? 25.359 9.711 14.656 1 96.56 324 GLY B O 1
ATOM 5220 N N . VAL B 1 325 ? 23.703 11.227 14.711 1 97.94 325 VAL B N 1
ATOM 5221 C CA . VAL B 1 325 ? 24.094 11.781 13.422 1 97.94 325 VAL B CA 1
ATOM 5222 C C . VAL B 1 325 ? 24.125 13.305 13.5 1 97.94 325 VAL B C 1
ATOM 5224 O O . VAL B 1 325 ? 23.312 13.984 12.859 1 97.94 325 VAL B O 1
ATOM 5227 N N . PRO B 1 326 ? 25.062 13.914 14.109 1 96.94 326 PRO B N 1
ATOM 5228 C CA . PRO B 1 326 ? 25.109 15.359 14.32 1 96.94 326 PRO B CA 1
ATOM 5229 C C . PRO B 1 326 ? 25.203 16.141 13.023 1 96.94 326 PRO B C 1
ATOM 5231 O O . PRO B 1 326 ? 24.828 17.312 12.977 1 96.94 326 PRO B O 1
ATOM 5234 N N . GLU B 1 327 ? 25.656 15.539 11.953 1 97.81 327 GLU B N 1
ATOM 5235 C CA . GLU B 1 327 ? 25.844 16.25 10.688 1 97.81 327 GLU B CA 1
ATOM 5236 C C . GLU B 1 327 ? 24.531 16.312 9.898 1 97.81 327 GLU B C 1
ATOM 5238 O O . GLU B 1 327 ? 24.469 16.953 8.844 1 97.81 327 GLU B O 1
ATOM 5243 N N . ALA B 1 328 ? 23.5 15.633 10.398 1 98.38 328 ALA B N 1
ATOM 5244 C CA . ALA B 1 328 ? 22.219 15.609 9.695 1 98.38 328 ALA B CA 1
ATOM 5245 C C . ALA B 1 328 ? 21.703 17.016 9.453 1 98.38 328 ALA B C 1
ATOM 5247 O O . ALA B 1 328 ? 21.812 17.891 10.32 1 98.38 328 ALA B O 1
ATOM 5248 N N . ALA B 1 329 ? 21.109 17.25 8.289 1 97.62 329 ALA B N 1
ATOM 5249 C CA . ALA B 1 329 ? 20.516 18.531 7.914 1 97.62 329 ALA B CA 1
ATOM 5250 C C . ALA B 1 329 ? 19.234 18.328 7.117 1 97.62 329 ALA B C 1
ATOM 5252 O O . ALA B 1 329 ? 19.047 17.297 6.469 1 97.62 329 ALA B O 1
ATOM 5253 N N . ALA B 1 330 ? 18.359 19.344 7.207 1 96.62 330 ALA B N 1
ATOM 5254 C CA . ALA B 1 330 ? 17.188 19.328 6.352 1 96.62 330 ALA B CA 1
ATOM 5255 C C . ALA B 1 330 ? 17.562 19.156 4.883 1 96.62 330 ALA B C 1
ATOM 5257 O O . ALA B 1 330 ? 18.531 19.766 4.422 1 96.62 330 ALA B O 1
ATOM 5258 N N . GLY B 1 331 ? 16.859 18.312 4.188 1 97.06 331 GLY B N 1
ATOM 5259 C CA . GLY B 1 331 ? 17.156 18.062 2.783 1 97.06 331 GLY B CA 1
ATOM 5260 C C . GLY B 1 331 ? 17.953 16.797 2.551 1 97.06 331 GLY 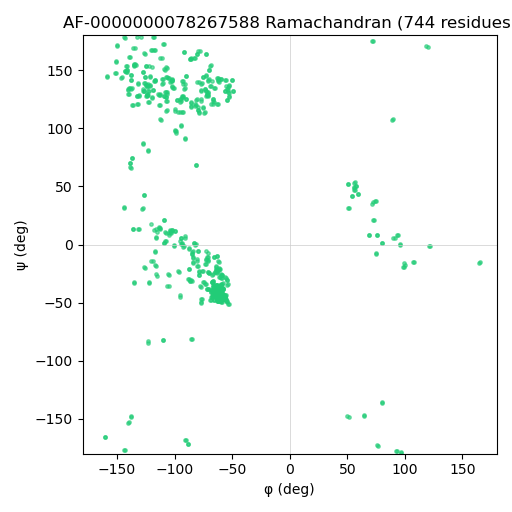B C 1
ATOM 5261 O O . GLY B 1 331 ? 18.016 16.281 1.433 1 97.06 331 GLY B O 1
ATOM 5262 N N . ASP B 1 332 ? 18.562 16.297 3.605 1 98.38 332 ASP B N 1
ATOM 5263 C CA . ASP B 1 332 ? 19.375 15.078 3.467 1 98.38 332 ASP B CA 1
ATOM 5264 C C . ASP B 1 332 ? 18.516 13.906 2.992 1 98.38 332 ASP B C 1
ATOM 5266 O O . ASP B 1 332 ? 17.375 13.75 3.422 1 98.38 332 ASP B O 1
ATOM 5270 N N . GLU B 1 333 ? 19.125 13.133 2.102 1 98.44 333 GLU B N 1
ATOM 5271 C CA . GLU B 1 333 ? 18.484 11.891 1.677 1 98.44 333 GLU B CA 1
ATOM 5272 C C . GLU B 1 333 ? 18.547 10.828 2.771 1 98.44 333 GLU B C 1
ATOM 5274 O O . GLU B 1 333 ? 19.594 10.656 3.408 1 98.44 333 GLU B O 1
ATOM 5279 N N . ILE B 1 334 ? 17.5 10.18 3.045 1 98.88 334 ILE B N 1
ATOM 5280 C CA . ILE B 1 334 ? 17.406 9.141 4.066 1 98.88 334 ILE B CA 1
ATOM 5281 C C . ILE B 1 334 ? 16.719 7.91 3.484 1 98.88 334 ILE B C 1
ATOM 5283 O O . ILE B 1 334 ? 15.734 8.031 2.746 1 98.88 334 ILE B O 1
ATOM 5287 N N . PHE B 1 335 ? 17.188 6.676 3.785 1 98.94 335 PHE B N 1
ATOM 5288 C CA . PHE B 1 335 ? 16.734 5.453 3.123 1 98.94 335 PHE B CA 1
ATOM 5289 C C . PHE B 1 335 ? 15.875 4.617 4.059 1 98.94 335 PHE B C 1
ATOM 5291 O O . PHE B 1 335 ? 16.25 4.387 5.211 1 98.94 335 PHE B O 1
ATOM 5298 N N . MET B 1 336 ? 14.711 4.188 3.555 1 98.88 336 MET B N 1
ATOM 5299 C CA . MET B 1 336 ? 13.891 3.184 4.23 1 98.88 336 MET B CA 1
ATOM 5300 C C . MET B 1 336 ? 14.32 1.776 3.836 1 98.88 336 MET B C 1
ATOM 5302 O O . MET B 1 336 ? 14.141 0.827 4.602 1 98.88 336 MET B O 1
ATOM 5306 N N . LEU B 1 337 ? 14.797 1.666 2.629 1 98.94 337 LEU B N 1
ATOM 5307 C CA . LEU B 1 337 ? 15.289 0.424 2.045 1 98.94 337 LEU B CA 1
ATOM 5308 C C . LEU B 1 337 ? 16.578 0.668 1.26 1 98.94 337 LEU B C 1
ATOM 5310 O O . LEU B 1 337 ? 16.641 1.587 0.44 1 98.94 337 LEU B O 1
ATOM 5314 N N . GLY B 1 338 ? 17.531 -0.175 1.476 1 98.69 338 GLY B N 1
ATOM 5315 C CA . GLY B 1 338 ? 18.812 -0.039 0.784 1 98.69 338 GLY B CA 1
ATOM 5316 C C . GLY B 1 338 ? 19.719 0.993 1.415 1 98.69 338 GLY B C 1
ATOM 5317 O O . GLY B 1 338 ? 19.844 1.052 2.639 1 98.69 338 GLY B O 1
ATOM 5318 N N . GLY B 1 339 ? 20.359 1.845 0.621 1 97.12 339 GLY B N 1
ATOM 5319 C CA . GLY B 1 339 ? 21.406 2.762 1.021 1 97.12 339 GLY B CA 1
ATOM 5320 C C . GLY B 1 339 ? 22.812 2.215 0.766 1 97.12 339 GLY B C 1
ATOM 5321 O O . GLY B 1 339 ? 22.969 1.174 0.124 1 97.12 339 GLY B O 1
ATOM 5322 N N . GLU B 1 340 ? 23.766 3.008 1.148 1 91.25 340 GLU B N 1
ATOM 5323 C CA . GLU B 1 340 ? 25.141 2.617 0.891 1 91.25 340 GLU B CA 1
ATOM 5324 C C . GLU B 1 340 ? 25.859 2.203 2.18 1 91.25 340 GLU B C 1
ATOM 5326 O O . GLU B 1 340 ? 25.438 2.586 3.273 1 91.25 340 GLU B O 1
ATOM 5331 N N . GLY B 1 341 ? 26.828 1.344 1.922 1 92.94 341 GLY B N 1
ATOM 5332 C CA . GLY B 1 341 ? 27.688 0.979 3.035 1 92.94 341 GLY B CA 1
ATOM 5333 C C . GLY B 1 341 ? 27.219 -0.264 3.77 1 92.94 341 GLY B C 1
ATOM 5334 O O . GLY B 1 341 ? 26.266 -0.917 3.348 1 92.94 341 GLY B O 1
ATOM 5335 N N . PRO B 1 342 ? 27.891 -0.625 4.797 1 95.38 342 PRO B N 1
ATOM 5336 C CA . PRO B 1 342 ? 27.672 -1.898 5.48 1 95.38 342 PRO B CA 1
ATOM 5337 C C . PRO B 1 342 ? 26.359 -1.909 6.281 1 95.38 342 PRO B C 1
ATOM 5339 O O . PRO B 1 342 ? 25.891 -2.975 6.691 1 95.38 342 PRO B O 1
ATOM 5342 N N . PHE B 1 343 ? 25.797 -0.726 6.453 1 97.25 343 PHE B N 1
ATOM 5343 C CA . PHE B 1 343 ? 24.594 -0.668 7.293 1 97.25 343 PHE B CA 1
ATOM 5344 C C . PHE B 1 343 ? 23.344 -0.516 6.445 1 97.25 343 PHE B C 1
ATOM 5346 O O . PHE B 1 343 ? 22.266 -0.219 6.969 1 97.25 343 PHE B O 1
ATOM 5353 N N . ALA B 1 344 ? 23.531 -0.73 5.125 1 98.19 344 ALA B N 1
ATOM 5354 C CA . ALA B 1 344 ? 22.375 -0.678 4.238 1 98.19 344 ALA B CA 1
ATOM 5355 C C . ALA B 1 344 ? 21.234 -1.556 4.766 1 98.19 344 ALA B C 1
ATOM 5357 O O . ALA B 1 344 ? 21.484 -2.641 5.301 1 98.19 344 ALA B O 1
ATOM 5358 N N . ILE B 1 345 ? 20.047 -1.066 4.609 1 98.75 345 ILE B N 1
ATOM 5359 C CA . ILE B 1 345 ? 18.875 -1.786 5.113 1 98.75 345 ILE B CA 1
ATOM 5360 C C . ILE B 1 345 ? 18.406 -2.803 4.074 1 98.75 345 ILE B C 1
ATOM 5362 O O . ILE B 1 345 ? 18.047 -2.434 2.957 1 98.75 345 ILE B O 1
ATOM 5366 N N . SER B 1 346 ? 18.344 -4.043 4.398 1 98.38 346 SER B N 1
ATOM 5367 C CA . SER B 1 346 ? 17.906 -5.09 3.484 1 98.38 346 SER B CA 1
ATOM 5368 C C . SER B 1 346 ? 16.391 -5.23 3.502 1 98.38 346 SER B C 1
ATOM 5370 O O . SER B 1 346 ? 15.734 -4.797 4.449 1 98.38 346 SER B O 1
ATOM 5372 N N . ALA B 1 347 ? 15.906 -5.828 2.467 1 98.69 347 ALA B N 1
ATOM 5373 C CA . ALA B 1 347 ? 14.477 -6.102 2.418 1 98.69 347 ALA B CA 1
ATOM 5374 C C . ALA B 1 347 ? 14.062 -7.055 3.535 1 98.69 347 ALA B C 1
ATOM 5376 O O . ALA B 1 347 ? 12.953 -6.945 4.078 1 98.69 347 ALA B O 1
ATOM 5377 N N . ASP B 1 348 ? 14.922 -7.996 3.877 1 98.38 348 ASP B N 1
ATOM 5378 C CA . ASP B 1 348 ? 14.633 -8.945 4.949 1 98.38 348 ASP B CA 1
ATOM 5379 C C . ASP B 1 348 ? 14.508 -8.234 6.293 1 98.38 348 ASP B C 1
ATOM 5381 O O . ASP B 1 348 ? 13.617 -8.539 7.082 1 98.38 348 ASP B O 1
ATOM 5385 N N . GLU B 1 349 ? 15.398 -7.328 6.574 1 98.44 349 GLU B N 1
ATOM 5386 C CA . GLU B 1 349 ? 15.344 -6.578 7.824 1 98.44 349 GLU B CA 1
ATOM 5387 C C . GLU B 1 349 ? 14.07 -5.75 7.918 1 98.44 349 GLU B C 1
ATOM 5389 O O . GLU B 1 349 ? 13.375 -5.777 8.938 1 98.44 349 GLU B O 1
ATOM 5394 N N . LEU B 1 350 ? 13.781 -5.031 6.848 1 98.88 350 LEU B N 1
ATOM 5395 C CA . LEU B 1 350 ? 12.578 -4.203 6.836 1 98.88 350 LEU B CA 1
ATOM 5396 C C . LEU B 1 350 ? 11.328 -5.062 7.004 1 98.88 350 LEU B C 1
ATOM 5398 O O . LEU B 1 350 ? 10.43 -4.711 7.77 1 98.88 350 LEU B O 1
ATOM 5402 N N . ALA B 1 351 ? 11.297 -6.18 6.297 1 98.75 351 ALA B N 1
ATOM 5403 C CA . ALA B 1 351 ? 10.172 -7.102 6.434 1 98.75 351 ALA B CA 1
ATOM 5404 C C . ALA B 1 351 ? 10.031 -7.59 7.871 1 98.75 351 ALA B C 1
ATOM 5406 O O . ALA B 1 351 ? 8.922 -7.715 8.383 1 98.75 351 ALA B O 1
ATOM 5407 N N . GLY B 1 352 ? 11.156 -7.883 8.469 1 98.62 352 GLY B N 1
ATOM 5408 C CA . GLY B 1 352 ? 11.156 -8.328 9.859 1 98.62 352 GLY B CA 1
ATOM 5409 C C . GLY B 1 352 ? 10.57 -7.301 10.812 1 98.62 352 GLY B C 1
ATOM 5410 O O . GLY B 1 352 ? 9.711 -7.629 11.625 1 98.62 352 GLY B O 1
ATOM 5411 N N . TRP B 1 353 ? 11.016 -6.012 10.711 1 98.75 353 TRP B N 1
ATOM 5412 C CA . TRP B 1 353 ? 10.453 -4.953 11.539 1 98.75 353 TRP B CA 1
ATOM 5413 C C . TRP B 1 353 ? 8.953 -4.797 11.289 1 98.75 353 TRP B C 1
ATOM 5415 O O . TRP B 1 353 ? 8.188 -4.516 12.211 1 98.75 353 TRP B O 1
ATOM 5425 N N . TRP B 1 354 ? 8.57 -5.012 10.062 1 98.38 354 TRP B N 1
ATOM 5426 C CA . TRP B 1 354 ? 7.215 -4.812 9.57 1 98.38 354 TRP B CA 1
ATOM 5427 C C . TRP B 1 354 ? 6.316 -5.98 9.961 1 98.38 354 TRP B C 1
ATOM 5429 O O . TRP B 1 354 ? 5.098 -5.828 10.062 1 98.38 354 TRP B O 1
ATOM 5439 N N . GLY B 1 355 ? 6.836 -7.152 10.234 1 97.88 355 GLY B N 1
ATOM 5440 C CA . GLY B 1 355 ? 6.07 -8.359 10.477 1 97.88 355 GLY B CA 1
ATOM 5441 C C . GLY B 1 355 ? 5.477 -8.961 9.219 1 97.88 355 GLY B C 1
ATOM 5442 O O . GLY B 1 355 ? 4.34 -9.438 9.227 1 97.88 355 GLY B O 1
ATOM 5443 N N . THR B 1 356 ? 6.184 -8.898 8.172 1 98.31 356 THR B N 1
ATOM 5444 C CA . THR B 1 356 ? 5.73 -9.406 6.883 1 98.31 356 THR B CA 1
ATOM 5445 C C . THR B 1 356 ? 6.871 -10.109 6.148 1 98.31 356 THR B C 1
ATOM 5447 O O . THR B 1 356 ? 7.742 -10.711 6.773 1 98.31 356 THR B O 1
ATOM 5450 N N . ILE B 1 357 ? 6.809 -10.117 4.77 1 98.31 357 ILE B N 1
ATOM 5451 C CA . ILE B 1 357 ? 7.82 -10.789 3.959 1 98.31 357 ILE B CA 1
ATOM 5452 C C . ILE B 1 357 ? 8.383 -9.812 2.928 1 98.31 357 ILE B C 1
ATOM 5454 O O . ILE B 1 357 ? 7.797 -8.758 2.68 1 98.31 357 ILE B O 1
ATOM 5458 N N . THR B 1 358 ? 9.5 -10.164 2.34 1 98.69 358 THR B N 1
ATOM 5459 C CA . THR B 1 358 ? 10.188 -9.297 1.391 1 98.69 358 THR B CA 1
ATOM 5460 C C . THR B 1 358 ? 9.289 -8.992 0.192 1 98.69 358 THR B C 1
ATOM 5462 O O . THR B 1 358 ? 9.328 -7.883 -0.351 1 98.69 358 THR B O 1
ATOM 5465 N N . TYR B 1 359 ? 8.477 -10 -0.197 1 98.69 359 TYR B N 1
ATOM 5466 C CA . TYR B 1 359 ? 7.57 -9.828 -1.327 1 98.69 359 TYR B CA 1
ATOM 5467 C C . TYR B 1 359 ? 6.711 -8.578 -1.146 1 98.69 359 TYR B C 1
ATOM 5469 O O . TYR B 1 359 ? 6.633 -7.734 -2.041 1 98.69 359 TYR B O 1
ATOM 5477 N N . GLU B 1 360 ? 6.066 -8.469 0.016 1 98.81 360 GLU B N 1
ATOM 5478 C CA . GLU B 1 360 ? 5.168 -7.352 0.284 1 98.81 360 GLU B CA 1
ATOM 5479 C C . GLU B 1 360 ? 5.93 -6.031 0.347 1 98.81 360 GLU B C 1
ATOM 5481 O O . GLU B 1 360 ? 5.445 -5.004 -0.128 1 98.81 360 GLU B O 1
ATOM 5486 N N . VAL B 1 361 ? 7.156 -6.062 0.9 1 98.88 361 VAL B N 1
ATOM 5487 C CA . VAL B 1 361 ? 8.008 -4.879 0.958 1 98.88 361 VAL B CA 1
ATOM 5488 C C . VAL B 1 361 ? 8.219 -4.324 -0.448 1 98.88 361 VAL B C 1
ATOM 5490 O O . VAL B 1 361 ? 8.008 -3.133 -0.69 1 98.88 361 VAL B O 1
ATOM 5493 N N . PHE B 1 362 ? 8.531 -5.176 -1.356 1 98.88 362 PHE B N 1
ATOM 5494 C CA . PHE B 1 362 ? 8.812 -4.754 -2.723 1 98.88 362 PHE B CA 1
ATOM 5495 C C . PHE B 1 362 ? 7.551 -4.25 -3.408 1 98.88 362 PHE B C 1
ATOM 5497 O O . PHE B 1 362 ? 7.551 -3.172 -4.004 1 98.88 362 PHE B O 1
ATOM 5504 N N . CYS B 1 363 ? 6.5 -5.016 -3.289 1 98.62 363 CYS B N 1
ATOM 5505 C CA . CYS B 1 363 ? 5.266 -4.664 -3.982 1 98.62 363 CYS B CA 1
ATOM 5506 C C . CYS B 1 363 ? 4.758 -3.299 -3.531 1 98.62 363 CYS B C 1
ATOM 5508 O O . CYS B 1 363 ? 4.371 -2.469 -4.359 1 98.62 363 CYS B O 1
ATOM 5510 N N . LEU B 1 364 ? 4.797 -3.07 -2.244 1 98.69 364 LEU B N 1
ATOM 5511 C CA . LEU B 1 364 ? 4.207 -1.849 -1.709 1 98.69 364 LEU B CA 1
ATOM 5512 C C . LEU B 1 364 ? 5.121 -0.653 -1.949 1 98.69 364 LEU B C 1
ATOM 5514 O O . LEU B 1 364 ? 4.691 0.362 -2.504 1 98.69 364 LEU B O 1
ATOM 5518 N N . LEU B 1 365 ? 6.371 -0.763 -1.61 1 98.75 365 LEU B N 1
ATOM 5519 C CA . LEU B 1 365 ? 7.273 0.366 -1.801 1 98.75 365 LEU B CA 1
ATOM 5520 C C . LEU B 1 365 ? 7.484 0.651 -3.285 1 98.75 365 LEU B C 1
ATOM 5522 O O . LEU B 1 365 ? 7.719 1.797 -3.674 1 98.75 365 LEU B O 1
ATOM 5526 N N . GLY B 1 366 ? 7.312 -0.378 -4.074 1 98.56 366 GLY B N 1
ATOM 5527 C CA . GLY B 1 366 ? 7.469 -0.232 -5.512 1 98.56 366 GLY B CA 1
ATOM 5528 C C . GLY B 1 366 ? 6.348 0.563 -6.156 1 98.56 366 GLY B C 1
ATOM 5529 O O . GLY B 1 366 ? 6.449 0.959 -7.32 1 98.56 366 GLY B O 1
ATOM 5530 N N . GLN B 1 367 ? 5.293 0.817 -5.41 1 98.44 367 GLN B N 1
ATOM 5531 C CA . GLN B 1 367 ? 4.191 1.62 -5.93 1 98.44 367 GLN B CA 1
ATOM 5532 C C . GLN B 1 367 ? 4.523 3.109 -5.875 1 98.44 367 GLN B C 1
ATOM 5534 O O . GLN B 1 367 ? 3.768 3.938 -6.383 1 98.44 367 GLN B O 1
ATOM 5539 N N . ASN B 1 368 ? 5.645 3.498 -5.289 1 98.5 368 ASN B N 1
ATOM 5540 C CA . ASN B 1 368 ? 6.129 4.875 -5.309 1 98.5 368 ASN B CA 1
ATOM 5541 C C . ASN B 1 368 ? 6.875 5.188 -6.602 1 98.5 368 ASN B C 1
ATOM 5543 O O . ASN B 1 368 ? 7.262 4.273 -7.336 1 98.5 368 ASN B O 1
ATOM 5547 N N . PRO B 1 369 ? 7.051 6.477 -6.977 1 97.88 369 PRO B N 1
ATOM 5548 C CA . PRO B 1 369 ? 7.727 6.828 -8.227 1 97.88 369 PRO B CA 1
ATOM 5549 C C . PRO B 1 369 ? 9.094 6.16 -8.367 1 97.88 369 PRO B C 1
ATOM 5551 O O . PRO B 1 369 ? 9.875 6.141 -7.41 1 97.88 369 PRO B O 1
ATOM 5554 N N . ARG B 1 370 ? 9.328 5.668 -9.594 1 97.88 370 ARG B N 1
ATOM 5555 C CA . ARG B 1 370 ? 10.516 4.844 -9.82 1 97.88 370 ARG B CA 1
ATOM 5556 C C . ARG B 1 370 ? 11.531 5.57 -10.688 1 97.88 370 ARG B C 1
ATOM 5558 O O . ARG B 1 370 ? 11.164 6.34 -11.578 1 97.88 370 ARG B O 1
ATOM 5565 N N . GLU B 1 371 ? 12.703 5.367 -10.359 1 97.69 371 GLU B N 1
ATOM 5566 C CA . GLU B 1 371 ? 13.852 5.688 -11.203 1 97.69 371 GLU B CA 1
ATOM 5567 C C . GLU B 1 371 ? 14.703 4.449 -11.461 1 97.69 371 GLU B C 1
ATOM 5569 O O . GLU B 1 371 ? 14.984 3.674 -10.547 1 97.69 371 GLU B O 1
ATOM 5574 N N . TYR B 1 372 ? 15.07 4.199 -12.75 1 98.25 372 TYR B N 1
ATOM 5575 C CA . TYR B 1 372 ? 15.922 3.062 -13.094 1 98.25 372 TYR B CA 1
ATOM 5576 C C . TYR B 1 372 ? 17.391 3.479 -13.156 1 98.25 372 TYR B C 1
ATOM 5578 O O . TYR B 1 372 ? 17.75 4.41 -13.883 1 98.25 372 TYR B O 1
ATOM 5586 N N . ILE B 1 373 ? 18.141 2.805 -12.375 1 95.62 373 ILE B N 1
ATOM 5587 C CA . ILE B 1 373 ? 19.547 3.186 -12.258 1 95.62 373 ILE B CA 1
ATOM 5588 C C . ILE B 1 373 ? 20.422 2.016 -12.688 1 95.62 373 ILE B C 1
ATOM 5590 O O . ILE B 1 373 ? 19.969 0.879 -12.781 1 95.62 373 ILE B O 1
ATOM 5594 N N . GLU B 1 374 ? 21.734 2.289 -12.898 1 88.44 374 GLU B N 1
ATOM 5595 C CA . GLU B 1 374 ? 22.672 1.264 -13.32 1 88.44 374 GLU B CA 1
ATOM 5596 C C . GLU B 1 374 ? 23.094 0.378 -12.148 1 88.44 374 GLU B C 1
ATOM 5598 O O . GLU B 1 374 ? 23.141 0.834 -11.008 1 88.44 374 GLU B O 1
#

Nearest PDB structures (foldseek):
  8b8h-assembly1_B  TM=9.326E-01  e=1.415E-35  Mycobacterium tuberculosis H37Rv
  5irp-assembly1_B  TM=8.984E-01  e=2.623E-36  Bacillus subtilis subsp. subtilis str. 168
  4dza-assembly1_A-2  TM=8.965E-01  e=1.082E-34  Proteus mirabilis
  7agz-assembly1_A  TM=8.951E-01  e=8.273E-34  Vibrio cholerae O1 biovar El Tor str. N16961
  4beq-assembly1_A-2  TM=9.001E-01  e=1.007E-32  Vibrio cholerae

Solvent-accessible surface area (backbone atoms only — not comparable to full-atom values): 36399 Å² total; per-residue (Å²): 103,34,54,82,54,72,66,46,40,22,40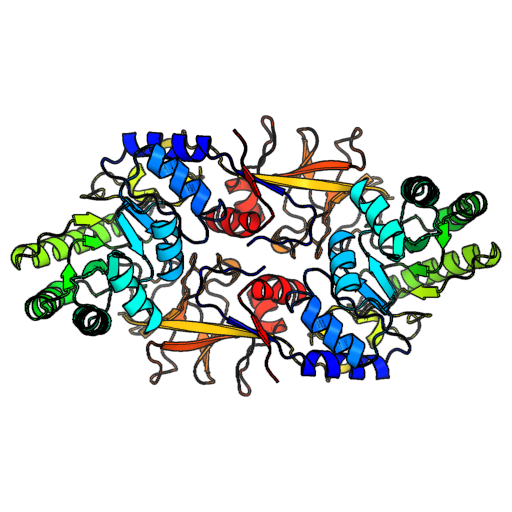,30,25,59,58,30,32,41,50,20,47,52,56,45,51,74,66,37,93,42,54,23,47,44,37,28,68,41,29,46,22,64,38,37,61,65,49,50,52,48,37,39,73,71,65,43,49,38,36,29,20,33,28,42,67,38,25,50,51,49,35,72,66,41,70,85,39,48,34,29,12,67,64,15,60,83,47,72,68,31,38,48,46,33,51,73,65,67,34,31,28,32,38,37,48,71,67,52,55,54,51,40,31,55,39,11,55,75,69,72,46,70,35,47,29,26,39,26,32,30,48,59,21,67,65,65,35,30,55,59,87,41,34,59,57,52,50,56,55,45,72,74,43,87,19,48,42,68,48,28,38,33,45,59,72,41,38,47,48,36,87,90,35,53,67,59,43,49,50,29,49,52,48,47,50,52,34,50,51,47,34,43,76,71,70,50,74,51,45,37,30,41,14,35,39,25,21,49,59,67,34,69,90,46,31,74,62,30,24,40,34,38,57,35,34,53,23,43,42,60,22,65,94,47,97,53,29,74,61,41,63,86,46,32,73,24,63,30,30,33,28,32,29,67,40,73,46,76,42,53,53,67,45,34,27,32,53,69,51,74,28,60,33,90,43,68,41,37,37,32,26,30,43,42,8,28,62,61,48,40,54,48,61,28,38,57,57,31,57,32,34,43,91,68,34,77,25,44,34,43,18,39,38,35,58,56,34,28,35,28,44,34,70,89,40,85,82,68,51,65,64,38,65,33,19,68,28,25,68,60,70,94,63,37,37,46,55,62,57,49,12,57,43,50,66,61,46,45,65,50,51,35,24,39,41,30,35,28,37,73,43,84,44,125,104,34,53,82,54,70,67,46,39,22,39,29,26,59,58,30,32,41,51,20,46,52,56,44,51,73,67,36,93,40,54,24,48,45,40,29,68,44,28,46,23,65,37,35,62,64,48,50,51,51,37,40,74,69,64,44,49,38,37,30,20,33,28,41,69,37,25,49,53,48,35,71,63,40,68,84,39,48,35,29,11,68,65,15,62,84,48,72,67,32,39,47,45,35,51,74,65,67,34,32,28,33,39,37,48,71,67,54,55,55,53,41,31,52,39,11,54,74,67,71,45,72,36,47,28,26,38,26,33,30,49,58,20,68,64,66,35,28,55,58,89,39,36,60,57,52,51,54,53,46,72,74,43,88,21,48,41,67,47,28,37,32,46,58,70,39,36,48,47,36,85,90,34,52,68,60,42,49,50,28,50,52,48,45,51,51,33,49,51,46,33,42,75,71,69,49,75,50,44,37,28,43,14,34,37,25,20,48,58,69,35,69,91,45,31,75,61,30,25,39,34,37,56,35,36,54,23,42,42,59,21,64,94,47,97,52,30,75,61,39,62,85,45,32,74,24,62,32,30,34,28,32,30,67,40,71,46,76,42,53,54,66,45,33,27,32,53,71,51,74,28,59,32,90,42,68,40,38,36,32,24,28,44,43,9,27,64,63,48,42,54,48,61,28,39,57,57,31,57,32,34,44,91,65,35,80,25,45,33,43,19,40,36,35,59,56,34,28,36,29,44,35,71,89,41,83,84,68,51,65,64,39,64,32,18,68,27,24,68,59,72,96,62,36,38,46,57,63,56,49,12,56,44,50,66,60,48,46,67,51,50,35,23,39,41,30,36,29,37,74,45,82,45,125

Sequence (748 aa):
MTICYNHVRTRIRLQALVDNYRLILGRAMNPAPVIKSDAYGHGLPEAAGALFAAGGRTMAAGTVGEAAVLKDTVPEAEVISLLGPLDAGDYACVCERDIVAFVGATEQLLLLEEAARHAGTTVRVALKFDTGMARLGFAPDEAAGVADTLDGLEHVRATMTCSHLATADDPGQVEYVREQGDRFARILKTLHARGLDVRASLANSGAIFGHPDLHHDLQRPGIALYGGNPFHGTPWEEKGVGLKPTMQVSSRLMQIRTIPAGQSVSYGRTFTAPAEMRVGIVAVGYADNYSRGLSGKARMLLHGKRVPVLGRVCMQLTAVDLSGVPEAAAGDEIFMLGGEGPFAISADELAGWWGTITYEVFCLLGQNPREYIEMTICYNHVRTRIRLQALVDNYRLILGRAMNPAPVIKSDAYGHGLPEAAGALFAAGGRTMAAGTVGEAAVLKDTVPEAEVISLLGPLDAGDYACVCERDIVAFVGATEQLLLLEEAARHAGTTVRVALKFDTGMARLGFAPDEAAGVADTLDGLEHVRATMTCSHLATADDPGQVEYVREQGDRFARILKTLHARGLDVRASLANSGAIFGHPDLHHDLQRPGIALYGGNPFHGTPWEEKGVGLKPTMQVSSRLMQIRTIPAGQSVSYGRTFTAPAEMRVGIVAVGYADNYSRGLSGKARMLLHGKRVPVLGRVCMQLTAVDLSGVPEAAAGDEIFMLGGEGPFAISADELAGWWGTITYEVFCLLGQNPREYIE

pLDDT: mean 97.83, std 1.69, range [78.69, 98.94]